Protein AF-0000000078830045 (afdb_homodimer)

Foldseek 3Di:
DCPDDPPPPPPPPPPPPPPPPPPPPPPPPPPPPPDPDPQFDFQVRLLVVLVVVLVVLVVVLVPDDPPPQVSNLVSLLVNQQSLQLSLLLCLQAVLLLVCVQDVPCVVVSVVLNVLSLVLLVLSQVLNPDRSPDPCNSVSVVVSVVSSVVSVCCCVVPVVVVVPVRDPPVLRSLSSVLSVVSSVVGDRHRDSPPPSYPDPVSSCVSSCCSVVVVVVVVVVVVVVVVVVVVVVVPPDPPDPPPDPPPPPDDDD/DPDDDDPPPPPPPPPPPPDPPPPPPPPPPPPPPPPDPPQFDFQVRLLVVLVVVLVVLVVVLVPDDPPPQVSNLVSLLVNQQSLQLSLLLCLQAVLLLVVVQDVPCVVVSVVLNVLSLVLLVLSQVLNPDRSPDPCNSVSVVVSVVSSVVSVCCCVVPVVVVVPVRDPPVLRSLSSVLSVVSSVVGDRHRDSPPPSYPDPVSSCVSSCCSVVVVVVVVVVVVVVVVVVVVVVVPPDPPDPPPPPPPPPPPDD

pLDDT: mean 72.32, std 28.72, range [21.83, 98.94]

Solvent-accessible surface area (backbone atoms only — not comparable to full-atom values): 28850 Å² total; per-residue (Å²): 129,89,71,77,82,84,78,81,78,77,79,78,79,77,76,73,79,78,72,78,77,76,73,72,74,69,73,67,81,70,70,77,78,64,67,83,73,87,70,69,52,30,34,66,59,49,51,49,51,51,51,50,52,51,51,51,48,50,53,51,50,71,68,48,57,99,79,41,40,69,61,46,42,53,47,49,54,49,48,36,27,53,51,26,28,54,50,48,32,36,42,36,42,51,46,54,46,48,42,73,73,29,73,88,49,34,66,59,46,45,31,50,52,41,49,45,47,53,48,27,42,50,38,42,53,55,71,75,48,56,59,79,42,91,55,38,67,25,44,49,52,49,47,50,51,53,49,52,52,51,49,47,47,38,66,74,46,52,51,62,52,43,65,75,73,43,55,72,67,54,35,28,53,44,16,52,51,39,56,57,43,48,77,71,43,56,53,60,53,54,59,77,50,68,67,59,44,62,69,68,63,27,47,47,50,38,40,44,52,48,46,44,48,49,46,48,49,48,50,51,49,47,54,53,52,51,52,53,50,60,61,64,66,62,65,85,71,76,72,68,68,73,71,68,70,82,67,70,80,73,128,132,89,71,82,83,85,81,80,82,78,81,79,80,80,76,74,79,78,74,77,77,76,74,74,74,72,73,68,81,69,70,76,77,64,65,84,72,85,72,69,53,28,35,66,58,48,50,50,51,51,51,50,52,52,51,51,48,51,54,52,52,70,66,47,59,96,79,42,40,70,61,47,43,54,47,49,52,48,48,36,29,53,52,26,28,55,50,49,32,35,42,36,41,50,45,54,45,48,42,73,74,30,72,87,49,33,65,59,45,46,32,50,52,43,48,46,48,52,49,27,42,49,39,42,53,54,73,74,48,56,59,81,43,89,55,38,66,26,44,51,51,48,47,51,52,53,49,51,51,51,50,47,48,39,66,72,47,52,50,61,52,42,65,74,73,44,54,74,69,56,35,27,52,43,16,52,51,41,55,58,43,47,75,71,42,56,54,61,52,55,59,77,52,67,68,60,46,62,68,67,64,28,46,47,51,37,40,46,51,48,46,46,48,48,47,48,49,49,49,52,49,50,55,51,50,51,52,50,52,60,61,62,65,61,67,84,72,74,70,68,70,70,72,71,68,77,71,69,82,72,125

Sequence (502 aa):
MRPGRPCAARASKRRHPHHPRHAALRQGASGQRTLQGGESMDAIALLKADHKTAEQLFRKFEKAGPNAHKLKRRLVDQMVTELAVHAVIEEQVFYPAVRSRSEELGPDVLRSLEEHHVVKWLLAELDGMSPEAERFDAKVQVLMENVRAHVLQEESDLFPALKKVFRPQELRTMGDVLEMSRKAAPTRPHPMAPDTPPGNLVVGAVSAVMDMGRDALRAARRKATTKVRSVASRGPGQVVREMAGAEASGPMRPGRPCAARASKRRHPHHPRHAALRQGASGQRTLQGGESMDAIALLKADHKTAEQLFRKFEKAGPNAHKLKRRLVDQMVTELAVHAVIEEQVFYPAVRSRSEELGPDVLRSLEEHHVVKWLLAELDGMSPEAERFDAKVQVLMENVRAHVLQEESDLFPALKKVFRPQELRTMGDVLEMSRKAAPTRPHPMAPDTPPGNLVVGAVSAVMDMGRDALRAARRKATTKVRSVASRGPGQVVREMAGAEASGP

Nearest PDB structures (foldseek):
  3v5x-assembly1_A  TM=5.635E-01  e=1.721E-01  Homo sapiens
  3v5y-assembly3_C  TM=5.452E-01  e=1.721E-01  Homo sapiens
  1k05-assembly2_B  TM=5.910E-01  e=6.856E+00  Homo sapiens
  2lk4-assembly1_A  TM=4.141E-01  e=4.222E+00  Homo sapiens
  6ixf-assembly1_A  TM=2.591E-01  e=6.856E+00  Homo sapiens

InterPro domains:
  IPR012312 Hemerythrin-like [PF01814] (43-162)

Radius of gyration: 37.65 Å; Cα contacts (8 Å, |Δi|>4): 366; chains: 2; bounding box: 95×140×155 Å

Secondary structure (DSSP, 8-state):
-----------------------------------SSS----HHHHHHHHHHHHHHHHHHHHHS-TT-HHHHHHHHHHHHHHHHHHHHHIIIIIHHHHHHH-GGGHHHHHHHHHHHHHHHHHHHHHHTS-TTSTTHHHHHHHHHHHHHHHHHHIIIIIHHHHHHHS-HHHHHHHHHHHHHHHHH--SS--TTS-SS--HHHHHHHHHHHHHHHHHHHHHHHHHHHHHHHHHHTS-GGGGGSGGGGGSTT--/-----------------------------------SSS----HHHHHHHHHHHHHHHHHHHHHS-TT-HHHHHHHHHHHHHHHHHHHHHIIIIIHHHHHHH-GGGHHHHHHHHHHHHHHHHHHHHHHTS-TTSTTHHHHHHHHHHHHHHHHHHIIIIIHHHHHHHS-HHHHHHHHHHHHHHHHH--SS--TTS-SS--HHHHHHHHHHHHHHHHHHHHHHHHHHHHHHHHHHTS-GGGGSSGGGGGG----

Structure (mmCIF, N/CA/C/O backbone):
data_AF-0000000078830045-model_v1
#
loop_
_entity.id
_entity.type
_entity.pdbx_description
1 polymer 'Hemerythrin-like domain-containing protein'
#
loop_
_atom_site.group_PDB
_atom_site.id
_atom_site.type_symbol
_atom_site.label_atom_id
_atom_site.label_alt_id
_atom_site.label_comp_id
_atom_site.label_asym_id
_atom_site.label_entity_id
_atom_site.label_seq_id
_atom_site.pdbx_PDB_ins_code
_atom_site.Cartn_x
_atom_site.Cartn_y
_atom_site.Cartn_z
_atom_site.occupancy
_atom_site.B_iso_or_equiv
_atom_site.auth_seq_id
_atom_site.auth_comp_id
_atom_site.auth_asym_id
_atom_site.auth_atom_id
_atom_site.pdbx_PDB_model_num
ATOM 1 N N . MET A 1 1 ? -42.25 17.312 -72 1 23.34 1 MET A N 1
ATOM 2 C CA . MET A 1 1 ? -42.438 18.5 -71.188 1 23.34 1 MET A CA 1
ATOM 3 C C . MET A 1 1 ? -42.688 18.094 -69.75 1 23.34 1 MET A C 1
ATOM 5 O O . MET A 1 1 ? -43.125 18.906 -68.938 1 23.34 1 MET A O 1
ATOM 9 N N . ARG A 1 2 ? -42.281 16.875 -69.312 1 24.88 2 ARG A N 1
ATOM 10 C CA . ARG A 1 2 ? -42.844 16.109 -68.188 1 24.88 2 ARG A CA 1
ATOM 11 C C . ARG A 1 2 ? -42.438 16.719 -66.875 1 24.88 2 ARG A C 1
ATOM 13 O O . ARG A 1 2 ? -41.312 16.469 -66.375 1 24.88 2 ARG A O 1
ATOM 20 N N . PRO A 1 3 ? -42.719 18.078 -66.5 1 32 3 PRO A N 1
ATOM 21 C CA . PRO A 1 3 ? -42.062 18.922 -65.5 1 32 3 PRO A CA 1
ATOM 22 C C . PRO A 1 3 ? -42.531 18.625 -64.125 1 32 3 PRO A C 1
ATOM 24 O O . PRO A 1 3 ? -42.156 19.328 -63.156 1 32 3 PRO A O 1
ATOM 27 N N . GLY A 1 4 ? -42.781 17.281 -63.75 1 25.77 4 GLY A N 1
ATOM 28 C CA . GLY A 1 4 ? -43.656 17.156 -62.562 1 25.77 4 GLY A CA 1
ATOM 29 C C . GLY A 1 4 ? -43.094 17.875 -61.344 1 25.77 4 GLY A C 1
ATOM 30 O O . GLY A 1 4 ? -41.938 18.328 -61.375 1 25.77 4 GLY A O 1
ATOM 31 N N . ARG A 1 5 ? -43.688 17.656 -60.062 1 26.97 5 ARG A N 1
ATOM 32 C CA . ARG A 1 5 ? -44.312 18.219 -58.844 1 26.97 5 ARG A CA 1
ATOM 33 C C . ARG A 1 5 ? -43.312 18.25 -57.688 1 26.97 5 ARG A C 1
ATOM 35 O O . ARG A 1 5 ? -42.938 17.203 -57.188 1 26.97 5 ARG A O 1
ATOM 42 N N . PRO A 1 6 ? -42.094 18.969 -57.656 1 30.84 6 PRO A N 1
ATOM 43 C CA . PRO A 1 6 ? -41.156 18.625 -56.562 1 30.84 6 PRO A CA 1
ATOM 44 C C . PRO A 1 6 ? -41.656 19.078 -55.188 1 30.84 6 PRO A C 1
ATOM 46 O O . PRO A 1 6 ? -42 20.25 -55 1 30.84 6 PRO A O 1
ATOM 49 N N . CYS A 1 7 ? -42.562 18.297 -54.469 1 25.39 7 CYS A N 1
ATOM 50 C CA . CYS A 1 7 ? -43.219 18.641 -53.188 1 25.39 7 CYS A CA 1
ATOM 51 C C . CYS A 1 7 ? -42.188 18.859 -52.094 1 25.39 7 CYS A C 1
ATOM 53 O O . CYS A 1 7 ? -41.375 17.984 -51.812 1 25.39 7 CYS A O 1
ATOM 55 N N . ALA A 1 8 ? -41.812 20.125 -51.719 1 26.33 8 ALA A N 1
ATOM 56 C CA . ALA A 1 8 ? -40.844 20.688 -50.781 1 26.33 8 ALA A CA 1
ATOM 57 C C . ALA A 1 8 ? -41.281 20.438 -49.344 1 26.33 8 ALA A C 1
ATOM 59 O O . ALA A 1 8 ? -42.25 21.062 -48.844 1 26.33 8 ALA A O 1
ATOM 60 N N . ALA A 1 9 ? -41.531 19.109 -48.812 1 25.88 9 ALA A N 1
ATOM 61 C CA . ALA A 1 9 ? -42.094 18.891 -47.469 1 25.88 9 ALA A CA 1
ATOM 62 C C . ALA A 1 9 ? -41.188 19.531 -46.406 1 25.88 9 ALA A C 1
ATOM 64 O O . ALA A 1 9 ? -40 19.266 -46.344 1 25.88 9 ALA A O 1
ATOM 65 N N . ARG A 1 10 ? -41.469 20.734 -45.875 1 22.77 10 ARG A N 1
ATOM 66 C CA . ARG A 1 10 ? -40.875 21.578 -44.844 1 22.77 10 ARG A CA 1
ATOM 67 C C . ARG A 1 10 ? -40.906 20.906 -43.5 1 22.77 10 ARG A C 1
ATOM 69 O O . ARG A 1 10 ? -41.969 20.688 -42.938 1 22.77 10 ARG A O 1
ATOM 76 N N . ALA A 1 11 ? -40.188 19.781 -43.188 1 27.17 11 ALA A N 1
ATOM 77 C CA . ALA A 1 11 ? -40.219 19.141 -41.875 1 27.17 11 ALA A CA 1
ATOM 78 C C . ALA A 1 11 ? -39.844 20.125 -40.781 1 27.17 11 ALA A C 1
ATOM 80 O O . ALA A 1 11 ? -38.781 20.766 -40.844 1 27.17 11 ALA A O 1
ATOM 81 N N . SER A 1 12 ? -40.875 20.781 -40.156 1 23.94 12 SER A N 1
ATOM 82 C CA . SER A 1 12 ? -40.812 21.719 -39.031 1 23.94 12 SER A CA 1
ATOM 83 C C . SER A 1 12 ? -40.125 21.094 -37.812 1 23.94 12 SER A C 1
ATOM 85 O O . SER A 1 12 ? -40.438 19.984 -37.406 1 23.94 12 SER A O 1
ATOM 87 N N . LYS A 1 13 ? -38.781 21.391 -37.562 1 26.81 13 LYS A N 1
ATOM 88 C CA . LYS A 1 13 ? -37.875 21.047 -36.469 1 26.81 13 LYS A CA 1
ATOM 89 C C . LYS A 1 13 ? -38.438 21.5 -35.125 1 26.81 13 LYS A C 1
ATOM 91 O O . LYS A 1 13 ? -38.594 22.688 -34.875 1 26.81 13 LYS A O 1
ATOM 96 N N . ARG A 1 14 ? -39.562 20.812 -34.594 1 24.16 14 ARG A N 1
ATOM 97 C CA . ARG A 1 14 ? -40 21.172 -33.25 1 24.16 14 ARG A CA 1
ATOM 98 C C . ARG A 1 14 ? -38.844 21.078 -32.25 1 24.16 14 ARG A C 1
ATOM 100 O O . ARG A 1 14 ? -38.219 20.016 -32.125 1 24.16 14 ARG A O 1
ATOM 107 N N . ARG A 1 15 ? -38.125 22.156 -31.953 1 26.58 15 ARG A N 1
ATOM 108 C CA . ARG A 1 15 ? -37.094 22.359 -30.938 1 26.58 15 ARG A CA 1
ATOM 109 C C . ARG A 1 15 ? -37.656 22.031 -29.547 1 26.58 15 ARG A C 1
ATOM 111 O O . ARG A 1 15 ? -38.594 22.672 -29.078 1 26.58 15 ARG A O 1
ATOM 118 N N . HIS A 1 16 ? -37.844 20.719 -29.156 1 27.16 16 HIS A N 1
ATOM 119 C CA . HIS A 1 16 ? -38.219 20.484 -27.766 1 27.16 16 HIS A CA 1
ATOM 120 C C . HIS A 1 16 ? -37.281 21.156 -26.797 1 27.16 16 HIS A C 1
ATOM 122 O O . HIS A 1 16 ? -36.062 21.156 -27 1 27.16 16 HIS A O 1
ATOM 128 N N . PRO A 1 17 ? -37.719 22.219 -26.062 1 28.67 17 PRO A N 1
ATOM 129 C CA . PRO A 1 17 ? -36.906 22.891 -25.047 1 28.67 17 PRO A CA 1
ATOM 130 C C . PRO A 1 17 ? -36.375 21.922 -23.984 1 28.67 17 PRO A C 1
ATOM 132 O O . PRO A 1 17 ? -37.062 20.984 -23.609 1 28.67 17 PRO A O 1
ATOM 135 N N . HIS A 1 18 ? -35.094 21.469 -24.094 1 27.95 18 HIS A N 1
ATOM 136 C CA . HIS A 1 18 ? -34.375 20.688 -23.109 1 27.95 18 HIS A CA 1
ATOM 137 C C . HIS A 1 18 ? -34.469 21.312 -21.719 1 27.95 18 HIS A C 1
ATOM 139 O O . HIS A 1 18 ? -34.188 22.484 -21.531 1 27.95 18 HIS A O 1
ATOM 145 N N . HIS A 1 19 ? -35.562 20.969 -20.938 1 29.61 19 HIS A N 1
ATOM 146 C CA . HIS A 1 19 ? -35.656 21.406 -19.547 1 29.61 19 HIS A CA 1
ATOM 147 C C . HIS A 1 19 ? -34.375 21.109 -18.797 1 29.61 19 HIS A C 1
ATOM 149 O O . HIS A 1 19 ? -33.75 20.047 -18.984 1 29.61 19 HIS A O 1
ATOM 155 N N . PRO A 1 20 ? -33.625 22.125 -18.438 1 28.39 20 PRO A N 1
ATOM 156 C CA . PRO A 1 20 ? -32.375 21.938 -17.656 1 28.39 20 PRO A CA 1
ATOM 157 C C . PRO A 1 20 ? -32.594 21.031 -16.453 1 28.39 20 PRO A C 1
ATOM 159 O O . PRO A 1 20 ? -33.625 21.094 -15.789 1 28.39 20 PRO A O 1
ATOM 162 N N . ARG A 1 21 ? -32.188 19.734 -16.562 1 32.28 21 ARG A N 1
ATOM 163 C CA . ARG A 1 21 ? -32.125 18.844 -15.414 1 32.28 21 ARG A CA 1
ATOM 164 C C . ARG A 1 21 ? -31.578 19.547 -14.18 1 32.28 21 ARG A C 1
ATOM 166 O O . ARG A 1 21 ? -30.531 20.203 -14.242 1 32.28 21 ARG A O 1
ATOM 173 N N . HIS A 1 22 ? -32.469 20.031 -13.266 1 26.17 22 HIS A N 1
ATOM 174 C CA . HIS A 1 22 ? -32.094 20.531 -11.938 1 26.17 22 HIS A CA 1
ATOM 175 C C . HIS A 1 22 ? -31.094 19.609 -11.258 1 26.17 22 HIS A C 1
ATOM 177 O O . HIS A 1 22 ? -31.344 18.406 -11.094 1 26.17 22 HIS A O 1
ATOM 183 N N . ALA A 1 23 ? -29.844 19.781 -11.539 1 28.92 23 ALA A N 1
ATOM 184 C CA . ALA A 1 23 ? -28.828 19.188 -10.688 1 28.92 23 ALA A CA 1
ATOM 185 C C . ALA A 1 23 ? -29.156 19.391 -9.211 1 28.92 23 ALA A C 1
ATOM 187 O O . ALA A 1 23 ? -29.094 20.5 -8.695 1 28.92 23 ALA A O 1
ATOM 188 N N . ALA A 1 24 ? -30.109 18.594 -8.672 1 29.98 24 ALA A N 1
ATOM 189 C CA . ALA A 1 24 ? -30.188 18.562 -7.215 1 29.98 24 ALA A CA 1
ATOM 190 C C . ALA A 1 24 ? -28.797 18.406 -6.59 1 29.98 24 ALA A C 1
ATOM 192 O O . ALA A 1 24 ? -28.094 17.438 -6.863 1 29.98 24 ALA A O 1
ATOM 193 N N . LEU A 1 25 ? -28.172 19.484 -6.367 1 28.28 25 LEU A N 1
ATOM 194 C CA . LEU A 1 25 ? -27.016 19.5 -5.477 1 28.28 25 LEU A CA 1
ATOM 195 C C . LEU A 1 25 ? -27.25 18.578 -4.273 1 28.28 25 LEU A C 1
ATOM 197 O O . LEU A 1 25 ? -28.109 18.859 -3.43 1 28.28 25 LEU A O 1
ATOM 201 N N . ARG A 1 26 ? -27.266 17.297 -4.535 1 28.86 26 ARG A N 1
ATOM 202 C CA . ARG A 1 26 ? -27.234 16.453 -3.348 1 28.86 26 ARG A CA 1
ATOM 203 C C . ARG A 1 26 ? -26.25 16.984 -2.314 1 28.86 26 ARG A C 1
ATOM 205 O O . ARG A 1 26 ? -25.047 17 -2.557 1 28.86 26 ARG A O 1
ATOM 212 N N . GLN A 1 27 ? -26.656 17.984 -1.549 1 28.88 27 GLN A N 1
ATOM 213 C CA . GLN A 1 27 ? -25.906 18.281 -0.324 1 28.88 27 GLN A CA 1
ATOM 214 C C . GLN A 1 27 ? -25.469 17 0.366 1 28.88 27 GLN A C 1
ATOM 216 O O . GLN A 1 27 ? -26.297 16.172 0.759 1 28.88 27 GLN A O 1
ATOM 221 N N . GLY A 1 28 ? -24.516 16.328 -0.135 1 29.94 28 GLY A N 1
ATOM 222 C CA . GLY A 1 28 ? -23.906 15.234 0.619 1 29.94 28 GLY A CA 1
ATOM 223 C C . GLY A 1 28 ? -23.859 15.5 2.111 1 29.94 28 GLY A C 1
ATOM 224 O O . GLY A 1 28 ? -23.719 16.641 2.541 1 29.94 28 GLY A O 1
ATOM 225 N N . ALA A 1 29 ? -24.578 14.688 2.889 1 31.42 29 ALA A N 1
ATOM 226 C CA . ALA A 1 29 ? -24.672 14.648 4.348 1 31.42 29 ALA A CA 1
ATOM 227 C C . ALA A 1 29 ? -23.297 14.852 4.988 1 31.42 29 ALA A C 1
ATOM 229 O O . ALA A 1 29 ? -22.562 13.883 5.234 1 31.42 29 ALA A O 1
ATOM 230 N N . SER A 1 30 ? -22.453 15.688 4.422 1 33.41 30 SER A N 1
ATOM 231 C CA . SER A 1 30 ? -21.328 15.883 5.34 1 33.41 30 SER A CA 1
ATOM 232 C C . SER A 1 30 ? -21.812 16.281 6.727 1 33.41 30 SER A C 1
ATOM 234 O O . SER A 1 30 ? -22.422 17.344 6.891 1 33.41 30 SER A O 1
ATOM 236 N N . GLY A 1 31 ? -22.5 15.414 7.504 1 32.41 31 GLY A N 1
ATOM 237 C CA . GLY A 1 31 ? -22.859 15.664 8.891 1 32.41 31 GLY A CA 1
ATOM 238 C C . GLY A 1 31 ? -21.906 16.625 9.586 1 32.41 31 GLY A C 1
ATOM 239 O O . GLY A 1 31 ? -20.688 16.422 9.555 1 32.41 31 GLY A O 1
ATOM 240 N N . GLN A 1 32 ? -22.234 17.875 9.609 1 33.66 32 GLN A N 1
ATOM 241 C CA . GLN A 1 32 ? -21.594 18.828 10.5 1 33.66 32 GLN A CA 1
ATOM 242 C C . GLN A 1 32 ? -21.359 18.234 11.883 1 33.66 32 GLN A C 1
ATOM 244 O O . GLN A 1 32 ? -22.328 17.922 12.602 1 33.66 32 GLN A O 1
ATOM 249 N N . ARG A 1 33 ? -20.391 17.344 11.969 1 37.38 33 ARG A N 1
ATOM 250 C CA . ARG A 1 33 ? -19.969 16.828 13.266 1 37.38 33 ARG A CA 1
ATOM 251 C C . ARG A 1 33 ? -19.828 17.969 14.281 1 37.38 33 ARG A C 1
ATOM 253 O O . ARG A 1 33 ? -18.781 18.594 14.359 1 37.38 33 ARG A O 1
ATOM 260 N N . THR A 1 34 ? -20.812 18.844 14.242 1 33.22 34 THR A N 1
ATOM 261 C CA . THR A 1 34 ? -20.719 19.781 15.359 1 33.22 34 THR A CA 1
ATOM 262 C C . THR A 1 34 ? -20.875 19.047 16.688 1 33.22 34 THR A C 1
ATOM 264 O O . THR A 1 34 ? -21.859 18.344 16.906 1 33.22 34 THR A O 1
ATOM 267 N N . LEU A 1 35 ? -19.859 18.5 17.25 1 36.91 35 LEU A N 1
ATOM 268 C CA . LEU A 1 35 ? -20.047 18.094 18.641 1 36.91 35 LEU A CA 1
ATOM 269 C C . LEU A 1 35 ? -20.797 19.156 19.438 1 36.91 35 LEU A C 1
ATOM 271 O O . LEU A 1 35 ? -20.734 20.344 19.094 1 36.91 35 LEU A O 1
ATOM 275 N N . GLN A 1 36 ? -21.719 18.875 20.188 1 36.53 36 GLN A N 1
ATOM 276 C CA . GLN A 1 36 ? -22.5 19.781 21.016 1 36.53 36 GLN A CA 1
ATOM 277 C C . GLN A 1 36 ? -21.656 20.938 21.516 1 36.53 36 GLN A C 1
ATOM 279 O O . GLN A 1 36 ? -22.078 22.094 21.469 1 36.53 36 GLN A O 1
ATOM 284 N N . GLY A 1 37 ? -20.891 20.75 22.859 1 37.94 37 GLY A N 1
ATOM 285 C CA . GLY A 1 37 ? -20.25 21.875 23.516 1 37.94 37 GLY A CA 1
ATOM 286 C C . GLY A 1 37 ? -19.172 22.516 22.672 1 37.94 37 GLY A C 1
ATOM 287 O O . GLY A 1 37 ? -18.594 21.891 21.781 1 37.94 37 GLY A O 1
ATOM 288 N N . GLY A 1 38 ? -19.062 23.891 22.312 1 45.34 38 GLY A N 1
ATOM 289 C CA . GLY A 1 38 ? -18.25 24.875 21.609 1 45.34 38 GLY A CA 1
ATOM 290 C C . GLY A 1 38 ? -16.812 24.438 21.438 1 45.34 38 GLY A C 1
ATOM 291 O O . GLY A 1 38 ? -15.961 25.219 21.016 1 45.34 38 GLY A O 1
ATOM 292 N N . GLU A 1 39 ? -16.359 23.547 22.266 1 56.41 39 GLU A N 1
ATOM 293 C CA . GLU A 1 39 ? -14.914 23.375 22.266 1 56.41 39 GLU A CA 1
ATOM 294 C C . GLU A 1 39 ? -14.445 22.672 21 1 56.41 39 GLU A C 1
ATOM 296 O O . GLU A 1 39 ? -14.969 21.625 20.625 1 56.41 39 GLU A O 1
ATOM 301 N N . SER A 1 40 ? -13.906 23.453 20.062 1 71.5 40 SER A N 1
ATOM 302 C CA . SER A 1 40 ? -13.336 23.031 18.781 1 71.5 40 SER A CA 1
ATOM 303 C C . SER A 1 40 ? -12.438 21.812 18.953 1 71.5 40 SER A C 1
ATOM 305 O O . SER A 1 40 ? -11.805 21.641 20 1 71.5 40 SER A O 1
ATOM 307 N N . MET A 1 41 ? -12.703 20.719 18.141 1 87.25 41 MET A N 1
ATOM 308 C CA . MET A 1 41 ? -11.867 19.531 18.156 1 87.25 41 MET A CA 1
ATOM 309 C C . MET A 1 41 ? -10.422 19.875 17.797 1 87.25 41 MET A C 1
ATOM 311 O O . MET A 1 41 ? -10.18 20.688 16.906 1 87.25 41 MET A O 1
ATOM 315 N N . ASP A 1 42 ? -9.531 19.406 18.656 1 94.25 42 ASP A N 1
ATOM 316 C CA . ASP A 1 42 ? -8.156 19.625 18.219 1 94.25 42 ASP A CA 1
ATOM 317 C C . ASP A 1 42 ? -7.836 18.797 16.969 1 94.25 42 ASP A C 1
ATOM 319 O O . ASP A 1 42 ? -8.648 17.984 16.531 1 94.25 42 ASP A O 1
ATOM 323 N N . ALA A 1 43 ? -6.777 19.016 16.391 1 96.88 43 ALA A N 1
ATOM 324 C CA . ALA A 1 43 ? -6.391 18.453 15.102 1 96.88 43 ALA A CA 1
ATOM 325 C C . ALA A 1 43 ? -6.402 16.922 15.156 1 96.88 43 ALA A C 1
ATOM 327 O O . ALA A 1 43 ? -6.91 16.266 14.234 1 96.88 43 ALA A O 1
ATOM 328 N N . ILE A 1 44 ? -5.863 16.344 16.203 1 97.94 44 ILE A N 1
ATOM 329 C CA . ILE A 1 44 ? -5.738 14.898 16.328 1 97.94 44 ILE A CA 1
ATOM 330 C C . ILE A 1 44 ? -7.125 14.273 16.438 1 97.94 44 ILE A C 1
ATOM 332 O O . ILE A 1 44 ? -7.422 13.289 15.758 1 97.94 44 ILE A O 1
ATOM 336 N N . ALA A 1 45 ? -7.922 14.852 17.25 1 97.75 45 ALA A N 1
ATOM 337 C CA . ALA A 1 45 ? -9.281 14.336 17.406 1 97.75 45 ALA A CA 1
ATOM 338 C C . ALA A 1 45 ? -10.055 14.43 16.094 1 97.75 45 ALA A C 1
ATOM 340 O O . ALA A 1 45 ? -10.805 13.516 15.742 1 97.75 45 ALA A O 1
ATOM 341 N N . LEU A 1 46 ? -9.891 15.5 15.422 1 97.62 46 LEU A N 1
ATOM 342 C CA . LEU A 1 46 ? -10.562 15.703 14.141 1 97.62 46 LEU A CA 1
ATOM 343 C C . LEU A 1 46 ? -10.133 14.641 13.133 1 97.62 46 LEU A C 1
ATOM 345 O O . LEU A 1 46 ? -10.977 14.039 12.461 1 97.62 46 LEU A O 1
ATOM 349 N N . LEU A 1 47 ? -8.883 14.391 13.07 1 98.56 47 LEU A N 1
ATOM 350 C CA . LEU A 1 47 ? -8.359 13.43 12.109 1 98.56 47 LEU A CA 1
ATOM 351 C C . LEU A 1 47 ? -8.742 12.008 12.5 1 98.56 47 LEU A C 1
ATOM 353 O O . LEU A 1 47 ? -9.031 11.18 11.633 1 98.56 47 LEU A O 1
ATOM 357 N N . LYS A 1 48 ? -8.781 11.711 13.758 1 98.62 48 LYS A N 1
ATOM 358 C CA . LYS A 1 48 ? -9.227 10.398 14.211 1 98.62 48 LYS A CA 1
ATOM 359 C C . LYS A 1 48 ? -10.703 10.172 13.875 1 98.62 48 LYS A C 1
ATOM 361 O O . LYS A 1 48 ? -11.117 9.047 13.586 1 98.62 48 LYS A O 1
ATOM 366 N N . ALA A 1 49 ? -11.453 11.227 13.945 1 98.12 49 ALA A N 1
ATOM 367 C CA . ALA A 1 49 ? -12.859 11.117 13.539 1 98.12 49 ALA A CA 1
ATOM 368 C C . ALA A 1 49 ? -12.977 10.758 12.062 1 98.12 49 ALA A C 1
ATOM 370 O O . ALA A 1 49 ? -13.836 9.961 11.68 1 98.12 49 ALA A O 1
ATOM 371 N N . ASP A 1 50 ? -12.109 11.344 11.25 1 98.5 50 ASP A N 1
ATOM 372 C CA . ASP A 1 50 ? -12.062 10.969 9.836 1 98.5 50 ASP A CA 1
ATOM 373 C C . ASP A 1 50 ? -11.742 9.484 9.672 1 98.5 50 ASP A C 1
ATOM 375 O O . ASP A 1 50 ? -12.359 8.789 8.859 1 98.5 50 ASP A O 1
ATOM 379 N N . HIS A 1 51 ? -10.75 9.062 10.422 1 98.88 51 HIS A N 1
ATOM 380 C CA . HIS A 1 51 ? -10.344 7.664 10.359 1 98.88 51 HIS A CA 1
ATOM 381 C C . HIS A 1 51 ? -11.508 6.742 10.719 1 98.88 51 HIS A C 1
ATOM 383 O O . HIS A 1 51 ? -11.703 5.707 10.078 1 98.88 51 HIS A O 1
ATOM 389 N N . LYS A 1 52 ? -12.242 7.105 11.695 1 98.75 52 LYS A N 1
ATOM 390 C CA . LYS A 1 52 ? -13.391 6.312 12.117 1 98.75 52 LYS A CA 1
ATOM 391 C C . LYS A 1 52 ? -14.453 6.266 11.023 1 98.75 52 LYS A C 1
ATOM 393 O O . LYS A 1 52 ? -15.039 5.211 10.766 1 98.75 52 LYS A O 1
ATOM 398 N N . THR A 1 53 ? -14.664 7.375 10.406 1 98.75 53 THR A N 1
ATOM 399 C CA . THR A 1 53 ? -15.617 7.434 9.305 1 98.75 53 THR A CA 1
ATOM 400 C C . THR A 1 53 ? -15.195 6.492 8.172 1 98.75 53 THR A C 1
ATOM 402 O O . THR A 1 53 ? -16.016 5.727 7.664 1 98.75 53 THR A O 1
ATOM 405 N N . ALA A 1 54 ? -13.984 6.551 7.805 1 98.81 54 ALA A N 1
ATOM 406 C CA . ALA A 1 54 ? -13.484 5.676 6.75 1 98.81 54 ALA A CA 1
ATOM 407 C C . ALA A 1 54 ? -13.648 4.207 7.133 1 98.81 54 ALA A C 1
ATOM 409 O O . ALA A 1 54 ? -14.117 3.398 6.328 1 98.81 54 ALA A O 1
ATOM 410 N N . GLU A 1 55 ? -13.289 3.902 8.352 1 98.88 55 GLU A N 1
ATOM 411 C CA . GLU A 1 55 ? -13.383 2.521 8.812 1 98.88 55 GLU A CA 1
ATOM 412 C C . GLU A 1 55 ? -14.828 2.029 8.789 1 98.88 55 GLU A C 1
ATOM 414 O O . GLU A 1 55 ? -15.086 0.861 8.492 1 98.88 55 GLU A O 1
ATOM 419 N N . GLN A 1 56 ? -15.75 2.912 9.062 1 98.88 56 GLN A N 1
ATOM 420 C CA . GLN A 1 56 ? -17.156 2.537 9.008 1 98.88 56 GLN A CA 1
ATOM 421 C C . GLN A 1 56 ? -17.578 2.189 7.582 1 98.88 56 GLN A C 1
ATOM 423 O O . GLN A 1 56 ? -18.312 1.223 7.363 1 98.88 56 GLN A O 1
ATOM 428 N N . LEU A 1 57 ? -17.141 2.926 6.641 1 98.94 57 LEU A N 1
ATOM 429 C CA . LEU A 1 57 ? -17.422 2.635 5.238 1 98.94 57 LEU A CA 1
ATOM 430 C C . LEU A 1 57 ? -16.797 1.308 4.82 1 98.94 57 LEU A C 1
ATOM 432 O O . LEU A 1 57 ? -17.422 0.526 4.094 1 98.94 57 LEU A O 1
ATOM 436 N N . PHE A 1 58 ? -15.602 1.054 5.312 1 98.88 58 PHE A N 1
ATOM 437 C CA . PHE A 1 58 ? -14.914 -0.199 5.012 1 98.88 58 PHE A CA 1
ATOM 438 C C . PHE A 1 58 ? -15.719 -1.389 5.531 1 98.88 58 PHE A C 1
ATOM 440 O O . PHE A 1 58 ? -15.938 -2.361 4.805 1 98.88 58 PHE A O 1
ATOM 447 N N . ARG A 1 59 ? -16.172 -1.256 6.727 1 98.81 59 ARG A N 1
ATOM 448 C CA . ARG A 1 59 ? -16.922 -2.348 7.344 1 98.81 59 ARG A CA 1
ATOM 449 C C . ARG A 1 59 ? -18.219 -2.604 6.605 1 98.81 59 ARG A C 1
ATOM 451 O O . ARG A 1 59 ? -18.625 -3.756 6.43 1 98.81 59 ARG A O 1
ATOM 458 N N . LYS A 1 60 ? -18.891 -1.552 6.172 1 98.88 60 LYS A N 1
ATOM 459 C CA . LYS A 1 60 ? -20.094 -1.711 5.375 1 98.88 60 LYS A CA 1
ATOM 460 C C . LYS A 1 60 ? -19.812 -2.42 4.059 1 98.88 60 LYS A C 1
ATOM 462 O O . LYS A 1 60 ? -20.562 -3.291 3.631 1 98.88 60 LYS A O 1
ATOM 467 N N . PHE A 1 61 ? -18.766 -2.1 3.438 1 98.81 61 PHE A N 1
ATOM 468 C CA . PHE A 1 61 ? -18.375 -2.732 2.184 1 98.81 61 PHE A CA 1
ATOM 469 C C . PHE A 1 61 ? -18.078 -4.215 2.395 1 98.81 61 PHE A C 1
ATOM 471 O O . PHE A 1 61 ? -18.516 -5.055 1.608 1 98.81 61 PHE A O 1
ATOM 478 N N . GLU A 1 62 ? -17.359 -4.492 3.494 1 98.25 62 GLU A N 1
ATOM 479 C CA . GLU A 1 62 ? -16.969 -5.867 3.809 1 98.25 62 GLU A CA 1
ATOM 480 C C . GLU A 1 62 ? -18.203 -6.73 4.094 1 98.25 62 GLU A C 1
ATOM 482 O O . GLU A 1 62 ? -18.188 -7.938 3.852 1 98.25 62 GLU A O 1
ATOM 487 N N . LYS A 1 63 ? -19.234 -6.098 4.527 1 98.06 63 LYS A N 1
ATOM 488 C CA . LYS A 1 63 ? -20.453 -6.824 4.871 1 98.06 63 LYS A CA 1
ATOM 489 C C . LYS A 1 63 ? -21.359 -6.973 3.656 1 98.06 63 LYS A C 1
ATOM 491 O O . LYS A 1 63 ? -22.297 -7.773 3.67 1 98.06 63 LYS A O 1
ATOM 496 N N . ALA A 1 64 ? -21 -6.188 2.68 1 97.19 64 ALA A N 1
ATOM 497 C CA . ALA A 1 64 ? -21.844 -6.234 1.485 1 97.19 64 ALA A CA 1
ATOM 498 C C . ALA A 1 64 ? -21.656 -7.555 0.74 1 97.19 64 ALA A C 1
ATOM 500 O O . ALA A 1 64 ? -20.547 -8.055 0.614 1 97.19 64 ALA A O 1
ATOM 501 N N . GLY A 1 65 ? -22.688 -8.18 0.254 1 91.5 65 GLY A N 1
ATOM 502 C CA . GLY A 1 65 ? -22.641 -9.43 -0.486 1 91.5 65 GLY A CA 1
ATOM 503 C C . GLY A 1 65 ? -21.953 -9.297 -1.83 1 91.5 65 GLY A C 1
ATOM 504 O O . GLY A 1 65 ? -21.75 -8.188 -2.332 1 91.5 65 GLY A O 1
ATOM 505 N N . PRO A 1 66 ? -21.578 -10.414 -2.412 1 91.19 66 PRO A N 1
ATOM 506 C CA . PRO A 1 66 ? -20.781 -10.406 -3.648 1 91.19 66 PRO A CA 1
ATOM 507 C C . PRO A 1 66 ? -21.547 -9.781 -4.82 1 91.19 66 PRO A C 1
ATOM 509 O O . PRO A 1 66 ? -20.922 -9.242 -5.742 1 91.19 66 PRO A O 1
ATOM 512 N N . ASN A 1 67 ? -22.859 -9.727 -4.785 1 94.69 67 ASN A N 1
ATOM 513 C CA . ASN A 1 67 ? -23.625 -9.219 -5.922 1 94.69 67 ASN A CA 1
ATOM 514 C C . ASN A 1 67 ? -24.25 -7.863 -5.617 1 94.69 67 ASN A C 1
ATOM 516 O O . ASN A 1 67 ? -25.062 -7.363 -6.395 1 94.69 67 ASN A O 1
ATOM 520 N N . ALA A 1 68 ? -23.844 -7.207 -4.574 1 97.94 68 ALA A N 1
ATOM 521 C CA . ALA A 1 68 ? -24.406 -5.922 -4.18 1 97.94 68 ALA A CA 1
ATOM 522 C C . ALA A 1 68 ? -23.719 -4.77 -4.902 1 97.94 68 ALA A C 1
ATOM 524 O O . ALA A 1 68 ? -23.266 -3.809 -4.273 1 97.94 68 ALA A O 1
ATOM 525 N N . HIS A 1 69 ? -23.781 -4.773 -6.23 1 98.12 69 HIS A N 1
ATOM 526 C CA . HIS A 1 69 ? -22.984 -3.863 -7.051 1 98.12 69 HIS A CA 1
ATOM 527 C C . HIS A 1 69 ? -23.406 -2.414 -6.824 1 98.12 69 HIS A C 1
ATOM 529 O O . HIS A 1 69 ? -22.562 -1.53 -6.695 1 98.12 69 HIS A O 1
ATOM 535 N N . LYS A 1 70 ? -24.609 -2.141 -6.742 1 98.19 70 LYS A N 1
ATOM 536 C CA . LYS A 1 70 ? -25.094 -0.776 -6.543 1 98.19 70 LYS A CA 1
ATOM 537 C C . LYS A 1 70 ? -24.672 -0.233 -5.184 1 98.19 70 LYS A C 1
ATOM 539 O O . LYS A 1 70 ? -24.203 0.902 -5.082 1 98.19 70 LYS A O 1
ATOM 544 N N . LEU A 1 71 ? -24.859 -1.027 -4.152 1 98.56 71 LEU A N 1
ATOM 545 C CA . LEU A 1 71 ? -24.453 -0.63 -2.809 1 98.56 71 LEU A CA 1
ATOM 546 C C . LEU A 1 71 ? -22.953 -0.408 -2.736 1 98.56 71 LEU A C 1
ATOM 548 O O . LEU A 1 71 ? -22.484 0.596 -2.186 1 98.56 71 LEU A O 1
ATOM 552 N N . LYS A 1 72 ? -22.234 -1.326 -3.305 1 98.69 72 LYS A N 1
ATOM 553 C CA . LYS A 1 72 ? -20.781 -1.229 -3.283 1 98.69 72 LYS A CA 1
ATOM 554 C C . LYS A 1 72 ? -20.297 0.024 -4.012 1 98.69 72 LYS A C 1
ATOM 556 O O . LYS A 1 72 ? -19.375 0.705 -3.547 1 98.69 72 LYS A O 1
ATOM 561 N N . ARG A 1 73 ? -20.906 0.378 -5.113 1 98.56 73 ARG A N 1
ATOM 562 C CA . ARG A 1 73 ? -20.562 1.599 -5.832 1 98.56 73 ARG A CA 1
ATOM 563 C C . ARG A 1 73 ? -20.797 2.832 -4.969 1 98.56 73 ARG A C 1
ATOM 565 O O . ARG A 1 73 ? -19.953 3.725 -4.902 1 98.56 73 ARG A O 1
ATOM 572 N N . ARG A 1 74 ? -21.906 2.826 -4.316 1 98.56 74 ARG A N 1
ATOM 573 C CA . ARG A 1 74 ? -22.234 3.961 -3.461 1 98.56 74 ARG A CA 1
ATOM 574 C C . ARG A 1 74 ? -21.219 4.102 -2.328 1 98.56 74 ARG A C 1
ATOM 576 O O . ARG A 1 74 ? -20.781 5.211 -2.021 1 98.56 74 ARG A O 1
ATOM 583 N N . LEU A 1 75 ? -20.891 2.994 -1.729 1 98.81 75 LEU A N 1
ATOM 584 C CA . LEU A 1 75 ? -19.938 3.01 -0.632 1 98.81 75 LEU A CA 1
ATOM 585 C C . LEU A 1 75 ? -18.562 3.479 -1.116 1 98.81 75 LEU A C 1
ATOM 587 O O . LEU A 1 75 ? -17.906 4.281 -0.449 1 98.81 75 LEU A O 1
ATOM 591 N N . VAL A 1 76 ? -18.172 3.012 -2.301 1 98.69 76 VAL A N 1
ATOM 592 C CA . VAL A 1 76 ? -16.875 3.396 -2.838 1 98.69 76 VAL A CA 1
ATOM 593 C C . VAL A 1 76 ? -16.875 4.879 -3.211 1 98.69 76 VAL A C 1
ATOM 595 O O . VAL A 1 76 ? -15.898 5.586 -2.992 1 98.69 76 VAL A O 1
ATOM 598 N N . ASP A 1 77 ? -17.969 5.371 -3.709 1 98 77 ASP A N 1
ATOM 599 C CA . ASP A 1 77 ? -18.094 6.801 -3.98 1 98 77 ASP A CA 1
ATOM 600 C C . ASP A 1 77 ? -17.906 7.617 -2.703 1 98 77 ASP A C 1
ATOM 602 O O . ASP A 1 77 ? -17.25 8.656 -2.713 1 98 77 ASP A O 1
ATOM 606 N N . GLN A 1 78 ? -18.469 7.156 -1.645 1 98.44 78 GLN A N 1
ATOM 607 C CA . GLN A 1 78 ? -18.312 7.828 -0.359 1 98.44 78 GLN A CA 1
ATOM 608 C C . GLN A 1 78 ? -16.875 7.746 0.134 1 98.44 78 GLN A C 1
ATOM 610 O O . GLN A 1 78 ? -16.344 8.719 0.67 1 98.44 78 GLN A O 1
ATOM 615 N N . MET A 1 79 ? -16.234 6.578 -0.061 1 98.75 79 MET A N 1
ATOM 616 C CA . MET A 1 79 ? -14.828 6.438 0.297 1 98.75 79 MET A CA 1
ATOM 617 C C . MET A 1 79 ? -13.969 7.438 -0.468 1 98.75 79 MET A C 1
ATOM 619 O O . MET A 1 79 ? -13.102 8.086 0.114 1 98.75 79 MET A O 1
ATOM 623 N N . VAL A 1 80 ? -14.234 7.523 -1.754 1 97.81 80 VAL A N 1
ATOM 624 C CA . VAL A 1 80 ? -13.461 8.414 -2.611 1 97.81 80 VAL A CA 1
ATOM 625 C C . VAL A 1 80 ? -13.586 9.852 -2.105 1 97.81 80 VAL A C 1
ATOM 627 O O . VAL A 1 80 ? -12.578 10.539 -1.917 1 97.81 80 VAL A O 1
ATOM 630 N N . THR A 1 81 ? -14.727 10.281 -1.779 1 96.75 81 THR A N 1
ATOM 631 C CA . THR A 1 81 ? -14.969 11.641 -1.317 1 96.75 81 THR A CA 1
ATOM 632 C C . THR A 1 81 ? -14.305 11.875 0.036 1 96.75 81 THR A C 1
ATOM 634 O O . THR A 1 81 ? -13.539 12.828 0.198 1 96.75 81 THR A O 1
ATOM 637 N N . GLU A 1 82 ? -14.539 10.984 0.982 1 97.75 82 GLU A N 1
ATOM 638 C CA . GLU A 1 82 ? -14.047 11.156 2.346 1 97.75 82 GLU A CA 1
ATOM 639 C C . GLU A 1 82 ? -12.523 11.141 2.385 1 97.75 82 GLU A C 1
ATOM 641 O O . GLU A 1 82 ? -11.898 11.977 3.041 1 97.75 82 GLU A O 1
ATOM 646 N N . LEU A 1 83 ? -11.945 10.211 1.671 1 98.38 83 LEU A N 1
ATOM 647 C CA . LEU A 1 83 ? -10.5 10.039 1.739 1 98.38 83 LEU A CA 1
ATOM 648 C C . LEU A 1 83 ? -9.781 11.117 0.928 1 98.38 83 LEU A C 1
ATOM 650 O O . LEU A 1 83 ? -8.68 11.547 1.288 1 98.38 83 LEU A O 1
ATOM 654 N N . ALA A 1 84 ? -10.406 11.594 -0.153 1 93.62 84 ALA A N 1
ATOM 655 C CA . ALA A 1 84 ? -9.836 12.711 -0.9 1 93.62 84 ALA A CA 1
ATOM 656 C C . ALA A 1 84 ? -9.766 13.969 -0.04 1 93.62 84 ALA A C 1
ATOM 658 O O . ALA A 1 84 ? -8.727 14.633 0.014 1 93.62 84 ALA A O 1
ATOM 659 N N . VAL A 1 85 ? -10.828 14.273 0.643 1 94.06 85 VAL A N 1
ATOM 660 C CA . VAL A 1 85 ? -10.875 15.445 1.513 1 94.06 85 VAL A CA 1
ATOM 661 C C . VAL A 1 85 ? -9.867 15.281 2.652 1 94.06 85 VAL A C 1
ATOM 663 O O . VAL A 1 85 ? -9.109 16.203 2.953 1 94.06 85 VAL A O 1
ATOM 666 N N . HIS A 1 86 ? -9.859 14.102 3.289 1 97.56 86 HIS A N 1
ATOM 667 C CA . HIS A 1 86 ? -8.922 13.805 4.363 1 97.56 86 HIS A CA 1
ATOM 668 C C . HIS A 1 86 ? -7.48 14.047 3.916 1 97.56 86 HIS A C 1
ATOM 670 O O . HIS A 1 86 ? -6.707 14.695 4.625 1 97.56 86 HIS A O 1
ATOM 676 N N . ALA A 1 87 ? -7.172 13.555 2.721 1 95.69 87 ALA A N 1
ATOM 677 C CA . ALA A 1 87 ? -5.812 13.68 2.203 1 95.69 87 ALA A CA 1
ATOM 678 C C . ALA A 1 87 ? -5.449 15.141 1.954 1 95.69 87 ALA A C 1
ATOM 680 O O . ALA A 1 87 ? -4.363 15.594 2.324 1 95.69 87 ALA A O 1
ATOM 681 N N . VAL A 1 88 ? -6.32 15.875 1.438 1 90.12 88 VAL A N 1
ATOM 682 C CA . VAL A 1 88 ? -6.043 17.25 1.058 1 90.12 88 VAL A CA 1
ATOM 683 C C . VAL A 1 88 ? -5.793 18.094 2.309 1 90.12 88 VAL A C 1
ATOM 685 O O . VAL A 1 88 ? -4.828 18.859 2.367 1 90.12 88 VAL A O 1
ATOM 688 N N . ILE A 1 89 ? -6.594 17.984 3.316 1 91.62 89 ILE A N 1
ATOM 689 C CA . ILE A 1 89 ? -6.461 18.859 4.477 1 91.62 89 ILE A CA 1
ATOM 690 C C . ILE A 1 89 ? -5.195 18.5 5.254 1 91.62 89 ILE A C 1
ATOM 692 O O . ILE A 1 89 ? -4.535 19.375 5.82 1 91.62 89 ILE A O 1
ATOM 696 N N . GLU A 1 90 ? -4.824 17.25 5.297 1 95.88 90 GLU A N 1
ATOM 697 C CA . GLU A 1 90 ? -3.557 16.875 5.918 1 95.88 90 GLU A CA 1
ATOM 698 C C . GLU A 1 90 ? -2.371 17.406 5.113 1 95.88 90 GLU A C 1
ATOM 700 O O . GLU A 1 90 ? -1.427 17.953 5.68 1 95.88 90 GLU A O 1
ATOM 705 N N . GLU A 1 91 ? -2.453 17.234 3.857 1 92.38 91 GLU A N 1
ATOM 706 C CA . GLU A 1 91 ? -1.344 17.609 2.986 1 92.38 91 GLU A CA 1
ATOM 707 C C . GLU A 1 91 ? -1.16 19.125 2.945 1 92.38 91 GLU A C 1
ATOM 709 O O . GLU A 1 91 ? -0.034 19.609 2.848 1 92.38 91 GLU A O 1
ATOM 714 N N . GLN A 1 92 ? -2.193 19.859 3.117 1 89 92 GLN A N 1
ATOM 715 C CA . GLN A 1 92 ? -2.125 21.297 2.941 1 89 92 GLN A CA 1
ATOM 716 C C . GLN A 1 92 ? -1.958 22.016 4.281 1 89 92 GLN A C 1
ATOM 718 O O . GLN A 1 92 ? -1.448 23.141 4.336 1 89 92 GLN A O 1
ATOM 723 N N . VAL A 1 93 ? -2.346 21.359 5.355 1 89.38 93 VAL A N 1
ATOM 724 C CA . VAL A 1 93 ? -2.336 22.062 6.641 1 89.38 93 VAL A CA 1
ATOM 725 C C . VAL A 1 93 ? -1.513 21.266 7.652 1 89.38 93 VAL A C 1
ATOM 727 O O . VAL A 1 93 ? -0.496 21.75 8.148 1 89.38 93 VAL A O 1
ATOM 730 N N . PHE A 1 94 ? -1.899 20.047 7.848 1 94.5 94 PHE A N 1
ATOM 731 C CA . PHE A 1 94 ? -1.386 19.25 8.953 1 94.5 94 PHE A CA 1
ATOM 732 C C . PHE A 1 94 ? 0.099 18.953 8.773 1 94.5 94 PHE A C 1
ATOM 734 O O . PHE A 1 94 ? 0.912 19.281 9.641 1 94.5 94 PHE A O 1
ATOM 741 N N . TYR A 1 95 ? 0.473 18.438 7.66 1 93.56 95 TYR A N 1
ATOM 742 C CA . TYR A 1 95 ? 1.845 17.984 7.449 1 93.56 95 TYR A CA 1
ATOM 743 C C . TYR A 1 95 ? 2.797 19.172 7.355 1 93.56 95 TYR A C 1
ATOM 745 O O . TYR A 1 95 ? 3.867 19.172 7.969 1 93.56 95 TYR A O 1
ATOM 753 N N . PRO A 1 96 ? 2.428 20.234 6.68 1 92.25 96 PRO A N 1
ATOM 754 C CA . PRO A 1 96 ? 3.316 21.391 6.684 1 92.25 96 PRO A CA 1
ATOM 755 C C . PRO A 1 96 ? 3.52 21.969 8.086 1 92.25 96 PRO A C 1
ATOM 757 O O . PRO A 1 96 ? 4.633 22.375 8.43 1 92.25 96 PRO A O 1
ATOM 760 N N . ALA A 1 97 ? 2.525 22.016 8.867 1 90.06 97 ALA A N 1
ATOM 761 C CA . ALA A 1 97 ? 2.65 22.5 10.234 1 90.06 97 ALA A CA 1
ATOM 762 C C . ALA A 1 97 ? 3.607 21.641 11.047 1 90.06 97 ALA A C 1
ATOM 764 O O . ALA A 1 97 ? 4.449 22.156 11.789 1 90.06 97 ALA A O 1
ATOM 765 N N . VAL A 1 98 ? 3.492 20.344 10.898 1 93.5 98 VAL A N 1
ATOM 766 C CA . VAL A 1 98 ? 4.336 19.406 11.633 1 93.5 98 VAL A CA 1
ATOM 767 C C . VAL A 1 98 ? 5.793 19.578 11.211 1 93.5 98 VAL A C 1
ATOM 769 O O . VAL A 1 98 ? 6.684 19.688 12.062 1 93.5 98 VAL A O 1
ATOM 772 N N . ARG A 1 99 ? 5.988 19.656 9.938 1 91.56 99 ARG A N 1
ATOM 773 C CA . ARG A 1 99 ? 7.348 19.781 9.422 1 91.56 99 ARG A CA 1
ATOM 774 C C . ARG A 1 99 ? 7.984 21.094 9.867 1 91.56 99 ARG A C 1
ATOM 776 O O . ARG A 1 99 ? 9.188 21.156 10.141 1 91.56 99 ARG A O 1
ATOM 783 N N . SER A 1 100 ? 7.191 22.109 9.922 1 89.75 100 SER A N 1
ATOM 784 C CA . SER A 1 100 ? 7.703 23.406 10.336 1 89.75 100 SER A CA 1
ATOM 785 C C . SER A 1 100 ? 8.07 23.422 11.812 1 89.75 100 SER A C 1
ATOM 787 O O . SER A 1 100 ? 9 24.109 12.227 1 89.75 100 SER A O 1
ATOM 789 N N . ARG A 1 101 ? 7.441 22.609 12.555 1 91 101 ARG A N 1
ATOM 790 C CA . ARG A 1 101 ? 7.602 22.641 14.008 1 91 101 ARG A CA 1
ATOM 791 C C . ARG A 1 101 ? 8.727 21.703 14.445 1 91 101 ARG A C 1
ATOM 793 O O . ARG A 1 101 ? 9.398 21.953 15.445 1 91 101 ARG A O 1
ATOM 800 N N . SER A 1 102 ? 8.883 20.656 13.703 1 93.94 102 SER A N 1
ATOM 801 C CA . SER A 1 102 ? 9.844 19.641 14.133 1 93.94 102 SER A CA 1
ATOM 802 C C . SER A 1 102 ? 10.555 19.016 12.938 1 93.94 102 SER A C 1
ATOM 804 O O . SER A 1 102 ? 9.953 18.25 12.188 1 93.94 102 SER A O 1
ATOM 806 N N . GLU A 1 103 ? 11.812 19.25 12.883 1 92.06 103 GLU A N 1
ATOM 807 C CA . GLU A 1 103 ? 12.633 18.609 11.859 1 92.06 103 GLU A CA 1
ATOM 808 C C . GLU A 1 103 ? 12.734 17.109 12.094 1 92.06 103 GLU A C 1
ATOM 810 O O . GLU A 1 103 ? 12.797 16.328 11.148 1 92.06 103 GLU A O 1
ATOM 815 N N . GLU A 1 104 ? 12.648 16.703 13.336 1 95.38 104 GLU A N 1
ATOM 816 C CA . GLU A 1 104 ? 12.773 15.305 13.727 1 95.38 104 GLU A CA 1
ATOM 817 C C . GLU A 1 104 ? 11.617 14.469 13.188 1 95.38 104 GLU A C 1
ATOM 819 O O . GLU A 1 104 ? 11.789 13.281 12.883 1 95.38 104 GLU A O 1
ATOM 824 N N . LEU A 1 105 ? 10.492 15.125 12.922 1 96.69 105 LEU A N 1
ATOM 825 C CA . LEU A 1 105 ? 9.312 14.398 12.461 1 96.69 105 LEU A CA 1
ATOM 826 C C . LEU A 1 105 ? 9.203 14.453 10.938 1 96.69 105 LEU A C 1
ATOM 828 O O . LEU A 1 105 ? 8.266 13.898 10.359 1 96.69 105 LEU A O 1
ATOM 832 N N . GLY A 1 106 ? 10.125 15.078 10.281 1 94.56 106 GLY A N 1
ATOM 833 C CA . GLY A 1 106 ? 10.148 15.234 8.836 1 94.56 106 GLY A CA 1
ATOM 834 C C . GLY A 1 106 ? 10.039 13.914 8.094 1 94.56 106 GLY A C 1
ATOM 835 O O . GLY A 1 106 ? 9.195 13.758 7.215 1 94.56 106 GLY A O 1
ATOM 836 N N . PRO A 1 107 ? 10.852 12.977 8.5 1 95.12 107 PRO A N 1
ATOM 837 C CA . PRO A 1 107 ? 10.789 11.68 7.816 1 95.12 107 PRO A CA 1
ATOM 838 C C . PRO A 1 107 ? 9.43 11.008 7.945 1 95.12 107 PRO A C 1
ATOM 840 O O . PRO A 1 107 ? 8.953 10.375 6.996 1 95.12 107 PRO A O 1
ATOM 843 N N . ASP A 1 108 ? 8.805 11.188 9.07 1 96.75 108 ASP A N 1
ATOM 844 C CA . ASP A 1 108 ? 7.473 10.625 9.258 1 96.75 108 ASP A CA 1
ATOM 845 C C . ASP A 1 108 ? 6.457 11.297 8.336 1 96.75 108 ASP A C 1
ATOM 847 O O . ASP A 1 108 ? 5.574 10.633 7.789 1 96.75 108 ASP A O 1
ATOM 851 N N . VAL A 1 109 ? 6.59 12.531 8.188 1 96.12 109 VAL A N 1
ATOM 852 C CA . VAL A 1 109 ? 5.695 13.289 7.309 1 96.12 109 VAL A CA 1
ATOM 853 C C . VAL A 1 109 ? 5.906 12.859 5.859 1 96.12 109 VAL A C 1
ATOM 855 O O . VAL A 1 109 ? 4.941 12.625 5.129 1 96.12 109 VAL A O 1
ATOM 858 N N . LEU A 1 110 ? 7.133 12.734 5.48 1 96.31 110 LEU A N 1
ATOM 859 C CA . LEU A 1 110 ? 7.414 12.312 4.113 1 96.31 110 LEU A CA 1
ATOM 860 C C . LEU A 1 110 ? 6.871 10.914 3.852 1 96.31 110 LEU A C 1
ATOM 862 O O . LEU A 1 110 ? 6.34 10.641 2.771 1 96.31 110 LEU A O 1
ATOM 866 N N . ARG A 1 111 ? 6.996 10.047 4.793 1 97.56 111 ARG A N 1
ATOM 867 C CA . ARG A 1 111 ? 6.418 8.719 4.672 1 97.56 111 ARG A CA 1
ATOM 868 C C . ARG A 1 111 ? 4.906 8.797 4.484 1 97.56 111 ARG A C 1
ATOM 870 O O . ARG A 1 111 ? 4.348 8.133 3.605 1 97.56 111 ARG A O 1
ATOM 877 N N . SER A 1 112 ? 4.285 9.609 5.262 1 97.62 112 SER A N 1
ATOM 878 C CA . SER A 1 112 ? 2.838 9.773 5.176 1 97.62 112 SER A CA 1
ATOM 879 C C . SER A 1 112 ? 2.422 10.305 3.811 1 97.62 112 SER A C 1
ATOM 881 O O . SER A 1 112 ? 1.409 9.875 3.252 1 97.62 112 SER A O 1
ATOM 883 N N . LEU A 1 113 ? 3.199 11.195 3.309 1 96.69 113 LEU A N 1
ATOM 884 C CA . LEU A 1 113 ? 2.904 11.75 1.992 1 96.69 113 LEU A CA 1
ATOM 885 C C . LEU A 1 113 ? 2.992 10.672 0.915 1 96.69 113 LEU A C 1
ATOM 887 O O . LEU A 1 113 ? 2.184 10.656 -0.016 1 96.69 113 LEU A O 1
ATOM 891 N N . GLU A 1 114 ? 3.9 9.812 1.049 1 96.94 114 GLU A N 1
ATOM 892 C CA . GLU A 1 114 ? 4.012 8.727 0.078 1 96.94 114 GLU A CA 1
ATOM 893 C C . GLU A 1 114 ? 2.887 7.715 0.251 1 96.94 114 GLU A C 1
ATOM 895 O O . GLU A 1 114 ? 2.41 7.133 -0.727 1 96.94 114 GLU A O 1
ATOM 900 N N . GLU A 1 115 ? 2.498 7.484 1.505 1 98.38 115 GLU A N 1
ATOM 901 C CA . GLU A 1 115 ? 1.315 6.66 1.729 1 98.38 115 GLU A CA 1
ATOM 902 C C . GLU A 1 115 ? 0.081 7.273 1.076 1 98.38 115 GLU A C 1
ATOM 904 O O . GLU A 1 115 ? -0.71 6.566 0.446 1 98.38 115 GLU A O 1
ATOM 909 N N . HIS A 1 116 ? -0.064 8.562 1.16 1 97.88 116 HIS A N 1
ATOM 910 C CA . HIS A 1 116 ? -1.152 9.266 0.487 1 97.88 116 HIS A CA 1
ATOM 911 C C . HIS A 1 116 ? -1.073 9.086 -1.025 1 97.88 116 HIS A C 1
ATOM 913 O O . HIS A 1 116 ? -2.1 8.914 -1.689 1 97.88 116 HIS A O 1
ATOM 919 N N . HIS A 1 117 ? 0.081 9.156 -1.487 1 96.19 117 HIS A N 1
ATOM 920 C CA . HIS A 1 117 ? 0.283 9.008 -2.924 1 96.19 117 HIS A CA 1
ATOM 921 C C . HIS A 1 117 ? -0.296 7.691 -3.432 1 96.19 117 HIS A C 1
ATOM 923 O O . HIS A 1 117 ? -0.987 7.664 -4.453 1 96.19 117 HIS A O 1
ATOM 929 N N . VAL A 1 118 ? -0.044 6.641 -2.736 1 97.62 118 VAL A N 1
ATOM 930 C CA . VAL A 1 118 ? -0.579 5.332 -3.1 1 97.62 118 VAL A CA 1
ATOM 931 C C . VAL A 1 118 ? -2.102 5.352 -3.002 1 97.62 118 VAL A C 1
ATOM 933 O O . VAL A 1 118 ? -2.795 4.91 -3.92 1 97.62 118 VAL A O 1
ATOM 936 N N . VAL A 1 119 ? -2.562 5.852 -1.93 1 98.25 119 VAL A N 1
ATOM 937 C CA . VAL A 1 119 ? -3.998 5.848 -1.675 1 98.25 119 VAL A CA 1
ATOM 938 C C . VAL A 1 119 ? -4.715 6.672 -2.74 1 98.25 119 VAL A C 1
ATOM 940 O O . VAL A 1 119 ? -5.738 6.246 -3.283 1 98.25 119 VAL A O 1
ATOM 943 N N . LYS A 1 120 ? -4.184 7.824 -3.037 1 96.62 120 LYS A N 1
ATOM 944 C CA . LYS A 1 120 ? -4.809 8.68 -4.035 1 96.62 120 LYS A CA 1
ATOM 945 C C . LYS A 1 120 ? -4.812 8.016 -5.41 1 96.62 120 LYS A C 1
ATOM 947 O O . LYS A 1 120 ? -5.766 8.164 -6.176 1 96.62 120 LYS A O 1
ATOM 952 N N . TRP A 1 121 ? -3.82 7.332 -5.676 1 95.69 121 TRP A N 1
AT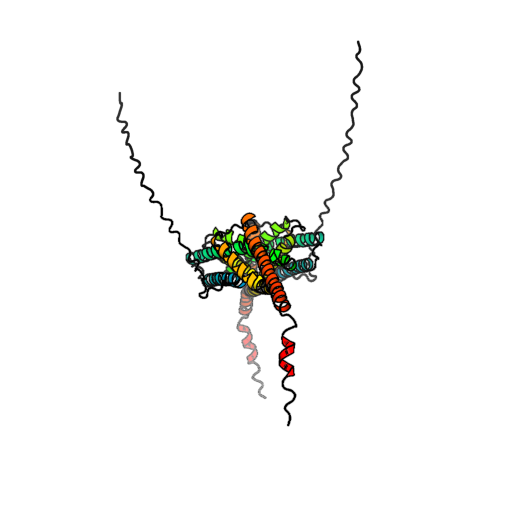OM 953 C CA . TRP A 1 121 ? -3.771 6.59 -6.93 1 95.69 121 TRP A CA 1
ATOM 954 C C . TRP A 1 121 ? -4.859 5.52 -6.973 1 95.69 121 TRP A C 1
ATOM 956 O O . TRP A 1 121 ? -5.586 5.402 -7.961 1 95.69 121 TRP A O 1
ATOM 966 N N . LEU A 1 122 ? -4.988 4.762 -5.93 1 97.81 122 LEU A N 1
ATOM 967 C CA . LEU A 1 122 ? -6.016 3.729 -5.848 1 97.81 122 LEU A CA 1
ATOM 968 C C . LEU A 1 122 ? -7.41 4.34 -5.945 1 97.81 122 LEU A C 1
ATOM 970 O O . LEU A 1 122 ? -8.289 3.793 -6.621 1 97.81 122 LEU A O 1
ATOM 974 N N . LEU A 1 123 ? -7.594 5.449 -5.305 1 97.81 123 LEU A N 1
ATOM 975 C CA . LEU A 1 123 ? -8.883 6.129 -5.352 1 97.81 123 LEU A CA 1
ATOM 976 C C . LEU A 1 123 ? -9.219 6.559 -6.777 1 97.81 123 LEU A C 1
ATOM 978 O O . LEU A 1 123 ? -10.367 6.43 -7.215 1 97.81 123 LEU A O 1
ATOM 982 N N . ALA A 1 124 ? -8.266 7.07 -7.461 1 95.62 124 ALA A N 1
ATOM 983 C CA . ALA A 1 124 ? -8.484 7.492 -8.844 1 95.62 124 ALA A CA 1
ATOM 984 C C . ALA A 1 124 ? -8.883 6.309 -9.727 1 95.62 124 ALA A C 1
ATOM 986 O O . ALA A 1 124 ? -9.773 6.426 -10.562 1 95.62 124 ALA A O 1
ATOM 987 N N . GLU A 1 125 ? -8.258 5.207 -9.547 1 96.06 125 GLU A N 1
ATOM 988 C CA . GLU A 1 125 ? -8.602 4.012 -10.305 1 96.06 125 GLU A CA 1
ATOM 989 C C . GLU A 1 125 ? -10.023 3.541 -9.992 1 96.06 125 GLU A C 1
ATOM 991 O O . GLU A 1 125 ? -10.781 3.209 -10.898 1 96.06 125 GLU A O 1
ATOM 996 N N . LEU A 1 126 ? -10.32 3.549 -8.766 1 97.94 126 LEU A N 1
ATOM 997 C CA . LEU A 1 126 ? -11.625 3.066 -8.336 1 97.94 126 LEU A CA 1
ATOM 998 C C . LEU A 1 126 ? -12.734 4.016 -8.781 1 97.94 126 LEU A C 1
ATOM 1000 O O . LEU A 1 126 ? -13.852 3.582 -9.055 1 97.94 126 LEU A O 1
ATOM 1004 N N . ASP A 1 127 ? -12.406 5.285 -8.828 1 96 127 ASP A N 1
ATOM 1005 C CA . ASP A 1 127 ? -13.375 6.289 -9.258 1 96 127 ASP A CA 1
ATOM 1006 C C . ASP A 1 127 ? -13.875 6 -10.68 1 96 127 ASP A C 1
ATOM 1008 O O . ASP A 1 127 ? -15.039 6.238 -10.992 1 96 127 ASP A O 1
ATOM 1012 N N . GLY A 1 128 ? -13.055 5.426 -11.484 1 94.88 128 GLY A N 1
ATOM 1013 C CA . GLY A 1 128 ? -13.422 5.188 -12.875 1 94.88 128 GLY A CA 1
ATOM 1014 C C . GLY A 1 128 ? -13.742 3.734 -13.164 1 94.88 128 GLY A C 1
ATOM 1015 O O . GLY A 1 128 ? -14.008 3.367 -14.312 1 94.88 128 GLY A O 1
ATOM 1016 N N . MET A 1 129 ? -13.836 2.9 -12.172 1 96.88 129 MET A N 1
ATOM 1017 C CA . MET A 1 129 ? -13.984 1.462 -12.375 1 96.88 129 MET A CA 1
ATOM 1018 C C . MET A 1 129 ? -15.43 1.026 -12.141 1 96.88 129 MET A C 1
ATOM 1020 O O . MET A 1 129 ? -16.078 1.476 -11.188 1 96.88 129 MET A O 1
ATOM 1024 N N . SER A 1 130 ? -15.938 0.184 -13.031 1 98 130 SER A N 1
ATOM 1025 C CA . SER A 1 130 ? -17.266 -0.383 -12.836 1 98 130 SER A CA 1
ATOM 1026 C C . SER A 1 130 ? -17.297 -1.324 -11.633 1 98 130 SER A C 1
ATOM 1028 O O . SER A 1 130 ? -16.391 -2.146 -11.461 1 98 130 SER A O 1
ATOM 1030 N N . PRO A 1 131 ? -18.344 -1.241 -10.828 1 98.06 131 PRO A N 1
ATOM 1031 C CA . PRO A 1 131 ? -18.453 -2.17 -9.695 1 98.06 131 PRO A CA 1
ATOM 1032 C C . PRO A 1 131 ? -18.641 -3.617 -10.141 1 98.06 131 PRO A C 1
ATOM 1034 O O . PRO A 1 131 ? -18.562 -4.535 -9.328 1 98.06 131 PRO A O 1
ATOM 1037 N N . GLU A 1 132 ? -18.859 -3.869 -11.391 1 97.81 132 GLU A N 1
ATOM 1038 C CA . GLU A 1 132 ? -19.031 -5.215 -11.93 1 97.81 132 GLU A CA 1
ATOM 1039 C C . GLU A 1 132 ? -17.703 -5.789 -12.414 1 97.81 132 GLU A C 1
ATOM 1041 O O . GLU A 1 132 ? -17.625 -6.977 -12.734 1 97.81 132 GLU A O 1
ATOM 1046 N N . ALA A 1 133 ? -16.75 -4.953 -12.43 1 97.31 133 ALA A N 1
ATOM 1047 C CA . ALA A 1 133 ? -15.438 -5.43 -12.875 1 97.31 133 ALA A CA 1
ATOM 1048 C C . ALA A 1 133 ? -14.914 -6.531 -11.961 1 97.31 133 ALA A C 1
ATOM 1050 O O . ALA A 1 133 ? -15.078 -6.461 -10.734 1 97.31 133 ALA A O 1
ATOM 1051 N N . GLU A 1 134 ? -14.203 -7.465 -12.508 1 95.62 134 GLU A N 1
ATOM 1052 C CA . GLU A 1 134 ? -13.711 -8.633 -11.781 1 95.62 134 GLU A CA 1
ATOM 1053 C C . GLU A 1 134 ? -12.82 -8.219 -10.617 1 95.62 134 GLU A C 1
ATOM 1055 O O . GLU A 1 134 ? -12.836 -8.859 -9.562 1 95.62 134 GLU A O 1
ATOM 1060 N N . ARG A 1 135 ? -12.156 -7.109 -10.852 1 96.56 135 ARG A N 1
ATOM 1061 C CA . ARG A 1 135 ? -11.125 -6.746 -9.883 1 96.56 135 ARG A CA 1
ATOM 1062 C C . ARG A 1 135 ? -11.617 -5.648 -8.953 1 96.56 135 ARG A C 1
ATOM 1064 O O . ARG A 1 135 ? -10.867 -5.156 -8.109 1 96.56 135 ARG A O 1
ATOM 1071 N N . PHE A 1 136 ? -12.875 -5.262 -9.023 1 98.38 136 PHE A N 1
ATOM 1072 C CA . PHE A 1 136 ? -13.398 -4.141 -8.258 1 98.38 136 PHE A CA 1
ATOM 1073 C C . PHE A 1 136 ? -13.25 -4.39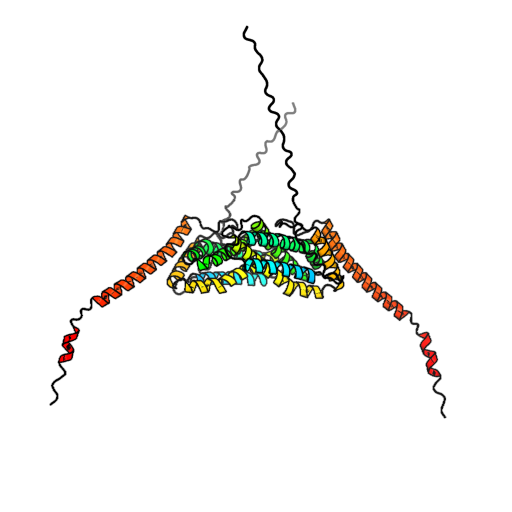5 -6.762 1 98.38 136 PHE A C 1
ATOM 1075 O O . PHE A 1 136 ? -12.617 -3.611 -6.051 1 98.38 136 PHE A O 1
ATOM 1082 N N . ASP A 1 137 ? -13.727 -5.512 -6.289 1 98.31 137 ASP A N 1
ATOM 1083 C CA . ASP A 1 137 ? -13.695 -5.824 -4.863 1 98.31 137 ASP A CA 1
ATOM 1084 C C . ASP A 1 137 ? -12.258 -5.938 -4.359 1 98.31 137 ASP A C 1
ATOM 1086 O O . ASP A 1 137 ? -11.938 -5.457 -3.27 1 98.31 137 ASP A O 1
ATOM 1090 N N . ALA A 1 138 ? -11.43 -6.555 -5.121 1 97.94 138 ALA A N 1
ATOM 1091 C CA . ALA A 1 138 ? -10.031 -6.738 -4.738 1 97.94 138 ALA A CA 1
ATOM 1092 C C . ALA A 1 138 ? -9.32 -5.395 -4.605 1 97.94 138 ALA A C 1
ATOM 1094 O O . ALA A 1 138 ? -8.523 -5.191 -3.684 1 97.94 138 ALA A O 1
ATOM 1095 N N . LYS A 1 139 ? -9.602 -4.539 -5.539 1 98.56 139 LYS A N 1
ATOM 1096 C CA . LYS A 1 139 ? -8.961 -3.229 -5.48 1 98.56 139 LYS A CA 1
ATOM 1097 C C . LYS A 1 139 ? -9.422 -2.445 -4.254 1 98.56 139 LYS A C 1
ATOM 1099 O O . LYS A 1 139 ? -8.625 -1.751 -3.619 1 98.56 139 LYS A O 1
ATOM 1104 N N . VAL A 1 140 ? -10.672 -2.559 -3.936 1 98.88 140 VAL A N 1
ATOM 1105 C CA . VAL A 1 140 ? -11.18 -1.897 -2.736 1 98.88 140 VAL A CA 1
ATOM 1106 C C . VAL A 1 140 ? -10.5 -2.484 -1.5 1 98.88 140 VAL A C 1
ATOM 1108 O O . VAL A 1 140 ? -10.133 -1.751 -0.579 1 98.88 140 VAL A O 1
ATOM 1111 N N . GLN A 1 141 ? -10.305 -3.754 -1.463 1 98.5 141 GLN A N 1
ATOM 1112 C CA . GLN A 1 141 ? -9.633 -4.391 -0.336 1 98.5 141 GLN A CA 1
ATOM 1113 C C . GLN A 1 141 ? -8.203 -3.869 -0.179 1 98.5 141 GLN A C 1
ATOM 1115 O O . GLN A 1 141 ? -7.758 -3.6 0.937 1 98.5 141 GLN A O 1
ATOM 1120 N N . VAL A 1 142 ? -7.543 -3.715 -1.274 1 98.75 142 VAL A N 1
ATOM 1121 C CA . VAL A 1 142 ? -6.172 -3.213 -1.229 1 98.75 142 VAL A CA 1
ATOM 1122 C C . VAL A 1 142 ? -6.172 -1.751 -0.79 1 98.75 142 VAL A C 1
ATOM 1124 O O . VAL A 1 142 ? -5.289 -1.32 -0.047 1 98.75 142 VAL A O 1
ATOM 1127 N N . LEU A 1 143 ? -7.156 -0.984 -1.248 1 98.88 143 LEU A N 1
ATOM 1128 C CA . LEU A 1 143 ? -7.324 0.368 -0.725 1 98.88 143 LEU A CA 1
ATOM 1129 C C . LEU A 1 143 ? -7.449 0.351 0.795 1 98.88 143 LEU A C 1
ATOM 1131 O O . LEU A 1 143 ? -6.746 1.09 1.487 1 98.88 143 LEU A O 1
ATOM 1135 N N . MET A 1 144 ? -8.32 -0.492 1.274 1 98.88 144 MET A N 1
ATOM 1136 C CA . MET A 1 144 ? -8.586 -0.576 2.709 1 98.88 144 MET A CA 1
ATOM 1137 C C . MET A 1 144 ? -7.312 -0.935 3.471 1 98.88 144 MET A C 1
ATOM 1139 O O . MET A 1 144 ? -7.035 -0.366 4.527 1 98.88 144 MET A O 1
ATOM 1143 N N . GLU A 1 145 ? -6.523 -1.808 2.967 1 98.62 145 GLU A N 1
ATOM 1144 C CA . GLU A 1 145 ? -5.262 -2.213 3.584 1 98.62 145 GLU A CA 1
ATOM 1145 C C . GLU A 1 145 ? -4.293 -1.037 3.682 1 98.62 145 GLU A C 1
ATOM 1147 O O . GLU A 1 145 ? -3.674 -0.823 4.727 1 98.62 145 GLU A O 1
ATOM 1152 N N . ASN A 1 146 ? -4.188 -0.332 2.633 1 98.81 146 ASN A N 1
ATOM 1153 C CA . ASN A 1 146 ? -3.277 0.809 2.617 1 98.81 146 ASN A CA 1
ATOM 1154 C C . ASN A 1 146 ? -3.736 1.905 3.574 1 98.81 146 ASN A C 1
ATOM 1156 O O . ASN A 1 146 ? -2.922 2.5 4.281 1 98.81 146 ASN A O 1
ATOM 1160 N N . VAL A 1 147 ? -4.984 2.141 3.621 1 98.94 147 VAL A N 1
ATOM 1161 C CA . VAL A 1 147 ? -5.512 3.178 4.5 1 98.94 147 VAL A CA 1
ATOM 1162 C C . VAL A 1 147 ? -5.359 2.748 5.957 1 98.94 147 VAL A C 1
ATOM 1164 O O . VAL A 1 147 ? -4.957 3.547 6.809 1 98.94 147 VAL A O 1
ATOM 1167 N N . ARG A 1 148 ? -5.664 1.548 6.219 1 98.69 148 ARG A N 1
ATOM 1168 C CA . ARG A 1 148 ? -5.539 1.059 7.586 1 98.69 148 ARG A CA 1
ATOM 1169 C C . ARG A 1 148 ? -4.09 1.129 8.062 1 98.69 148 ARG A C 1
ATOM 1171 O O . ARG A 1 148 ? -3.826 1.472 9.219 1 98.69 148 ARG A O 1
ATOM 1178 N N . ALA A 1 149 ? -3.191 0.799 7.211 1 98.06 149 ALA A N 1
ATOM 1179 C CA . ALA A 1 149 ? -1.776 0.916 7.555 1 98.06 149 ALA A CA 1
ATOM 1180 C C . ALA A 1 149 ? -1.395 2.369 7.82 1 98.06 149 ALA A C 1
ATOM 1182 O O . ALA A 1 149 ? -0.687 2.666 8.789 1 98.06 149 ALA A O 1
ATOM 1183 N N . HIS A 1 150 ? -1.82 3.268 6.973 1 98.62 150 HIS A N 1
ATOM 1184 C CA . HIS A 1 150 ? -1.588 4.699 7.129 1 98.62 150 HIS A CA 1
ATOM 1185 C C . HIS A 1 150 ? -2.139 5.207 8.453 1 98.62 150 HIS A C 1
ATOM 1187 O O . HIS A 1 150 ? -1.453 5.926 9.188 1 98.62 150 HIS A O 1
ATOM 1193 N N . VAL A 1 151 ? -3.336 4.797 8.789 1 98.81 151 VAL A N 1
ATOM 1194 C CA . VAL A 1 151 ? -4.004 5.215 10.023 1 98.81 151 VAL A CA 1
ATOM 1195 C C . VAL A 1 151 ? -3.238 4.684 11.234 1 98.81 151 VAL A C 1
ATOM 1197 O O . VAL A 1 151 ? -3.027 5.41 12.203 1 98.81 151 VAL A O 1
ATOM 1200 N N . LEU A 1 152 ? -2.867 3.449 11.117 1 97.94 152 LEU A N 1
ATOM 1201 C CA . LEU A 1 152 ? -2.115 2.846 12.211 1 97.94 152 LEU A CA 1
ATOM 1202 C C . LEU A 1 152 ? -0.823 3.611 12.469 1 97.94 152 LEU A C 1
ATOM 1204 O O . LEU A 1 152 ? -0.482 3.887 13.625 1 97.94 152 LEU A O 1
ATOM 1208 N N . GLN A 1 153 ? -0.145 3.943 11.477 1 97.56 153 GLN A N 1
ATOM 1209 C CA . GLN A 1 153 ? 1.099 4.695 11.617 1 97.56 153 GLN A CA 1
ATOM 1210 C C . GLN A 1 153 ? 0.852 6.055 12.258 1 97.56 153 GLN A C 1
ATOM 1212 O O . GLN A 1 153 ? 1.57 6.453 13.18 1 97.56 153 GLN A O 1
ATOM 1217 N N . GLU A 1 154 ? -0.109 6.758 11.836 1 98.5 154 GLU A N 1
ATOM 1218 C CA . GLU A 1 154 ? -0.396 8.078 12.391 1 98.5 154 GLU A CA 1
ATOM 1219 C C . GLU A 1 154 ? -0.82 7.984 13.852 1 98.5 154 GLU A C 1
ATOM 1221 O O . GLU A 1 154 ? -0.291 8.695 14.703 1 98.5 154 GLU A O 1
ATOM 1226 N N . GLU A 1 155 ? -1.674 7.09 14.141 1 98.38 155 GLU A N 1
ATOM 1227 C CA . GLU A 1 155 ? -2.277 7.051 15.469 1 98.38 155 GLU A CA 1
ATOM 1228 C C . GLU A 1 155 ? -1.33 6.418 16.484 1 98.38 155 GLU A C 1
ATOM 1230 O O . GLU A 1 155 ? -1.361 6.762 17.672 1 98.38 155 GLU A O 1
ATOM 1235 N N . SER A 1 156 ? -0.403 5.527 16.047 1 97.69 156 SER A N 1
ATOM 1236 C CA . SER A 1 156 ? 0.488 4.848 16.984 1 97.69 156 SER A CA 1
ATOM 1237 C C . SER A 1 156 ? 1.821 5.574 17.109 1 97.69 156 SER A C 1
ATOM 1239 O O . SER A 1 156 ? 2.51 5.457 18.125 1 97.69 156 SER A O 1
ATOM 1241 N N . ASP A 1 157 ? 2.123 6.41 16.094 1 96.62 157 ASP A N 1
ATOM 1242 C CA . ASP A 1 157 ? 3.463 6.984 16.094 1 96.62 157 ASP A CA 1
ATOM 1243 C C . ASP A 1 157 ? 3.406 8.508 15.977 1 96.62 157 ASP A C 1
ATOM 1245 O O . ASP A 1 157 ? 3.801 9.219 16.906 1 96.62 157 ASP A O 1
ATOM 1249 N N . LEU A 1 158 ? 2.832 9.008 14.953 1 97.81 158 LEU A N 1
ATOM 1250 C CA . LEU A 1 158 ? 2.91 10.438 14.648 1 97.81 158 LEU A CA 1
ATOM 1251 C C . LEU A 1 158 ? 2.105 11.25 15.664 1 97.81 158 LEU A C 1
ATOM 1253 O O . LEU A 1 158 ? 2.604 12.234 16.203 1 97.81 158 LEU A O 1
ATOM 1257 N N . PHE A 1 159 ? 0.906 10.844 15.969 1 98.06 159 PHE A N 1
ATOM 1258 C CA . PHE A 1 159 ? 0.027 11.633 16.812 1 98.06 159 PHE A CA 1
ATOM 1259 C C . PHE A 1 159 ? 0.579 11.711 18.234 1 98.06 159 PHE A C 1
ATOM 1261 O O . PHE A 1 159 ? 0.619 12.789 18.828 1 98.06 159 PHE A O 1
ATOM 1268 N N . PRO A 1 160 ? 1.008 10.609 18.828 1 97.81 160 PRO A N 1
ATOM 1269 C CA . PRO A 1 160 ? 1.623 10.719 20.156 1 97.81 160 PRO A CA 1
ATOM 1270 C C . PRO A 1 160 ? 2.834 11.648 20.156 1 97.81 160 PRO A C 1
ATOM 1272 O O . PRO A 1 160 ? 3.047 12.375 21.141 1 97.81 160 PRO A O 1
ATOM 1275 N N . ALA A 1 161 ? 3.625 11.664 19.141 1 97 161 ALA A N 1
ATOM 1276 C CA . ALA A 1 161 ? 4.785 12.555 19.047 1 97 161 ALA A CA 1
ATOM 1277 C C . ALA A 1 161 ? 4.352 14.016 18.984 1 97 161 ALA A C 1
ATOM 1279 O O . ALA A 1 161 ? 5.043 14.898 19.5 1 97 161 ALA A O 1
ATOM 1280 N N . LEU A 1 162 ? 3.256 14.266 18.422 1 96.12 162 LEU A N 1
ATOM 1281 C CA . LEU A 1 162 ? 2.75 15.625 18.266 1 96.12 162 LEU A CA 1
ATOM 1282 C C . LEU A 1 162 ? 2.4 16.234 19.625 1 96.12 162 LEU A C 1
ATOM 1284 O O . LEU A 1 162 ? 2.559 17.438 19.828 1 96.12 162 LEU A O 1
ATOM 1288 N N . LYS A 1 163 ? 1.929 15.383 20.469 1 94.94 163 LYS A N 1
ATOM 1289 C CA . LYS A 1 163 ? 1.536 15.852 21.797 1 94.94 163 LYS A CA 1
ATOM 1290 C C . LYS A 1 163 ? 2.75 16.312 22.594 1 94.94 163 LYS A C 1
ATOM 1292 O O . LYS A 1 163 ? 2.609 17.031 23.578 1 94.94 163 LYS A O 1
ATOM 1297 N N . LYS A 1 164 ? 3.883 15.914 22.109 1 94.75 164 LYS A N 1
ATOM 1298 C CA . LYS A 1 164 ? 5.117 16.328 22.766 1 94.75 164 LYS A CA 1
ATOM 1299 C C . LYS A 1 164 ? 5.676 17.609 22.141 1 94.75 164 LYS A C 1
ATOM 1301 O O . LYS A 1 164 ? 6.516 18.281 22.734 1 94.75 164 LYS A O 1
ATOM 1306 N N . VAL A 1 165 ? 5.211 17.922 21.016 1 93.81 165 VAL A N 1
ATOM 1307 C CA . VAL A 1 165 ? 5.832 19 20.25 1 93.81 165 VAL A CA 1
ATOM 1308 C C . VAL A 1 165 ? 4.898 20.203 20.219 1 93.81 165 VAL A C 1
ATOM 1310 O O . VAL A 1 165 ? 5.352 21.344 20.109 1 93.81 165 VAL A O 1
ATOM 1313 N N . PHE A 1 166 ? 3.699 19.984 20.297 1 93.56 166 PHE A N 1
ATOM 1314 C CA . PHE A 1 166 ? 2.701 21.047 20.25 1 93.56 166 PHE A CA 1
ATOM 1315 C C . PHE A 1 166 ? 2.002 21.188 21.594 1 93.56 166 PHE A C 1
ATOM 1317 O O . PHE A 1 166 ? 1.723 20.203 22.266 1 93.56 166 PHE A O 1
ATOM 1324 N N . ARG A 1 167 ? 1.667 22.422 21.953 1 92.12 167 ARG A N 1
ATOM 1325 C CA . ARG A 1 167 ? 0.794 22.672 23.109 1 92.12 167 ARG A CA 1
ATOM 1326 C C . ARG A 1 167 ? -0.659 22.359 22.766 1 92.12 167 ARG A C 1
ATOM 1328 O O . ARG A 1 167 ? -1.064 22.469 21.594 1 92.12 167 ARG A O 1
ATOM 1335 N N . PRO A 1 168 ? -1.421 21.969 23.703 1 93.38 168 PRO A N 1
ATOM 1336 C CA . PRO A 1 168 ? -2.83 21.641 23.469 1 93.38 168 PRO A CA 1
ATOM 1337 C C . PRO A 1 168 ? -3.568 22.75 22.703 1 93.38 168 PRO A C 1
ATOM 1339 O O . PRO A 1 168 ? -4.359 22.469 21.812 1 93.38 168 PRO A O 1
ATOM 1342 N N . GLN A 1 169 ? -3.287 23.984 23.031 1 91.62 169 GLN A N 1
ATOM 1343 C CA . GLN A 1 169 ? -3.967 25.094 22.375 1 91.62 169 GLN A CA 1
ATOM 1344 C C . GLN A 1 169 ? -3.572 25.188 20.906 1 91.62 169 GLN A C 1
ATOM 1346 O O . GLN A 1 169 ? -4.395 25.547 20.062 1 91.62 169 GLN A O 1
ATOM 1351 N N . GLU A 1 170 ? -2.359 24.906 20.562 1 91.38 170 GLU A N 1
ATOM 1352 C CA . GLU A 1 170 ? -1.896 24.891 19.188 1 91.38 170 GLU A CA 1
ATOM 1353 C C . GLU A 1 170 ? -2.6 23.812 18.375 1 91.38 170 GLU A C 1
ATOM 1355 O O . GLU A 1 170 ? -2.951 24.031 17.203 1 91.38 170 GLU A O 1
ATOM 1360 N N . LEU A 1 171 ? -2.762 22.719 19.016 1 95.25 171 LEU A N 1
ATOM 1361 C CA . LEU A 1 171 ? -3.477 21.641 18.344 1 95.25 171 LEU A CA 1
ATOM 1362 C C . LEU A 1 171 ? -4.938 22.016 18.109 1 95.25 171 LEU A C 1
ATOM 1364 O O . LEU A 1 171 ? -5.523 21.625 17.109 1 95.25 171 LEU A O 1
ATOM 1368 N N . ARG A 1 172 ? -5.527 22.703 19.016 1 93.88 172 ARG A N 1
ATOM 1369 C CA . ARG A 1 172 ? -6.898 23.172 18.844 1 93.88 172 ARG A CA 1
ATOM 1370 C C . ARG A 1 172 ? -6.992 24.156 17.688 1 93.88 172 ARG A C 1
ATOM 1372 O O . ARG A 1 172 ? -7.914 24.078 16.859 1 93.88 172 ARG A O 1
ATOM 1379 N N . THR A 1 173 ? -6.039 25.047 17.625 1 91.44 173 THR A N 1
ATOM 1380 C CA . THR A 1 173 ? -6.004 26 16.531 1 91.44 173 THR A CA 1
ATOM 1381 C C . THR A 1 173 ? -5.836 25.297 15.188 1 91.44 173 THR A C 1
ATOM 1383 O O . THR A 1 173 ? -6.504 25.625 14.203 1 91.44 173 THR A O 1
ATOM 1386 N N . MET A 1 174 ? -5.004 24.328 15.18 1 91.88 174 MET A N 1
ATOM 1387 C CA . MET A 1 174 ? -4.816 23.547 13.961 1 91.88 174 MET A CA 1
ATOM 1388 C C . MET A 1 174 ? -6.109 22.828 13.57 1 91.88 174 MET A C 1
ATOM 1390 O O . MET A 1 174 ? -6.449 22.75 12.391 1 91.88 174 MET A O 1
ATOM 1394 N N . GLY A 1 17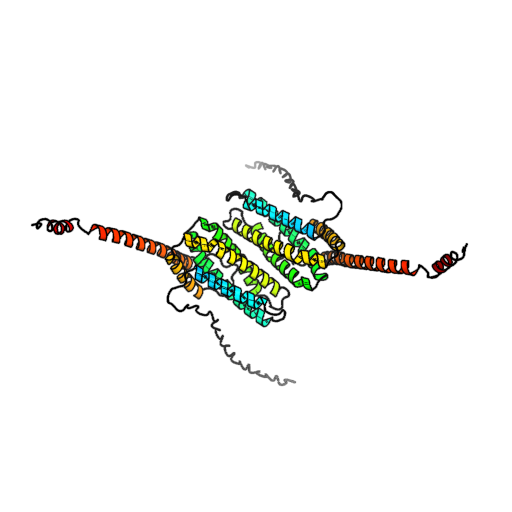5 ? -6.77 22.297 14.539 1 94.56 175 GLY A N 1
ATOM 1395 C CA . GLY A 1 175 ? -8.07 21.703 14.281 1 94.56 175 GLY A CA 1
ATOM 1396 C C . GLY A 1 175 ? -9.039 22.641 13.609 1 94.56 175 GLY A C 1
ATOM 1397 O O . GLY A 1 175 ? -9.75 22.266 12.672 1 94.56 175 GLY A O 1
ATOM 1398 N N . ASP A 1 176 ? -9.047 23.859 14.047 1 90.75 176 ASP A N 1
ATOM 1399 C CA . ASP A 1 176 ? -9.914 24.875 13.445 1 90.75 176 ASP A CA 1
ATOM 1400 C C . ASP A 1 176 ? -9.539 25.109 11.984 1 90.75 176 ASP A C 1
ATOM 1402 O O . ASP A 1 176 ? -10.414 25.219 11.125 1 90.75 176 ASP A O 1
ATOM 1406 N N . VAL A 1 177 ? -8.305 25.188 11.695 1 88.12 177 VAL A N 1
ATOM 1407 C CA . VAL A 1 177 ? -7.832 25.438 10.344 1 88.12 177 VAL A CA 1
ATOM 1408 C C . VAL A 1 177 ? -8.18 24.234 9.445 1 88.12 177 VAL A C 1
ATOM 1410 O O . VAL A 1 177 ? -8.602 24.422 8.305 1 88.12 177 VAL A O 1
ATOM 1413 N N . LEU A 1 178 ? -7.977 23.078 9.984 1 92.75 178 LEU A N 1
ATOM 1414 C CA . LEU A 1 178 ? -8.328 21.875 9.242 1 92.75 178 LEU A CA 1
ATOM 1415 C C . LEU A 1 178 ? -9.805 21.875 8.875 1 92.75 178 LEU A C 1
ATOM 1417 O O . LEU A 1 178 ? -10.164 21.562 7.734 1 92.75 178 LEU A O 1
ATOM 1421 N N . GLU A 1 179 ? -10.57 22.203 9.805 1 91.81 179 GLU A N 1
ATOM 1422 C CA . GLU A 1 179 ? -12.008 22.219 9.562 1 91.81 179 GLU A CA 1
ATOM 1423 C C . GLU A 1 179 ? -12.375 23.234 8.5 1 91.81 179 GLU A C 1
ATOM 1425 O O . GLU A 1 179 ? -13.227 22.984 7.648 1 91.81 179 GLU A O 1
ATOM 1430 N N . MET A 1 180 ? -11.797 24.344 8.539 1 88.44 180 MET A N 1
ATOM 1431 C CA . MET A 1 180 ? -12.039 25.359 7.523 1 88.44 180 MET A CA 1
ATOM 1432 C C . MET A 1 180 ? -11.586 24.891 6.148 1 88.44 180 MET A C 1
ATOM 1434 O O . MET A 1 180 ? -12.258 25.141 5.148 1 88.44 180 MET A O 1
ATOM 1438 N N . SER A 1 181 ? -10.477 24.25 6.125 1 86.5 181 SER A N 1
ATOM 1439 C CA . SER A 1 181 ? -9.922 23.75 4.871 1 86.5 181 SER A CA 1
ATOM 1440 C C . SER A 1 181 ? -10.789 22.656 4.273 1 86.5 181 SER A C 1
ATOM 1442 O O . SER A 1 181 ? -10.867 22.516 3.051 1 86.5 181 SER A O 1
ATOM 1444 N N . ARG A 1 182 ? -11.359 21.953 5.129 1 90.44 182 ARG A N 1
ATOM 1445 C CA . ARG A 1 182 ? -12.219 20.859 4.699 1 90.44 182 ARG A CA 1
ATOM 1446 C C . ARG A 1 182 ? -13.352 21.359 3.816 1 90.44 182 ARG A C 1
ATOM 1448 O O . ARG A 1 182 ? -13.734 20.719 2.84 1 90.44 182 ARG A O 1
ATOM 1455 N N . LYS A 1 183 ? -13.867 22.453 4.082 1 85 183 LYS A N 1
ATOM 1456 C CA . LYS A 1 183 ? -15 23.031 3.361 1 85 183 LYS A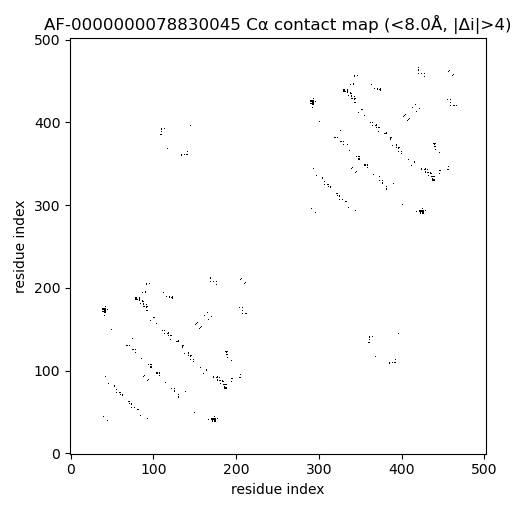 CA 1
ATOM 1457 C C . LYS A 1 183 ? -14.609 23.391 1.929 1 85 183 LYS A C 1
ATOM 1459 O O . LYS A 1 183 ? -15.461 23.391 1.032 1 85 183 LYS A O 1
ATOM 1464 N N . ALA A 1 184 ? -13.414 23.562 1.691 1 81.12 184 ALA A N 1
ATOM 1465 C CA . ALA A 1 184 ? -12.93 24 0.383 1 81.12 184 ALA A CA 1
ATOM 1466 C C . ALA A 1 184 ? -12.289 22.844 -0.372 1 81.12 184 ALA A C 1
ATOM 1468 O O . ALA A 1 184 ? -11.875 22.984 -1.523 1 81.12 184 ALA A O 1
ATOM 1469 N N . ALA A 1 185 ? -12.234 21.703 0.228 1 80.81 185 ALA A N 1
ATOM 1470 C CA . ALA A 1 185 ? -11.453 20.609 -0.319 1 80.81 185 ALA A CA 1
ATOM 1471 C C . ALA A 1 185 ? -12.18 19.938 -1.477 1 80.81 185 ALA A C 1
ATOM 1473 O O . ALA A 1 185 ? -13.398 19.734 -1.418 1 80.81 185 ALA A O 1
ATOM 1474 N N . PRO A 1 186 ? -11.359 19.641 -2.523 1 76.56 186 PRO A N 1
ATOM 1475 C CA . PRO A 1 186 ? -11.969 18.844 -3.59 1 76.56 186 PRO A CA 1
ATOM 1476 C C . PRO A 1 186 ? -12.414 17.469 -3.111 1 76.56 186 PRO A C 1
ATOM 1478 O O . PRO A 1 186 ? -11.781 16.891 -2.223 1 76.56 186 PRO A O 1
ATOM 1481 N N . THR A 1 187 ? -13.492 17.062 -3.744 1 76.94 187 THR A N 1
ATOM 1482 C CA . THR A 1 187 ? -14.078 15.797 -3.297 1 76.94 187 THR A CA 1
ATOM 1483 C C . THR A 1 187 ? -13.664 14.656 -4.215 1 76.94 187 THR A C 1
ATOM 1485 O O . THR A 1 187 ? -14.094 13.516 -4.023 1 76.94 187 THR A O 1
ATOM 1488 N N . ARG A 1 188 ? -12.812 14.938 -5.238 1 76.5 188 ARG A N 1
ATOM 1489 C CA . ARG A 1 188 ? -12.32 13.883 -6.117 1 76.5 188 ARG A CA 1
ATOM 1490 C C . ARG A 1 188 ? -10.797 13.82 -6.094 1 76.5 188 ARG A C 1
ATOM 1492 O O . ARG A 1 188 ? -10.125 14.852 -5.973 1 76.5 188 ARG A O 1
ATOM 1499 N N . PRO A 1 189 ? -10.375 12.5 -6.156 1 73.62 189 PRO A N 1
ATOM 1500 C CA . PRO A 1 189 ? -8.922 12.352 -6.047 1 73.62 189 PRO A CA 1
ATOM 1501 C C . PRO A 1 189 ? -8.18 12.906 -7.258 1 73.62 189 PRO A C 1
ATOM 1503 O O . PRO A 1 189 ? -8.68 12.828 -8.383 1 73.62 189 PRO A O 1
ATOM 1506 N N . HIS A 1 190 ? -7.176 13.68 -6.988 1 67.5 190 HIS A N 1
ATOM 1507 C CA . HIS A 1 190 ? -6.234 14.094 -8.023 1 67.5 190 HIS A CA 1
ATOM 1508 C C . HIS A 1 190 ? -4.828 13.586 -7.723 1 67.5 190 HIS A C 1
ATOM 1510 O O . HIS A 1 190 ? -4.055 14.25 -7.031 1 67.5 190 HIS A O 1
ATOM 1516 N N . PRO A 1 191 ? -4.59 12.281 -8.18 1 55 191 PRO A N 1
ATOM 1517 C CA . PRO A 1 191 ? -3.316 11.688 -7.773 1 55 191 PRO A CA 1
ATOM 1518 C C . PRO A 1 191 ? -2.117 12.57 -8.109 1 55 191 PRO A C 1
ATOM 1520 O O . PRO A 1 191 ? -1.077 12.484 -7.445 1 55 191 PRO A O 1
ATOM 1523 N N . MET A 1 192 ? -2.299 13.281 -9.164 1 47.91 192 MET A N 1
ATOM 1524 C CA . MET A 1 192 ? -1.167 14.109 -9.562 1 47.91 192 MET A CA 1
ATOM 1525 C C . MET A 1 192 ? -1.237 15.484 -8.906 1 47.91 192 MET A C 1
ATOM 1527 O O . MET A 1 192 ? -0.396 16.344 -9.164 1 47.91 192 MET A O 1
ATOM 1531 N N . ALA A 1 193 ? -2.219 15.734 -8.211 1 46.53 193 ALA A N 1
ATOM 1532 C CA . ALA A 1 193 ? -2.238 17.047 -7.562 1 46.53 193 ALA A CA 1
ATOM 1533 C C . ALA A 1 193 ? -1.071 17.188 -6.59 1 46.53 193 ALA A C 1
ATOM 1535 O O . ALA A 1 193 ? -0.771 16.281 -5.824 1 46.53 193 ALA A O 1
ATOM 1536 N N . PRO A 1 194 ? -0.222 18.219 -6.93 1 44.59 194 PRO A N 1
ATOM 1537 C CA . PRO A 1 194 ? 0.917 18.422 -6.031 1 44.59 194 PRO A CA 1
ATOM 1538 C C . PRO A 1 194 ? 0.512 18.422 -4.559 1 44.59 194 PRO A C 1
ATOM 1540 O O . PRO A 1 194 ? -0.603 18.828 -4.223 1 44.59 194 PRO A O 1
ATOM 1543 N N . ASP A 1 195 ? 1.143 17.469 -3.812 1 43.88 195 ASP A N 1
ATOM 1544 C CA . ASP A 1 195 ? 0.945 17.406 -2.369 1 43.88 195 ASP A CA 1
ATOM 1545 C C . ASP A 1 195 ? 1.159 18.766 -1.717 1 43.88 195 ASP A C 1
ATOM 1547 O O . ASP A 1 195 ? 1.043 18.906 -0.497 1 43.88 195 ASP A O 1
ATOM 1551 N N . THR A 1 196 ? 1.729 19.641 -2.527 1 41.56 196 THR A N 1
ATOM 1552 C CA . THR A 1 196 ? 1.99 20.938 -1.908 1 41.56 196 THR A CA 1
ATOM 1553 C C . THR A 1 196 ? 0.86 21.922 -2.205 1 41.56 196 THR A C 1
ATOM 1555 O O . THR A 1 196 ? 0.443 22.062 -3.355 1 41.56 196 THR A O 1
ATOM 1558 N N . PRO A 1 197 ? 0.095 22.312 -1.295 1 42.25 197 PRO A N 1
ATOM 1559 C CA . PRO A 1 197 ? -0.998 23.281 -1.474 1 42.25 197 PRO A CA 1
ATOM 1560 C C . PRO A 1 197 ? -0.613 24.453 -2.373 1 42.25 197 PRO A C 1
ATOM 1562 O O . PRO A 1 197 ? 0.572 24.766 -2.514 1 42.25 197 PRO A O 1
ATOM 1565 N N . PRO A 1 198 ? -1.515 24.953 -3.057 1 43.03 198 PRO A N 1
ATOM 1566 C CA . PRO A 1 198 ? -1.17 26.234 -3.682 1 43.03 198 PRO A CA 1
ATOM 1567 C C . PRO A 1 198 ? -0.525 27.219 -2.703 1 43.03 198 PRO A C 1
ATOM 1569 O O . PRO A 1 198 ? -0.809 27.172 -1.503 1 43.03 198 PRO A O 1
ATOM 1572 N N . GLY A 1 199 ? 0.575 27.859 -3.113 1 39.72 199 GLY A N 1
ATOM 1573 C CA . GLY A 1 199 ? 1.442 28.734 -2.336 1 39.72 199 GLY A CA 1
ATOM 1574 C C . GLY A 1 199 ? 0.681 29.656 -1.407 1 39.72 199 GLY A C 1
ATOM 1575 O O . GLY A 1 199 ? 1.132 29.938 -0.295 1 39.72 199 GLY A O 1
ATOM 1576 N N . ASN A 1 200 ? -0.349 30.219 -1.893 1 43.16 200 ASN A N 1
ATOM 1577 C CA . ASN A 1 200 ? -1.065 31.219 -1.127 1 43.16 200 ASN A CA 1
ATOM 1578 C C . ASN A 1 200 ? -1.849 30.609 0.028 1 43.16 200 ASN A C 1
ATOM 1580 O O . ASN A 1 200 ? -1.896 31.172 1.123 1 43.16 200 ASN A O 1
ATOM 1584 N N . LEU A 1 201 ? -2.543 29.641 -0.115 1 42.56 201 LEU A N 1
ATOM 1585 C CA . LEU A 1 201 ? -3.35 29.062 0.955 1 42.56 201 LEU A CA 1
ATOM 1586 C C . LEU A 1 201 ? -2.467 28.359 1.98 1 42.56 201 LEU A C 1
ATOM 1588 O O . LEU A 1 201 ? -2.738 28.422 3.182 1 42.56 201 LEU A O 1
ATOM 1592 N N . VAL A 1 202 ? -1.374 27.781 1.584 1 43 202 VAL A N 1
ATOM 1593 C CA . VAL A 1 202 ? -0.416 27.078 2.441 1 43 202 VAL A CA 1
ATOM 1594 C C . VAL A 1 202 ? 0.319 28.094 3.314 1 43 202 VAL A C 1
ATOM 1596 O O . VAL A 1 202 ? 0.471 27.891 4.52 1 43 202 VAL A O 1
ATOM 1599 N N . VAL A 1 203 ? 0.674 29.156 2.66 1 47.16 203 VAL A N 1
ATOM 1600 C CA . VAL A 1 203 ? 1.398 30.188 3.406 1 47.16 203 VAL A CA 1
ATOM 1601 C C . VAL A 1 203 ? 0.502 30.75 4.504 1 47.16 203 VAL A C 1
ATOM 1603 O O . VAL A 1 203 ? 0.953 30.969 5.633 1 47.16 203 VAL A O 1
ATOM 1606 N N . GLY A 1 204 ? -0.688 30.953 4.16 1 45.34 204 GLY A N 1
ATOM 1607 C CA . GLY A 1 204 ? -1.586 31.562 5.129 1 45.34 204 GLY A CA 1
ATOM 1608 C C . GLY A 1 204 ? -1.938 30.641 6.277 1 45.34 204 GLY A C 1
ATOM 1609 O O . GLY A 1 204 ? -1.915 31.047 7.441 1 45.34 204 GLY A O 1
ATOM 1610 N N . ALA A 1 205 ? -2.289 29.438 5.875 1 48.62 205 ALA A N 1
ATOM 1611 C CA . ALA A 1 205 ? -2.672 28.531 6.957 1 48.62 205 ALA A CA 1
ATOM 1612 C C . ALA A 1 205 ? -1.462 28.141 7.797 1 48.62 205 ALA A C 1
ATOM 1614 O O . ALA A 1 205 ? -1.538 28.109 9.031 1 48.62 205 ALA A O 1
ATOM 1615 N N . VAL A 1 206 ? -0.37 27.891 7.102 1 51.56 206 VAL A N 1
ATOM 1616 C CA . VAL A 1 206 ? 0.863 27.625 7.836 1 51.56 206 VAL A CA 1
ATOM 1617 C C . VAL A 1 206 ? 1.26 28.859 8.633 1 51.56 206 VAL A C 1
ATOM 1619 O O . VAL A 1 206 ? 1.651 28.766 9.805 1 51.56 206 VAL A O 1
ATOM 1622 N N . SER A 1 207 ? 1.164 29.984 7.887 1 53.81 207 SER A N 1
ATOM 1623 C CA . SER A 1 207 ? 1.444 31.234 8.594 1 53.81 207 SER A CA 1
ATOM 1624 C C . SER A 1 207 ? 0.49 31.438 9.766 1 53.81 207 SER A C 1
ATOM 1626 O O . SER A 1 207 ? 0.896 31.906 10.828 1 53.81 207 SER A O 1
ATOM 1628 N N . ALA A 1 208 ? -0.691 31.094 9.523 1 48.94 208 ALA A N 1
ATOM 1629 C CA . ALA A 1 208 ? -1.666 31.266 10.602 1 48.94 208 ALA A CA 1
ATOM 1630 C C . ALA A 1 208 ? -1.376 30.328 11.758 1 48.94 208 ALA A C 1
ATOM 1632 O O . ALA A 1 208 ? -1.463 30.719 12.93 1 48.94 208 ALA A O 1
ATOM 1633 N N . VAL A 1 209 ? -1.079 29.078 11.414 1 51.59 209 VAL A N 1
ATOM 1634 C CA . VAL A 1 209 ? -0.711 28.156 12.477 1 51.59 209 VAL A CA 1
ATOM 1635 C C . VAL A 1 209 ? 0.587 28.609 13.141 1 51.59 209 VAL A C 1
ATOM 1637 O O . VAL A 1 209 ? 0.694 28.625 14.367 1 51.59 209 VAL A O 1
ATOM 1640 N N . MET A 1 210 ? 1.527 29 12.297 1 54.28 210 MET A N 1
ATOM 1641 C CA . MET A 1 210 ? 2.791 29.484 12.852 1 54.28 210 MET A CA 1
ATOM 1642 C C . MET A 1 210 ? 2.598 30.812 13.57 1 54.28 210 MET A C 1
ATOM 1644 O O . MET A 1 210 ? 3.191 31.047 14.625 1 54.28 210 MET A O 1
ATOM 1648 N N . ASP A 1 211 ? 1.914 31.688 12.859 1 52.69 211 ASP A N 1
ATOM 1649 C CA . ASP A 1 211 ? 1.642 32.969 13.492 1 52.69 211 ASP A CA 1
ATOM 1650 C C . ASP A 1 211 ? 0.838 32.812 14.781 1 52.69 211 ASP A C 1
ATOM 1652 O O . ASP A 1 211 ? 1.075 33.5 15.766 1 52.69 211 ASP A O 1
ATOM 1656 N N . MET A 1 212 ? 0.05 31.891 14.75 1 46.94 212 MET A N 1
ATOM 1657 C CA . MET A 1 212 ? -0.718 31.625 15.961 1 46.94 212 MET A CA 1
ATOM 1658 C C . MET A 1 212 ? 0.164 31 17.047 1 46.94 212 MET A C 1
ATOM 1660 O O . MET A 1 212 ? -0.04 31.25 18.234 1 46.94 212 MET A O 1
ATOM 1664 N N . GLY A 1 213 ? 1.067 30.141 16.672 1 48.66 213 GLY A N 1
ATOM 1665 C CA . GLY A 1 213 ? 2.109 29.734 17.594 1 48.66 213 GLY A CA 1
ATOM 1666 C C . GLY A 1 213 ? 2.926 30.891 18.125 1 48.66 213 GLY A C 1
ATOM 1667 O O . GLY A 1 213 ? 3.195 30.984 19.328 1 48.66 213 GLY A O 1
ATOM 1668 N N . ARG A 1 214 ? 3.344 31.781 17.219 1 50.59 214 ARG A N 1
ATOM 1669 C CA . ARG A 1 214 ? 4.066 32.969 17.656 1 50.59 214 ARG A CA 1
ATOM 1670 C C . ARG A 1 214 ? 3.195 33.844 18.547 1 50.59 214 ARG A C 1
ATOM 1672 O O . ARG A 1 214 ? 3.666 34.375 19.547 1 50.59 214 ARG A O 1
ATOM 1679 N N . ASP A 1 215 ? 2.02 33.969 18.094 1 47.22 215 ASP A N 1
ATOM 1680 C CA . ASP A 1 215 ? 1.137 34.781 18.922 1 47.22 215 ASP A CA 1
ATOM 1681 C C . ASP A 1 215 ? 0.871 34.125 20.266 1 47.22 215 ASP A C 1
ATOM 1683 O O . ASP A 1 215 ? 0.818 34.812 21.297 1 47.22 215 ASP A O 1
ATOM 1687 N N . ALA A 1 216 ? 0.729 32.875 20.281 1 43.41 216 ALA A N 1
ATOM 1688 C CA . ALA A 1 216 ? 0.572 32.188 21.547 1 43.41 216 ALA A CA 1
ATOM 1689 C C . ALA A 1 216 ? 1.837 32.281 22.391 1 43.41 216 ALA A C 1
ATOM 1691 O O . ALA A 1 216 ? 1.764 32.5 23.609 1 43.41 216 ALA A O 1
ATOM 1692 N N . LEU A 1 217 ? 2.965 32.156 21.781 1 47.19 217 LEU A N 1
ATOM 1693 C CA . LEU A 1 217 ? 4.219 32.375 22.5 1 47.19 217 LEU A CA 1
ATOM 1694 C C . LEU A 1 217 ? 4.332 33.844 22.953 1 47.19 217 LEU A C 1
ATOM 1696 O O . LEU A 1 217 ? 4.766 34.094 24.078 1 47.19 217 LEU A O 1
ATOM 1700 N N . ARG A 1 218 ? 3.934 34.75 22.109 1 48.78 218 ARG A N 1
ATOM 1701 C CA . ARG A 1 218 ? 3.932 36.156 22.469 1 48.78 218 ARG A CA 1
ATOM 1702 C C . ARG A 1 218 ? 2.939 36.406 23.594 1 48.78 218 ARG A C 1
ATOM 1704 O O . ARG A 1 218 ? 3.242 37.156 24.547 1 48.78 218 ARG A O 1
ATOM 1711 N N . ALA A 1 219 ? 1.866 35.75 23.484 1 45.19 219 ALA A N 1
ATOM 1712 C CA . ALA A 1 219 ? 0.881 35.906 24.562 1 45.19 219 ALA A CA 1
ATOM 1713 C C . ALA A 1 219 ? 1.358 35.25 25.844 1 45.19 219 ALA A C 1
ATOM 1715 O O . ALA A 1 219 ? 1.191 35.812 26.938 1 45.19 219 ALA A O 1
ATOM 1716 N N . ALA A 1 220 ? 2.047 34.156 25.781 1 47.53 220 ALA A N 1
ATOM 1717 C CA . ALA A 1 220 ? 2.619 33.5 26.953 1 47.53 220 ALA A CA 1
ATOM 1718 C C . ALA A 1 220 ? 3.77 34.312 27.531 1 47.53 220 ALA A C 1
ATOM 1720 O O . ALA A 1 220 ? 3.883 34.438 28.75 1 47.53 220 ALA A O 1
ATOM 1721 N N . ARG A 1 221 ? 4.582 34.875 26.719 1 48.81 221 ARG A N 1
ATOM 1722 C CA . ARG A 1 221 ? 5.672 35.75 27.172 1 48.81 221 ARG A CA 1
ATOM 1723 C C . ARG A 1 221 ? 5.137 37 27.812 1 48.81 221 ARG A C 1
ATOM 1725 O O . ARG A 1 221 ? 5.668 37.469 28.828 1 48.81 221 ARG A O 1
ATOM 1732 N N . ARG A 1 222 ? 4.109 37.562 27.219 1 50.31 222 ARG A N 1
ATOM 1733 C CA . ARG A 1 222 ? 3.494 38.781 27.766 1 50.31 222 ARG A CA 1
ATOM 1734 C C . ARG A 1 222 ? 2.881 38.5 29.141 1 50.31 222 ARG A C 1
ATOM 1736 O O . ARG A 1 222 ? 2.998 39.312 30.047 1 50.31 222 ARG A O 1
ATOM 1743 N N . LYS A 1 223 ? 2.248 37.375 29.25 1 51.59 223 LYS A N 1
ATOM 1744 C CA . LYS A 1 223 ? 1.686 36.969 30.531 1 51.59 223 LYS A CA 1
ATOM 1745 C C . LYS A 1 223 ? 2.785 36.75 31.578 1 51.59 223 LYS A C 1
ATOM 1747 O O . LYS A 1 223 ? 2.627 37.125 32.75 1 51.59 223 LYS A O 1
ATOM 1752 N N . ALA A 1 224 ? 3.896 36.281 31.203 1 52.31 224 ALA A N 1
ATOM 1753 C CA . ALA A 1 224 ? 5.039 36.062 32.094 1 52.31 224 ALA A CA 1
ATOM 1754 C C . ALA A 1 224 ? 5.668 37.406 32.469 1 52.31 224 ALA A C 1
ATOM 1756 O O . ALA A 1 224 ? 6.055 37.594 33.625 1 52.31 224 ALA A O 1
ATOM 1757 N N . THR A 1 225 ? 5.77 38.219 31.578 1 51.31 225 THR A N 1
ATOM 1758 C CA . THR A 1 225 ? 6.359 39.531 31.828 1 51.31 225 THR A CA 1
ATOM 1759 C C . THR A 1 225 ? 5.434 40.406 32.688 1 51.31 225 THR A C 1
ATOM 1761 O O . THR A 1 225 ? 5.895 41.156 33.531 1 51.31 225 THR A O 1
ATOM 1764 N N . THR A 1 226 ? 4.156 40.281 32.406 1 50.91 226 THR A N 1
ATOM 1765 C CA . THR A 1 226 ? 3.186 41.031 33.219 1 50.91 226 THR A CA 1
ATOM 1766 C C . THR A 1 226 ? 3.129 40.531 34.625 1 50.91 226 THR A C 1
ATOM 1768 O O . THR A 1 226 ? 3.002 41.281 35.594 1 50.91 226 THR A O 1
ATOM 1771 N N . LYS A 1 227 ? 3.275 39.25 34.844 1 53.81 227 LYS A N 1
ATOM 1772 C CA . LYS A 1 227 ? 3.328 38.688 36.188 1 53.81 227 LYS A CA 1
ATOM 1773 C C . LYS A 1 227 ? 4.574 39.156 36.938 1 53.81 227 LYS A C 1
ATOM 1775 O O . LYS A 1 227 ? 4.523 39.406 38.156 1 53.81 227 LYS A O 1
ATOM 1780 N N . VAL A 1 228 ? 5.621 39.281 36.281 1 50.12 228 VAL A N 1
ATOM 1781 C CA . VAL A 1 228 ? 6.859 39.781 36.875 1 50.12 228 VAL A CA 1
ATOM 1782 C C . VAL A 1 228 ? 6.707 41.25 37.281 1 50.12 228 VAL A C 1
ATOM 1784 O O . VAL A 1 228 ? 7.172 41.656 38.344 1 50.12 228 VAL A O 1
ATOM 1787 N N . ARG A 1 229 ? 5.973 41.938 36.531 1 49.34 229 ARG A N 1
ATOM 1788 C CA . ARG A 1 229 ? 5.805 43.375 36.781 1 49.34 229 ARG A CA 1
ATOM 1789 C C . ARG A 1 229 ? 4.836 43.594 37.938 1 49.34 229 ARG A C 1
ATOM 1791 O O . ARG A 1 229 ? 5 44.531 38.719 1 49.34 229 ARG A O 1
ATOM 1798 N N . SER A 1 230 ? 3.879 42.75 38.062 1 48.88 230 SER A N 1
ATOM 1799 C CA . SER A 1 230 ? 2.928 42.875 39.156 1 48.88 230 SER A CA 1
ATOM 1800 C C . SER A 1 230 ? 3.559 42.5 40.5 1 48.88 230 SER A C 1
ATOM 1802 O O . SER A 1 230 ? 3.221 43.094 41.531 1 48.88 230 SER A O 1
ATOM 1804 N N . VAL A 1 231 ? 4.484 41.531 40.5 1 50.03 231 VAL A N 1
ATOM 1805 C CA . VAL A 1 231 ? 5.156 41.156 41.75 1 50.03 231 VAL A CA 1
ATOM 1806 C C . VAL A 1 231 ? 6.191 42.219 42.125 1 50.03 231 VAL A C 1
ATOM 1808 O O . VAL A 1 231 ? 6.434 42.438 43.312 1 50.03 231 VAL A O 1
ATOM 1811 N N . ALA A 1 232 ? 6.727 42.906 41.219 1 47.62 232 ALA A N 1
ATOM 1812 C CA . ALA A 1 232 ? 7.777 43.875 41.5 1 47.62 232 ALA A CA 1
ATOM 1813 C C . ALA A 1 232 ? 7.188 45.188 42 1 47.62 232 ALA A C 1
ATOM 1815 O O . ALA A 1 232 ? 7.887 45.969 42.625 1 47.62 232 ALA A O 1
ATOM 1816 N N . SER A 1 233 ? 5.961 45.438 41.656 1 43.38 233 SER A N 1
ATOM 1817 C CA . SER A 1 233 ? 5.414 46.719 42.125 1 43.38 233 SER A CA 1
ATOM 1818 C C . SER A 1 233 ? 5 46.656 43.594 1 43.38 233 SER A C 1
ATOM 1820 O O . SER A 1 233 ? 4.492 47.625 44.156 1 43.38 233 SER A O 1
ATOM 1822 N N . ARG A 1 234 ? 4.961 45.438 44.219 1 46.03 234 ARG A N 1
ATOM 1823 C CA . ARG A 1 234 ? 4.629 45.438 45.625 1 46.03 234 ARG A CA 1
ATOM 1824 C C . ARG A 1 234 ? 5.82 45.875 46.469 1 46.03 234 ARG A C 1
ATOM 1826 O O . ARG A 1 234 ? 6.883 45.25 46.438 1 46.03 234 ARG A O 1
ATOM 1833 N N . GLY A 1 235 ? 5.98 47.156 46.656 1 35.38 235 GLY A N 1
ATOM 1834 C CA . GLY A 1 235 ? 6.98 47.875 47.438 1 35.38 235 GLY A CA 1
ATOM 1835 C C . GLY A 1 235 ? 7.172 47.312 48.844 1 35.38 235 GLY A C 1
ATOM 1836 O O . GLY A 1 235 ? 6.258 46.688 49.406 1 35.38 235 GLY A O 1
ATOM 1837 N N . PRO A 1 236 ? 8.422 47.031 49.375 1 39.19 236 PRO A N 1
ATOM 1838 C CA . PRO A 1 236 ? 8.82 46.5 50.688 1 39.19 236 PRO A CA 1
ATOM 1839 C C . PRO A 1 236 ? 8.148 47.219 51.844 1 39.19 236 PRO A C 1
ATOM 1841 O O . PRO A 1 236 ? 8.289 46.812 53 1 39.19 236 PRO A O 1
ATOM 1844 N N . GLY A 1 237 ? 7.578 48.438 51.656 1 35.31 237 GLY A N 1
ATOM 1845 C CA . GLY A 1 237 ? 7.391 49.344 52.75 1 35.31 237 GLY A CA 1
ATOM 1846 C C . GLY A 1 237 ? 6.344 48.875 53.75 1 35.31 237 GLY A C 1
ATOM 1847 O O . GLY A 1 237 ? 6.336 49.312 54.906 1 35.31 237 GLY A O 1
ATOM 1848 N N . GLN A 1 238 ? 5.227 48.281 53.219 1 34.72 238 GLN A N 1
ATOM 1849 C CA . GLN A 1 238 ? 4.086 48.469 54.125 1 34.72 238 GLN A CA 1
ATOM 1850 C C . GLN A 1 238 ? 4.086 47.406 55.25 1 34.72 238 GLN A C 1
ATOM 1852 O O . GLN A 1 238 ? 3.221 47.438 56.125 1 34.72 238 GLN A O 1
ATOM 1857 N N . VAL A 1 239 ? 4.918 46.375 55.094 1 36 239 VAL A N 1
ATOM 1858 C CA . VAL A 1 239 ? 4.625 45.312 56.062 1 36 239 VAL A CA 1
ATOM 1859 C C . VAL A 1 239 ? 5.266 45.625 57.406 1 36 239 VAL A C 1
ATOM 1861 O O . VAL A 1 239 ? 5.16 44.844 58.344 1 36 239 VAL A O 1
ATOM 1864 N N . VAL A 1 240 ? 6.027 46.688 57.594 1 34.72 240 VAL A N 1
ATOM 1865 C CA . VAL A 1 240 ? 6.797 46.75 58.812 1 34.72 240 VAL A CA 1
ATOM 1866 C C . VAL A 1 240 ? 5.867 47.094 60 1 34.72 240 VAL A C 1
ATOM 1868 O O . VAL A 1 240 ? 6.207 46.875 61.156 1 34.72 240 VAL A O 1
ATOM 1871 N N . ARG A 1 241 ? 4.73 47.75 59.688 1 33.69 241 ARG A N 1
ATOM 1872 C CA . ARG A 1 241 ? 4.199 48.469 60.844 1 33.69 241 ARG A CA 1
ATOM 1873 C C . ARG A 1 241 ? 3.482 47.531 61.812 1 33.69 241 ARG A C 1
ATOM 1875 O O . ARG A 1 241 ? 3.293 47.875 62.969 1 33.69 241 ARG A O 1
ATOM 1882 N N . GLU A 1 242 ? 2.854 46.5 61.25 1 31.03 242 GLU A N 1
ATOM 1883 C CA . GLU A 1 242 ? 1.757 46.062 62.094 1 31.03 242 GLU A CA 1
ATOM 1884 C C . GLU A 1 242 ? 2.266 45.188 63.25 1 31.03 242 GLU A C 1
ATOM 1886 O O . GLU A 1 242 ? 1.558 44.938 64.25 1 31.03 242 GLU A O 1
ATOM 1891 N N . MET A 1 243 ? 3.471 44.562 63.094 1 27.86 243 MET A N 1
ATOM 1892 C CA . MET A 1 243 ? 3.703 43.5 64.062 1 27.86 243 MET A CA 1
ATOM 1893 C C . MET A 1 243 ? 4.195 44.031 65.375 1 27.86 243 MET A C 1
ATOM 1895 O O . MET A 1 243 ? 4.531 43.25 66.25 1 27.86 243 MET A O 1
ATOM 1899 N N . ALA A 1 244 ? 4.625 45.344 65.5 1 32.25 244 ALA A N 1
ATOM 1900 C CA . ALA A 1 244 ? 5.363 45.625 66.688 1 32.25 244 ALA A CA 1
ATOM 1901 C C . ALA A 1 244 ? 4.445 45.594 67.938 1 32.25 244 ALA A C 1
ATOM 1903 O O . ALA A 1 244 ? 4.91 45.656 69.062 1 32.25 244 ALA A O 1
ATOM 1904 N N . GLY A 1 245 ? 3.135 45.812 67.75 1 26.98 245 GLY A N 1
ATOM 1905 C CA . GLY A 1 245 ? 2.449 46.312 68.875 1 26.98 245 GLY A CA 1
ATOM 1906 C C . GLY A 1 245 ? 2.256 45.25 69.938 1 26.98 245 GLY A C 1
ATOM 1907 O O . GLY A 1 245 ? 1.716 45.531 71.062 1 26.98 245 GLY A O 1
ATOM 1908 N N . ALA A 1 246 ? 2.143 43.906 69.562 1 31.81 246 ALA A N 1
ATOM 1909 C CA . ALA A 1 246 ? 1.409 43.156 70.562 1 31.81 246 ALA A CA 1
ATOM 1910 C C . ALA A 1 246 ? 2.314 42.781 71.75 1 31.81 246 ALA A C 1
ATOM 1912 O O . ALA A 1 246 ? 2.08 41.75 72.438 1 31.81 246 ALA A O 1
ATOM 1913 N N . GLU A 1 247 ? 3.484 43.469 71.938 1 27.72 247 GLU A N 1
ATOM 1914 C CA . GLU A 1 247 ? 4.375 42.938 72.938 1 27.72 247 GLU A CA 1
ATOM 1915 C C . GLU A 1 247 ? 3.721 43 74.312 1 27.72 247 GLU A C 1
ATOM 1917 O O . GLU A 1 247 ? 3.93 42.125 75.188 1 27.72 247 GLU A O 1
ATOM 1922 N N . ALA A 1 248 ? 3.568 44.219 74.875 1 28.06 248 ALA A N 1
ATOM 1923 C CA . ALA A 1 248 ? 4.02 44.562 76.188 1 28.06 248 ALA A CA 1
ATOM 1924 C C . ALA A 1 248 ? 3.039 44.062 77.25 1 28.06 248 ALA A C 1
ATOM 1926 O O . ALA A 1 248 ? 3.275 44.219 78.438 1 28.06 248 ALA A O 1
ATOM 1927 N N . SER A 1 249 ? 1.783 43.781 76.875 1 24.36 249 SER A N 1
ATOM 1928 C CA . SER A 1 249 ? 0.957 44.062 78.062 1 24.36 249 SER A CA 1
ATOM 1929 C C . SER A 1 249 ? 1.044 42.938 79.062 1 24.36 249 SER A C 1
ATOM 1931 O O . SER A 1 249 ? 0.061 42.625 79.75 1 24.36 249 SER A O 1
ATOM 1933 N N . GLY A 1 250 ? 2.162 42.062 79.062 1 23.5 250 GLY A N 1
ATOM 1934 C CA . GLY A 1 250 ? 2.039 41.125 80.125 1 23.5 250 GLY A CA 1
ATOM 1935 C C . GLY A 1 250 ? 2.104 41.781 81.5 1 23.5 250 GLY A C 1
ATOM 1936 O O . GLY A 1 250 ? 2.912 42.688 81.75 1 23.5 250 GLY A O 1
ATOM 1937 N N . PRO A 1 251 ? 0.879 41.938 82.312 1 27.33 251 PRO A N 1
ATOM 1938 C CA . PRO A 1 251 ? 0.981 42.156 83.812 1 27.33 251 PRO A CA 1
ATOM 1939 C C . PRO A 1 251 ? 1.984 41.219 84.438 1 27.33 251 PRO A C 1
ATOM 1941 O O . PRO A 1 251 ? 2.307 40.156 83.875 1 27.33 251 PRO A O 1
ATOM 1944 N N . MET B 1 1 ? 50.188 38.781 -64.5 1 23.22 1 MET B N 1
ATOM 1945 C CA . MET B 1 1 ? 50.156 37.406 -64.938 1 23.22 1 MET B CA 1
ATOM 1946 C C . MET B 1 1 ? 50.219 36.469 -63.719 1 23.22 1 MET B C 1
ATOM 1948 O O . MET B 1 1 ? 50.531 35.281 -63.844 1 23.22 1 MET B O 1
ATOM 1952 N N . ARG B 1 2 ? 49.875 37.031 -62.562 1 26.61 2 ARG B N 1
ATOM 1953 C CA . ARG B 1 2 ? 50.25 36.688 -61.188 1 26.61 2 ARG B CA 1
ATOM 1954 C C . ARG B 1 2 ? 49.562 35.375 -60.75 1 26.61 2 ARG B C 1
ATOM 1956 O O . ARG B 1 2 ? 48.406 35.406 -60.344 1 26.61 2 ARG B O 1
ATOM 1963 N N . PRO B 1 3 ? 49.812 34.156 -61.375 1 27.12 3 PRO B N 1
ATOM 1964 C CA . PRO B 1 3 ? 48.969 32.969 -61.469 1 27.12 3 PRO B CA 1
ATOM 1965 C C . PRO B 1 3 ? 48.969 32.156 -60.156 1 27.12 3 PRO B C 1
ATOM 1967 O O . PRO B 1 3 ? 48.031 31.375 -59.906 1 27.12 3 PRO B O 1
ATOM 1970 N N . GLY B 1 4 ? 50.031 32.312 -59.219 1 27.14 4 GLY B N 1
ATOM 1971 C CA . GLY B 1 4 ? 50.5 31 -58.781 1 27.14 4 GLY B CA 1
ATOM 1972 C C . GLY B 1 4 ? 49.469 30.234 -57.969 1 27.14 4 GLY B C 1
ATOM 1973 O O . GLY B 1 4 ? 48.469 30.812 -57.531 1 27.14 4 GLY B O 1
ATOM 1974 N N . ARG B 1 5 ? 49.875 28.922 -57.438 1 27.75 5 ARG B N 1
ATOM 1975 C CA . ARG B 1 5 ? 49.469 27.531 -57.25 1 27.75 5 ARG B CA 1
ATOM 1976 C C . ARG B 1 5 ? 48.875 27.312 -55.875 1 27.75 5 ARG B C 1
ATOM 1978 O O . ARG B 1 5 ? 49.5 27.656 -54.875 1 27.75 5 ARG B O 1
ATOM 1985 N N . PRO B 1 6 ? 47.5 27.281 -55.656 1 31.44 6 PRO B N 1
ATOM 1986 C CA . PRO B 1 6 ? 46.719 27.203 -54.406 1 31.44 6 PRO B CA 1
ATOM 1987 C C . PRO B 1 6 ? 46.938 25.891 -53.656 1 31.44 6 PRO B C 1
ATOM 1989 O O . PRO B 1 6 ? 46.812 24.812 -54.25 1 31.44 6 PRO B O 1
ATOM 1992 N N . CYS B 1 7 ? 48.031 25.688 -52.812 1 26.12 7 CYS B N 1
ATOM 1993 C CA . CYS B 1 7 ? 48.5 24.469 -52.156 1 26.12 7 CYS B CA 1
ATOM 1994 C C . CYS B 1 7 ? 47.406 23.922 -51.219 1 26.12 7 CYS B C 1
ATOM 1996 O O . CYS B 1 7 ? 47 24.609 -50.312 1 26.12 7 CYS B O 1
ATOM 1998 N N . ALA B 1 8 ? 46.531 22.938 -51.656 1 26.3 8 ALA B N 1
ATOM 1999 C CA . ALA B 1 8 ? 45.375 22.281 -51.062 1 26.3 8 ALA B CA 1
ATOM 2000 C C . ALA B 1 8 ? 45.781 21.375 -49.906 1 26.3 8 ALA B C 1
ATOM 2002 O O . ALA B 1 8 ? 46.469 20.391 -50.094 1 26.3 8 ALA B O 1
ATOM 2003 N N . ALA B 1 9 ? 46.281 21.891 -48.688 1 25.69 9 ALA B N 1
ATOM 2004 C CA . ALA B 1 9 ? 46.781 21.109 -47.531 1 25.69 9 ALA B CA 1
ATOM 2005 C C . ALA B 1 9 ? 45.719 20.109 -47.062 1 25.69 9 ALA B C 1
ATOM 2007 O O . ALA B 1 9 ? 44.594 20.5 -46.75 1 25.69 9 ALA B O 1
ATOM 2008 N N . ARG B 1 10 ? 45.688 18.781 -47.438 1 21.83 10 ARG B N 1
ATOM 2009 C CA . ARG B 1 10 ? 44.875 17.609 -47.188 1 21.83 10 ARG B CA 1
ATOM 2010 C C . ARG B 1 10 ? 44.938 17.203 -45.719 1 21.83 10 ARG B C 1
ATOM 2012 O O . ARG B 1 10 ? 45.969 16.766 -45.25 1 21.83 10 ARG B O 1
ATOM 2019 N N . ALA B 1 11 ? 44.469 17.938 -44.719 1 27.52 11 ALA B N 1
ATOM 2020 C CA . ALA B 1 11 ? 44.5 17.516 -43.312 1 27.52 11 ALA B CA 1
ATOM 2021 C C . ALA B 1 11 ? 43.875 16.156 -43.125 1 27.52 11 ALA B C 1
ATOM 2023 O O . ALA B 1 11 ? 42.719 15.93 -43.5 1 27.52 11 ALA B O 1
ATOM 2024 N N . SER B 1 12 ? 44.656 15.016 -43.188 1 22.8 12 SER B N 1
ATOM 2025 C CA . SER B 1 12 ? 44.312 13.602 -43.031 1 22.8 12 SER B CA 1
ATOM 2026 C C . SER B 1 12 ? 43.688 13.328 -41.656 1 22.8 12 SER B C 1
ATOM 2028 O O . SER B 1 12 ? 44.312 13.664 -40.625 1 22.8 12 SER B O 1
ATOM 2030 N N . LYS B 1 13 ? 42.344 13.367 -41.469 1 26.56 13 LYS B N 1
ATOM 2031 C CA . LYS B 1 13 ? 41.5 13.055 -40.312 1 26.56 13 LYS B CA 1
ATOM 2032 C C . LYS B 1 13 ? 41.781 11.648 -39.812 1 26.56 13 LYS B C 1
ATOM 2034 O O . LYS B 1 13 ? 41.531 10.664 -40.5 1 26.56 13 LYS B O 1
ATOM 2039 N N . ARG B 1 14 ? 42.906 11.375 -39.062 1 24.22 14 ARG B N 1
ATOM 2040 C CA . ARG B 1 14 ? 43.156 10.07 -38.438 1 24.22 14 ARG B CA 1
ATOM 2041 C C . ARG B 1 14 ? 41.969 9.672 -37.562 1 24.22 14 ARG B C 1
ATOM 2043 O O . ARG B 1 14 ? 41.594 10.398 -36.625 1 24.22 14 ARG B O 1
ATOM 2050 N N . ARG B 1 15 ? 40.969 8.93 -38.062 1 26.23 15 ARG B N 1
ATOM 2051 C CA . ARG B 1 15 ? 39.812 8.297 -37.406 1 26.23 15 ARG B CA 1
ATOM 2052 C C . ARG B 1 15 ? 40.25 7.367 -36.281 1 26.23 15 ARG B C 1
ATOM 2054 O O . ARG B 1 15 ? 41 6.41 -36.531 1 26.23 15 ARG B O 1
ATOM 2061 N N . HIS B 1 16 ? 40.656 7.852 -35.062 1 27.62 16 HIS B N 1
ATOM 2062 C CA . HIS B 1 16 ? 40.938 6.906 -33.969 1 27.62 16 HIS B CA 1
ATOM 2063 C C . HIS B 1 16 ? 39.781 5.934 -33.781 1 27.62 16 HIS B C 1
ATOM 2065 O O . HIS B 1 16 ? 38.594 6.336 -33.812 1 27.62 16 HIS B O 1
ATOM 2071 N N . PRO B 1 17 ? 39.906 4.625 -34.125 1 28.31 17 PRO B N 1
ATOM 2072 C CA . PRO B 1 17 ? 38.906 3.594 -33.938 1 28.31 17 PRO B CA 1
ATOM 2073 C C . PRO B 1 17 ? 38.438 3.508 -32.469 1 28.31 17 PRO B C 1
ATOM 2075 O O . PRO B 1 17 ? 39.219 3.693 -31.547 1 28.31 17 PRO B O 1
ATOM 2078 N N . HIS B 1 18 ? 37.281 4.121 -32.125 1 28.05 18 HIS B N 1
ATOM 2079 C CA . HIS B 1 18 ? 36.594 4.012 -30.828 1 28.05 18 HIS B CA 1
ATOM 2080 C C . HIS B 1 18 ? 36.438 2.555 -30.406 1 28.05 18 HIS B C 1
ATOM 2082 O O . HIS B 1 18 ? 36 1.715 -31.188 1 28.05 18 HIS B O 1
ATOM 2088 N N . HIS B 1 19 ? 37.438 1.992 -29.625 1 29.62 19 HIS B N 1
ATOM 2089 C CA . HIS B 1 19 ? 37.312 0.655 -29.047 1 29.62 19 HIS B CA 1
ATOM 2090 C C . HIS B 1 19 ? 35.969 0.47 -28.344 1 29.62 19 HIS B C 1
ATOM 2092 O O . HIS B 1 19 ? 35.5 1.372 -27.656 1 29.62 19 HIS B O 1
ATOM 2098 N N . PRO B 1 20 ? 35.094 -0.342 -28.891 1 28.5 20 PRO B N 1
ATOM 2099 C CA . PRO B 1 20 ? 33.812 -0.642 -28.25 1 28.5 20 PRO B CA 1
ATOM 2100 C C . PRO B 1 20 ? 33.969 -1.015 -26.781 1 28.5 20 PRO B C 1
ATOM 2102 O O . PRO B 1 20 ? 34.938 -1.669 -26.391 1 28.5 20 PRO B O 1
ATOM 2105 N N . ARG B 1 21 ? 33.625 -0.079 -25.844 1 32.34 21 ARG B N 1
ATOM 2106 C CA . ARG B 1 21 ? 33.5 -0.371 -24.422 1 32.34 21 ARG B CA 1
ATOM 2107 C C . ARG B 1 21 ? 32.781 -1.699 -24.188 1 32.34 21 ARG B C 1
ATOM 2109 O O . ARG B 1 21 ? 31.703 -1.927 -24.734 1 32.34 21 ARG B O 1
ATOM 2116 N N . HIS B 1 22 ? 33.531 -2.834 -24.016 1 26.47 22 HIS B N 1
ATOM 2117 C CA . HIS B 1 22 ? 33 -4.117 -23.562 1 26.47 22 HIS B CA 1
ATOM 2118 C C . HIS B 1 22 ? 32.031 -3.936 -22.391 1 26.47 22 HIS B C 1
ATOM 2120 O O . HIS B 1 22 ? 32.406 -3.383 -21.359 1 26.47 22 HIS B O 1
ATOM 2126 N N . ALA B 1 23 ? 30.812 -3.594 -22.688 1 28.83 23 ALA B N 1
ATOM 2127 C CA . ALA B 1 23 ? 29.797 -3.732 -21.656 1 28.83 23 ALA B CA 1
ATOM 2128 C C . ALA B 1 23 ? 29.922 -5.062 -20.922 1 28.83 23 ALA B C 1
ATOM 2130 O O . ALA B 1 23 ? 29.719 -6.129 -21.5 1 28.83 23 ALA B O 1
ATOM 2131 N N . ALA B 1 24 ? 30.859 -5.141 -19.938 1 29.81 24 ALA B N 1
ATOM 2132 C CA . ALA B 1 24 ? 30.828 -6.277 -19.016 1 29.81 24 ALA B CA 1
ATOM 2133 C C . ALA B 1 24 ? 29.391 -6.566 -18.547 1 29.81 24 ALA B C 1
ATOM 2135 O O . ALA B 1 24 ? 28.734 -5.699 -17.969 1 29.81 24 ALA B O 1
ATOM 2136 N N . LEU B 1 25 ? 28.703 -7.32 -19.297 1 28.42 25 LEU B N 1
ATOM 2137 C CA . LEU B 1 25 ? 27.484 -7.941 -18.781 1 28.42 25 LEU B CA 1
ATOM 2138 C C . LEU B 1 25 ? 27.688 -8.375 -17.328 1 28.42 25 LEU B C 1
ATOM 2140 O O . LEU B 1 25 ? 28.453 -9.289 -17.047 1 28.42 25 LEU B O 1
ATOM 2144 N N . ARG B 1 26 ? 27.766 -7.391 -16.438 1 29.02 26 ARG B N 1
ATOM 2145 C CA . ARG B 1 26 ? 27.688 -7.836 -15.055 1 29.02 26 ARG B CA 1
ATOM 2146 C C . ARG B 1 26 ? 26.625 -8.906 -14.883 1 29.02 26 ARG B C 1
ATOM 2148 O O . ARG B 1 26 ? 25.438 -8.641 -15.055 1 29.02 26 ARG B O 1
ATOM 2155 N N . GLN B 1 27 ? 26.922 -10.141 -15.234 1 29.2 27 GLN B N 1
ATOM 2156 C CA . GLN B 1 27 ? 26.109 -11.242 -14.758 1 29.2 27 GLN B CA 1
ATOM 2157 C C . GLN B 1 27 ? 25.656 -11.008 -13.312 1 29.2 27 GLN B C 1
ATOM 2159 O O . GLN B 1 27 ? 26.484 -10.836 -12.422 1 29.2 27 GLN B O 1
ATOM 2164 N N . GLY B 1 28 ? 24.719 -10.18 -13.086 1 30.5 28 GLY B N 1
ATOM 2165 C CA . GLY B 1 28 ? 24.109 -10.117 -11.766 1 30.5 28 GLY B CA 1
ATOM 2166 C C . GLY B 1 28 ? 24.047 -11.461 -11.07 1 30.5 28 GLY B C 1
ATOM 2167 O O . GLY B 1 28 ? 23.891 -12.5 -11.719 1 30.5 28 GLY B O 1
ATOM 2168 N N . ALA B 1 29 ? 24.781 -11.602 -9.961 1 31.78 29 ALA B N 1
ATOM 2169 C CA . ALA B 1 29 ? 24.859 -12.742 -9.055 1 31.78 29 ALA B CA 1
ATOM 2170 C C . ALA B 1 29 ? 23.484 -13.352 -8.812 1 31.78 29 ALA B C 1
ATOM 2172 O O . ALA B 1 29 ? 22.766 -12.945 -7.895 1 31.78 29 ALA B O 1
ATOM 2173 N N . SER B 1 30 ? 22.625 -13.438 -9.82 1 33.47 30 SER B N 1
ATOM 2174 C CA . SER B 1 30 ? 21.516 -14.281 -9.414 1 33.47 30 SER B CA 1
ATOM 2175 C C . SER B 1 30 ? 22 -15.625 -8.875 1 33.47 30 SER B C 1
ATOM 2177 O O . SER B 1 30 ? 22.625 -16.406 -9.609 1 33.47 30 SER B O 1
ATOM 2179 N N . GLY B 1 31 ? 22.672 -15.68 -7.719 1 32.81 31 GLY B N 1
ATOM 2180 C CA . GLY B 1 31 ? 23.031 -16.938 -7.074 1 32.81 31 GLY B CA 1
ATOM 2181 C C . GLY B 1 31 ? 22.078 -18.062 -7.395 1 32.81 31 GLY B C 1
ATOM 2182 O O . GLY B 1 31 ? 20.859 -17.922 -7.199 1 32.81 31 GLY B O 1
ATOM 2183 N N . GLN B 1 32 ? 22.375 -18.828 -8.383 1 34.28 32 GLN B N 1
ATOM 2184 C CA . GLN B 1 32 ? 21.719 -20.125 -8.594 1 34.28 32 GLN B CA 1
ATOM 2185 C C . GLN B 1 32 ? 21.562 -20.875 -7.277 1 34.28 32 GLN B C 1
ATOM 2187 O O . GLN B 1 32 ? 22.547 -21.25 -6.641 1 34.28 32 GLN B O 1
ATOM 2192 N N . ARG B 1 33 ? 20.609 -20.422 -6.484 1 37.62 33 ARG B N 1
ATOM 2193 C CA . ARG B 1 33 ? 20.25 -21.172 -5.289 1 37.62 33 ARG B CA 1
ATOM 2194 C C . ARG B 1 33 ? 20.109 -22.656 -5.598 1 37.62 33 ARG B C 1
ATOM 2196 O O . ARG B 1 33 ? 19.062 -23.109 -6.047 1 37.62 33 ARG B O 1
ATOM 2203 N N . THR B 1 34 ? 21.094 -23.125 -6.348 1 33.53 34 THR B N 1
ATOM 2204 C CA . THR B 1 34 ? 21.016 -24.578 -6.426 1 33.53 34 THR B CA 1
ATOM 2205 C C . THR B 1 34 ? 21.172 -25.203 -5.043 1 33.53 34 THR B C 1
ATOM 2207 O O . THR B 1 34 ? 22.172 -24.984 -4.367 1 33.53 34 THR B O 1
ATOM 2210 N N . LEU B 1 35 ? 20.172 -25.297 -4.238 1 37.44 35 LEU B N 1
ATOM 2211 C CA . LEU B 1 35 ? 20.359 -26.156 -3.066 1 37.44 35 LEU B CA 1
ATOM 2212 C C . LEU B 1 35 ? 21.062 -27.453 -3.441 1 37.44 35 LEU B C 1
ATOM 2214 O O . LEU B 1 35 ? 20.953 -27.906 -4.582 1 37.44 35 LEU B O 1
ATOM 2218 N N . GLN B 1 36 ? 21.938 -27.938 -2.756 1 36.66 36 GLN B N 1
ATOM 2219 C CA . GLN B 1 36 ? 22.703 -29.172 -2.963 1 36.66 36 GLN B CA 1
ATOM 2220 C C . GLN B 1 36 ? 21.828 -30.25 -3.57 1 36.66 36 GLN B C 1
ATOM 2222 O O . GLN B 1 36 ? 22.219 -30.922 -4.523 1 36.66 36 GLN B O 1
ATOM 2227 N N . GLY B 1 37 ? 21.047 -31.156 -2.596 1 38.75 37 GLY B N 1
ATOM 2228 C CA . GLY B 1 37 ? 20.359 -32.344 -3.072 1 38.75 37 GLY B CA 1
ATOM 2229 C C . GLY B 1 37 ? 19.281 -32.031 -4.094 1 38.75 37 GLY B C 1
ATOM 2230 O O . GLY B 1 37 ? 18.797 -30.891 -4.172 1 38.75 37 GLY B O 1
ATOM 2231 N N . GLY B 1 38 ? 19.141 -32.594 -5.352 1 45.16 38 GLY B N 1
ATOM 2232 C CA . GLY B 1 38 ? 18.297 -32.594 -6.539 1 45.16 38 GLY B CA 1
ATOM 2233 C C . GLY B 1 38 ? 16.859 -32.188 -6.25 1 45.16 38 GLY B C 1
ATOM 2234 O O . GLY B 1 38 ? 15.984 -32.344 -7.102 1 45.16 38 GLY B O 1
ATOM 2235 N N . GLU B 1 39 ? 16.469 -32.312 -5.035 1 56.72 39 GLU B N 1
ATOM 2236 C CA . GLU B 1 39 ? 15.016 -32.219 -4.863 1 56.72 39 GLU B CA 1
ATOM 2237 C C . GLU B 1 39 ? 14.547 -30.781 -5.09 1 56.72 39 GLU B C 1
ATOM 2239 O O . GLU B 1 39 ? 15.07 -29.844 -4.492 1 56.72 39 GLU B O 1
ATOM 2244 N N . SER B 1 40 ? 14 -30.531 -6.277 1 71.5 40 SER B N 1
ATOM 2245 C CA . SER B 1 40 ? 13.43 -29.281 -6.738 1 71.5 40 SER B CA 1
ATOM 2246 C C . SER B 1 40 ? 12.539 -28.656 -5.668 1 71.5 40 SER B C 1
ATOM 2248 O O . SER B 1 40 ? 11.898 -29.375 -4.895 1 71.5 40 SER B O 1
ATOM 2250 N N . MET B 1 41 ? 12.797 -27.359 -5.309 1 87.12 41 MET B N 1
ATOM 2251 C CA . MET B 1 41 ? 11.969 -26.625 -4.355 1 87.12 41 MET B CA 1
ATOM 2252 C C . MET B 1 41 ? 10.523 -26.547 -4.84 1 87.12 41 MET B C 1
ATOM 2254 O O . MET B 1 41 ? 10.273 -26.359 -6.031 1 87.12 41 MET B O 1
ATOM 2258 N N . ASP B 1 42 ? 9.648 -26.953 -3.939 1 94.19 42 ASP B N 1
ATOM 2259 C CA . ASP B 1 42 ? 8.266 -26.75 -4.367 1 94.19 42 ASP B CA 1
ATOM 2260 C C . ASP B 1 42 ? 7.941 -25.266 -4.488 1 94.19 42 ASP B C 1
ATOM 2262 O O . ASP B 1 42 ? 8.75 -24.422 -4.113 1 94.19 42 ASP B O 1
ATOM 2266 N N . ALA B 1 43 ? 6.879 -24.938 -5.027 1 96.88 43 ALA B N 1
ATOM 2267 C CA . ALA B 1 43 ? 6.488 -23.578 -5.375 1 96.88 43 ALA B CA 1
ATOM 2268 C C . ALA B 1 43 ? 6.504 -22.672 -4.148 1 96.88 43 ALA B C 1
ATOM 2270 O O . ALA B 1 43 ? 7.004 -21.547 -4.203 1 96.88 43 ALA B O 1
ATOM 2271 N N . ILE B 1 44 ? 5.969 -23.156 -3.037 1 97.94 44 ILE B N 1
ATOM 2272 C CA . ILE B 1 44 ? 5.844 -22.359 -1.821 1 97.94 44 ILE B CA 1
ATOM 2273 C C . ILE B 1 44 ? 7.227 -22.062 -1.262 1 97.94 44 ILE B C 1
ATOM 2275 O O . ILE B 1 44 ? 7.523 -20.906 -0.914 1 97.94 44 ILE B O 1
ATOM 2279 N N . ALA B 1 45 ? 8.031 -23.047 -1.218 1 97.75 45 ALA B N 1
ATOM 2280 C CA . ALA B 1 45 ? 9.391 -22.844 -0.725 1 97.75 45 ALA B CA 1
ATOM 2281 C C . ALA B 1 45 ? 10.164 -21.875 -1.61 1 97.75 45 ALA B C 1
ATOM 2283 O O . ALA B 1 45 ? 10.914 -21.031 -1.111 1 97.75 45 ALA B O 1
ATOM 2284 N N . LEU B 1 46 ? 9.984 -22 -2.865 1 97.69 46 LEU B N 1
ATOM 2285 C CA . LEU B 1 46 ? 10.648 -21.109 -3.816 1 97.69 46 LEU B CA 1
ATOM 2286 C C . LEU B 1 46 ? 10.219 -19.672 -3.604 1 97.69 46 LEU B C 1
ATOM 2288 O O . LEU B 1 46 ? 11.062 -18.766 -3.551 1 97.69 46 LEU B O 1
ATOM 2292 N N . LEU B 1 47 ? 8.977 -19.469 -3.443 1 98.56 47 LEU B N 1
ATOM 2293 C CA . LEU B 1 47 ? 8.453 -18.109 -3.281 1 98.56 47 LEU B CA 1
ATOM 2294 C C . LEU B 1 47 ? 8.836 -17.547 -1.923 1 98.56 47 LEU B C 1
ATOM 2296 O O . LEU B 1 47 ? 9.125 -16.344 -1.807 1 98.56 47 LEU B O 1
ATOM 2300 N N . LYS B 1 48 ? 8.891 -18.359 -0.912 1 98.62 48 LYS B N 1
ATOM 2301 C CA . LYS B 1 48 ? 9.336 -17.891 0.399 1 98.62 48 LYS B CA 1
ATOM 2302 C C . LYS B 1 48 ? 10.812 -17.5 0.366 1 98.62 48 LYS B C 1
ATOM 2304 O O . LYS B 1 48 ? 11.227 -16.562 1.07 1 98.62 48 LYS B O 1
ATOM 2309 N N . ALA B 1 49 ? 11.562 -18.188 -0.429 1 98.12 49 ALA B N 1
ATOM 2310 C CA . ALA B 1 49 ? 12.961 -17.812 -0.595 1 98.12 49 ALA B CA 1
ATOM 2311 C C . ALA B 1 49 ? 13.078 -16.422 -1.229 1 98.12 49 ALA B C 1
ATOM 2313 O O . ALA B 1 49 ? 13.938 -15.625 -0.839 1 98.12 49 ALA B O 1
ATOM 2314 N N . ASP B 1 50 ? 12.203 -16.141 -2.184 1 98.5 50 ASP B N 1
ATOM 2315 C CA . ASP B 1 50 ? 12.148 -14.797 -2.758 1 98.5 50 ASP B CA 1
ATOM 2316 C C . ASP B 1 50 ? 11.828 -13.758 -1.69 1 98.5 50 ASP B C 1
ATOM 2318 O O . ASP B 1 50 ? 12.445 -12.688 -1.651 1 98.5 50 ASP B O 1
ATOM 2322 N N . HIS B 1 51 ? 10.844 -14.094 -0.891 1 98.88 51 HIS B N 1
ATOM 2323 C CA . HIS B 1 51 ? 10.445 -13.188 0.176 1 98.88 51 HIS B CA 1
ATOM 2324 C C . HIS B 1 51 ? 11.609 -12.891 1.116 1 98.88 51 HIS B C 1
ATOM 2326 O O . HIS B 1 51 ? 11.805 -11.75 1.53 1 98.88 51 HIS B O 1
ATOM 2332 N N . LYS B 1 52 ? 12.352 -13.883 1.421 1 98.75 52 LYS B N 1
ATOM 2333 C CA . LYS B 1 52 ? 13.508 -13.727 2.297 1 98.75 52 LYS B CA 1
ATOM 2334 C C . LYS B 1 52 ? 14.562 -12.828 1.654 1 98.75 52 LYS B C 1
ATOM 2336 O O . LYS B 1 52 ? 15.148 -11.977 2.322 1 98.75 52 LYS B O 1
ATOM 2341 N N . THR B 1 53 ? 14.766 -13.023 0.395 1 98.75 53 THR B N 1
ATOM 2342 C CA . THR B 1 53 ? 15.711 -12.195 -0.335 1 98.75 53 THR B CA 1
ATOM 2343 C C . THR B 1 53 ? 15.289 -10.727 -0.292 1 98.75 53 THR B C 1
ATOM 2345 O O . THR B 1 53 ? 16.109 -9.844 -0.006 1 98.75 53 THR B O 1
ATOM 2348 N N . ALA B 1 54 ? 14.078 -10.477 -0.558 1 98.81 54 ALA B N 1
ATOM 2349 C CA . ALA B 1 54 ? 13.57 -9.109 -0.518 1 98.81 54 ALA B CA 1
ATOM 2350 C C . ALA B 1 54 ? 13.742 -8.508 0.872 1 98.81 54 ALA B C 1
ATOM 2352 O O . ALA B 1 54 ? 14.203 -7.371 1.007 1 98.81 54 ALA B O 1
ATOM 2353 N N . GLU B 1 55 ? 13.391 -9.273 1.87 1 98.88 55 GLU B N 1
ATOM 2354 C CA . GLU B 1 55 ? 13.492 -8.781 3.24 1 98.88 55 GLU B CA 1
ATOM 2355 C C . GLU B 1 55 ? 14.938 -8.461 3.607 1 98.88 55 GLU B C 1
ATOM 2357 O O . GLU B 1 55 ? 15.195 -7.504 4.344 1 98.88 55 GLU B O 1
ATOM 2362 N N . GLN B 1 56 ? 15.859 -9.211 3.086 1 98.88 56 GLN B N 1
ATOM 2363 C CA . GLN B 1 56 ? 17.266 -8.938 3.342 1 98.88 56 GLN B CA 1
ATOM 2364 C C . GLN B 1 56 ? 17.688 -7.602 2.73 1 98.88 56 GLN B C 1
ATOM 2366 O O . GLN B 1 56 ? 18.422 -6.828 3.35 1 98.88 56 GLN B O 1
ATOM 2371 N N . LEU B 1 57 ? 17.234 -7.324 1.566 1 98.94 57 LEU B N 1
ATOM 2372 C CA . LEU B 1 57 ? 17.516 -6.047 0.926 1 98.94 57 LEU B CA 1
ATOM 2373 C C . LEU B 1 57 ? 16.891 -4.895 1.712 1 98.94 57 LEU B C 1
ATOM 2375 O O . LEU B 1 57 ? 17.516 -3.842 1.875 1 98.94 57 LEU B O 1
ATOM 2379 N N . PHE B 1 58 ? 15.711 -5.121 2.225 1 98.94 58 PHE B N 1
ATOM 2380 C CA . PHE B 1 58 ? 15.031 -4.113 3.027 1 98.94 58 PHE B CA 1
ATOM 2381 C C . PHE B 1 58 ? 15.828 -3.783 4.281 1 98.94 58 PHE B C 1
ATOM 2383 O O . PHE B 1 58 ? 16.047 -2.611 4.598 1 98.94 58 PHE B O 1
ATOM 2390 N N . ARG B 1 59 ? 16.281 -4.801 4.914 1 98.81 59 ARG B N 1
ATOM 2391 C CA . ARG B 1 59 ? 17.047 -4.613 6.152 1 98.81 59 ARG B CA 1
ATOM 2392 C C . ARG B 1 59 ? 18.344 -3.867 5.891 1 98.81 59 ARG B C 1
ATOM 2394 O O . ARG B 1 59 ? 18.75 -3.018 6.684 1 98.81 59 ARG B O 1
ATOM 2401 N N . LYS B 1 60 ? 19 -4.176 4.789 1 98.81 60 LYS B N 1
ATOM 2402 C CA . LYS B 1 60 ? 20.203 -3.453 4.418 1 98.81 60 LYS B CA 1
ATOM 2403 C C . LYS B 1 60 ? 19.906 -1.979 4.16 1 98.81 60 LYS B C 1
ATOM 2405 O O . LYS B 1 60 ? 20.672 -1.104 4.578 1 98.81 60 LYS B O 1
ATOM 2410 N N . PHE B 1 61 ? 18.859 -1.694 3.525 1 98.81 61 PHE B N 1
ATOM 2411 C CA . PHE B 1 61 ? 18.469 -0.319 3.248 1 98.81 61 PHE B CA 1
ATOM 2412 C C . PHE B 1 61 ? 18.188 0.432 4.543 1 98.81 61 PHE B C 1
ATOM 2414 O O . PHE B 1 61 ? 18.609 1.572 4.719 1 98.81 61 PHE B O 1
ATOM 2421 N N . GLU B 1 62 ? 17.469 -0.259 5.453 1 98.25 62 GLU B N 1
ATOM 2422 C CA . GLU B 1 62 ? 17.078 0.343 6.73 1 98.25 62 GLU B CA 1
ATOM 2423 C C . GLU B 1 62 ? 18.312 0.654 7.578 1 98.25 62 GLU B C 1
ATOM 2425 O O . GLU B 1 62 ? 18.297 1.594 8.375 1 98.25 62 GLU B O 1
ATOM 2430 N N . LYS B 1 63 ? 19.359 -0.07 7.348 1 98.12 63 LYS B N 1
ATOM 2431 C CA . LYS B 1 63 ? 20.578 0.111 8.125 1 98.12 63 LYS B CA 1
ATOM 2432 C C . LYS B 1 63 ? 21.484 1.161 7.484 1 98.12 63 LYS B C 1
ATOM 2434 O O . LYS B 1 63 ? 22.422 1.649 8.117 1 98.12 63 LYS B O 1
ATOM 2439 N N . ALA B 1 64 ? 21.125 1.434 6.273 1 97.25 64 ALA B N 1
ATOM 2440 C CA . ALA B 1 64 ? 21.953 2.404 5.566 1 97.25 64 ALA B CA 1
ATOM 2441 C C . ALA B 1 64 ? 21.766 3.807 6.145 1 97.25 64 ALA B C 1
ATOM 2443 O O . ALA B 1 64 ? 20.641 4.211 6.461 1 97.25 64 ALA B O 1
ATOM 2444 N N . GLY B 1 65 ? 22.781 4.578 6.32 1 91.56 65 GLY B N 1
ATOM 2445 C CA . GLY B 1 65 ? 22.734 5.934 6.844 1 91.56 65 GLY B CA 1
ATOM 2446 C C . GLY B 1 65 ? 22.031 6.906 5.914 1 91.56 65 GLY B C 1
ATOM 2447 O O . GLY B 1 65 ? 21.844 6.613 4.734 1 91.56 65 GLY B O 1
ATOM 2448 N N . PRO B 1 66 ? 21.656 8.039 6.43 1 91.12 66 PRO B N 1
ATOM 2449 C CA . PRO B 1 66 ? 20.859 9.008 5.664 1 91.12 66 PRO B CA 1
ATOM 2450 C C . PRO B 1 66 ? 21.609 9.547 4.445 1 91.12 66 PRO B C 1
ATOM 2452 O O . PRO B 1 66 ? 20.984 9.938 3.455 1 91.12 66 PRO B O 1
ATOM 2455 N N . ASN B 1 67 ? 22.938 9.484 4.418 1 94.69 67 ASN B N 1
ATOM 2456 C CA . ASN B 1 67 ? 23.688 10.07 3.316 1 94.69 67 ASN B CA 1
ATOM 2457 C C . ASN B 1 67 ? 24.312 8.992 2.436 1 94.69 67 ASN B C 1
ATOM 2459 O O . ASN B 1 67 ? 25.125 9.297 1.56 1 94.69 67 ASN B O 1
ATOM 2463 N N . ALA B 1 68 ? 23.922 7.766 2.564 1 97.94 68 ALA B N 1
ATOM 2464 C CA . ALA B 1 68 ? 24.484 6.66 1.796 1 97.94 68 ALA B CA 1
ATOM 2465 C C . ALA B 1 68 ? 23.781 6.516 0.447 1 97.94 68 ALA B C 1
ATOM 2467 O O . ALA B 1 68 ? 23.344 5.426 0.084 1 97.94 68 ALA B O 1
ATOM 2468 N N . HIS B 1 69 ? 23.844 7.559 -0.367 1 98.12 69 HIS B N 1
ATOM 2469 C CA . HIS B 1 69 ? 23.047 7.637 -1.588 1 98.12 69 HIS B CA 1
ATOM 2470 C C . HIS B 1 69 ? 23.469 6.566 -2.588 1 98.12 69 HIS B C 1
ATOM 2472 O O . HIS B 1 69 ? 22.609 5.914 -3.197 1 98.12 69 HIS B O 1
ATOM 2478 N N . LYS B 1 70 ? 24.672 6.328 -2.754 1 98.19 70 LYS B N 1
ATOM 2479 C CA . LYS B 1 70 ? 25.141 5.332 -3.707 1 98.19 70 LYS B CA 1
ATOM 2480 C C . LYS B 1 70 ? 24.719 3.926 -3.291 1 98.19 70 LYS B C 1
ATOM 2482 O O . LYS B 1 70 ? 24.25 3.143 -4.117 1 98.19 70 LYS B O 1
ATOM 2487 N N . LEU B 1 71 ? 24.922 3.619 -2.035 1 98.62 71 LEU B N 1
ATOM 2488 C CA . LEU B 1 71 ? 24.531 2.316 -1.516 1 98.62 71 LEU B CA 1
ATOM 2489 C C . LEU B 1 71 ? 23.016 2.121 -1.64 1 98.62 71 LEU B C 1
ATOM 2491 O O . LEU B 1 71 ? 22.562 1.067 -2.088 1 98.62 71 LEU B O 1
ATOM 2495 N N . LYS B 1 72 ? 22.312 3.129 -1.257 1 98.69 72 LYS B N 1
ATOM 2496 C CA . LYS B 1 72 ? 20.844 3.051 -1.314 1 98.69 72 LYS B CA 1
ATOM 2497 C C . LYS B 1 72 ? 20.359 2.846 -2.746 1 98.69 72 LYS B C 1
ATOM 2499 O O . LYS B 1 72 ? 19.453 2.062 -2.992 1 98.69 72 LYS B O 1
ATOM 2504 N N . ARG B 1 73 ? 20.969 3.486 -3.715 1 98.56 73 ARG B N 1
ATOM 2505 C CA . ARG B 1 73 ? 20.609 3.299 -5.117 1 98.56 73 ARG B CA 1
ATOM 2506 C C . ARG B 1 73 ? 20.859 1.859 -5.555 1 98.56 73 ARG B C 1
ATOM 2508 O O . ARG B 1 73 ? 20 1.253 -6.211 1 98.56 73 ARG B O 1
ATOM 2515 N N . ARG B 1 74 ? 21.969 1.358 -5.16 1 98.56 74 ARG B N 1
ATOM 2516 C CA . ARG B 1 74 ? 22.297 -0.016 -5.523 1 98.56 74 ARG B CA 1
ATOM 2517 C C . ARG B 1 74 ? 21.297 -0.997 -4.93 1 98.56 74 ARG B C 1
ATOM 2519 O O . ARG B 1 74 ? 20.844 -1.922 -5.609 1 98.56 74 ARG B O 1
ATOM 2526 N N . LEU B 1 75 ? 20.969 -0.783 -3.68 1 98.81 75 LEU B N 1
ATOM 2527 C CA . LEU B 1 75 ? 20.016 -1.655 -3.008 1 98.81 75 LEU B CA 1
ATOM 2528 C C . LEU B 1 75 ? 18.641 -1.567 -3.672 1 98.81 75 LEU B C 1
ATOM 2530 O O . LEU B 1 75 ? 17.984 -2.59 -3.887 1 98.81 75 LEU B O 1
ATOM 2534 N N . VAL B 1 76 ? 18.234 -0.351 -4.031 1 98.69 76 VAL B N 1
ATOM 2535 C CA . VAL B 1 76 ? 16.938 -0.172 -4.66 1 98.69 76 VAL B CA 1
ATOM 2536 C C . VAL B 1 76 ? 16.938 -0.795 -6.055 1 98.69 76 VAL B C 1
ATOM 2538 O O . VAL B 1 76 ? 15.961 -1.405 -6.477 1 98.69 76 VAL B O 1
ATOM 2541 N N . ASP B 1 77 ? 18.031 -0.701 -6.754 1 98 77 ASP B N 1
ATOM 2542 C CA . ASP B 1 77 ? 18.141 -1.371 -8.047 1 98 77 ASP B CA 1
ATOM 2543 C C . ASP B 1 77 ? 17.969 -2.881 -7.898 1 98 77 ASP B C 1
ATOM 2545 O O . ASP B 1 77 ? 17.297 -3.516 -8.719 1 98 77 ASP B O 1
ATOM 2549 N N . GLN B 1 78 ? 18.531 -3.422 -6.887 1 98.44 78 GLN B N 1
ATOM 2550 C CA . GLN B 1 78 ? 18.375 -4.848 -6.621 1 98.44 78 GLN B CA 1
ATOM 2551 C C . GLN B 1 78 ? 16.938 -5.188 -6.246 1 98.44 78 GLN B C 1
ATOM 2553 O O . GLN B 1 78 ? 16.391 -6.207 -6.68 1 98.44 78 GLN B O 1
ATOM 2558 N N . MET B 1 79 ? 16.297 -4.32 -5.449 1 98.75 79 MET B N 1
ATOM 2559 C CA . MET B 1 79 ? 14.891 -4.516 -5.109 1 98.75 79 MET B CA 1
ATOM 2560 C C . MET B 1 79 ? 14.023 -4.531 -6.363 1 98.75 79 MET B C 1
ATOM 2562 O O . MET B 1 79 ? 13.156 -5.391 -6.512 1 98.75 79 MET B O 1
ATOM 2566 N N . VAL B 1 80 ? 14.289 -3.572 -7.234 1 97.75 80 VAL B N 1
ATOM 2567 C CA . VAL B 1 80 ? 13.516 -3.451 -8.461 1 97.75 80 VAL B CA 1
ATOM 2568 C C . VAL B 1 80 ? 13.633 -4.734 -9.281 1 97.75 80 VAL B C 1
ATOM 2570 O O . VAL B 1 80 ? 12.625 -5.309 -9.695 1 97.75 80 VAL B O 1
ATOM 2573 N N . THR B 1 81 ? 14.781 -5.25 -9.414 1 96.75 81 THR B N 1
ATOM 2574 C CA . THR B 1 81 ? 15.016 -6.453 -10.195 1 96.75 81 THR B CA 1
ATOM 2575 C C . THR B 1 81 ? 14.359 -7.664 -9.547 1 96.75 81 THR B C 1
ATOM 2577 O O . THR B 1 81 ? 13.586 -8.375 -10.188 1 96.75 81 THR B O 1
ATOM 2580 N N . GLU B 1 82 ? 14.602 -7.859 -8.266 1 97.75 82 GLU B N 1
ATOM 2581 C CA . GLU B 1 82 ? 14.109 -9.039 -7.555 1 97.75 82 GLU B CA 1
ATOM 2582 C C . GLU B 1 82 ? 12.586 -9.055 -7.508 1 97.75 82 GLU B C 1
ATOM 2584 O O . GLU B 1 82 ? 11.961 -10.094 -7.754 1 97.75 82 GLU B O 1
ATOM 2589 N N . LEU B 1 83 ? 12.008 -7.926 -7.219 1 98.38 83 LEU B N 1
ATOM 2590 C CA . LEU B 1 83 ? 10.562 -7.875 -7.035 1 98.38 83 LEU B CA 1
ATOM 2591 C C . LEU B 1 83 ? 9.844 -7.902 -8.383 1 98.38 83 LEU B C 1
ATOM 2593 O O . LEU B 1 83 ? 8.742 -8.453 -8.492 1 98.38 83 LEU B O 1
ATOM 2597 N N . ALA B 1 84 ? 10.461 -7.352 -9.422 1 93.56 84 ALA B N 1
ATOM 2598 C CA . ALA B 1 84 ? 9.875 -7.453 -10.758 1 93.56 84 ALA B CA 1
ATOM 2599 C C . ALA B 1 84 ? 9.805 -8.906 -11.211 1 93.56 84 ALA B C 1
ATOM 2601 O O . ALA B 1 84 ? 8.773 -9.367 -11.703 1 93.56 84 ALA B O 1
ATOM 2602 N N . VAL B 1 85 ? 10.875 -9.633 -11.047 1 94 85 VAL B N 1
ATOM 2603 C CA . VAL B 1 85 ? 10.922 -11.039 -11.43 1 94 85 VAL B CA 1
ATOM 2604 C C . VAL B 1 85 ? 9.922 -11.836 -10.586 1 94 85 VAL B C 1
ATOM 2606 O O . VAL B 1 85 ? 9.156 -12.641 -11.125 1 94 85 VAL B O 1
ATOM 2609 N N . HIS B 1 86 ? 9.922 -11.602 -9.258 1 97.5 86 HIS B N 1
ATOM 2610 C CA . HIS B 1 86 ? 8.984 -12.266 -8.359 1 97.5 86 HIS B CA 1
ATOM 2611 C C . HIS B 1 86 ? 7.543 -12.062 -8.82 1 97.5 86 HIS B C 1
ATOM 2613 O O . HIS B 1 86 ? 6.77 -13.023 -8.891 1 97.5 86 HIS B O 1
ATOM 2619 N N . ALA B 1 87 ? 7.223 -10.828 -9.172 1 95.69 87 ALA B N 1
ATOM 2620 C CA . ALA B 1 87 ? 5.859 -10.5 -9.586 1 95.69 87 ALA B CA 1
ATOM 2621 C C . ALA B 1 87 ? 5.5 -11.211 -10.891 1 95.69 87 ALA B C 1
ATOM 2623 O O . ALA B 1 87 ? 4.414 -11.789 -11.008 1 95.69 87 ALA B O 1
ATOM 2624 N N . VAL B 1 88 ? 6.371 -11.25 -11.789 1 90.06 88 VAL B N 1
ATOM 2625 C CA . VAL B 1 88 ? 6.094 -11.805 -13.109 1 90.06 88 VAL B CA 1
ATOM 2626 C C . VAL B 1 88 ? 5.848 -13.312 -12.992 1 90.06 88 VAL B C 1
ATOM 2628 O O . VAL B 1 88 ? 4.883 -13.828 -13.555 1 90.06 88 VAL B O 1
ATOM 2631 N N . ILE B 1 89 ? 6.656 -14.031 -12.297 1 91.38 89 ILE B N 1
ATOM 2632 C CA . ILE B 1 89 ? 6.527 -15.484 -12.266 1 91.38 89 ILE B CA 1
ATOM 2633 C C . ILE B 1 89 ? 5.266 -15.875 -11.5 1 91.38 89 ILE B C 1
ATOM 2635 O O . ILE B 1 89 ? 4.605 -16.859 -11.836 1 91.38 89 ILE B O 1
ATOM 2639 N N . GLU B 1 90 ? 4.891 -15.141 -10.492 1 95.75 90 GLU B N 1
ATOM 2640 C CA . GLU B 1 90 ? 3.627 -15.406 -9.812 1 95.75 90 GLU B CA 1
ATOM 2641 C C . GLU B 1 90 ? 2.439 -15.102 -10.719 1 95.75 90 GLU B C 1
ATOM 2643 O O . GLU B 1 90 ? 1.497 -15.891 -10.797 1 95.75 90 GLU B O 1
ATOM 2648 N N . GLU B 1 91 ? 2.512 -14 -11.359 1 92.19 91 GLU B N 1
ATOM 2649 C CA . GLU B 1 91 ? 1.396 -13.555 -12.188 1 92.19 91 GLU B CA 1
ATOM 2650 C C . GLU B 1 91 ? 1.21 -14.453 -13.398 1 92.19 91 GLU B C 1
ATOM 2652 O O . GLU B 1 91 ? 0.083 -14.688 -13.844 1 92.19 91 GLU B O 1
ATOM 2657 N N . GLN B 1 92 ? 2.248 -15.047 -13.875 1 88.56 92 GLN B N 1
ATOM 2658 C CA . GLN B 1 92 ? 2.176 -15.797 -15.117 1 88.56 92 GLN B CA 1
ATOM 2659 C C . GLN B 1 92 ? 2.012 -17.297 -14.852 1 88.56 92 GLN B C 1
ATOM 2661 O O . GLN B 1 92 ? 1.499 -18.031 -15.695 1 88.56 92 GLN B O 1
ATOM 2666 N N . VAL B 1 93 ? 2.402 -17.734 -13.68 1 89.12 93 VAL B N 1
ATOM 2667 C CA . VAL B 1 93 ? 2.396 -19.172 -13.438 1 89.12 93 VAL B CA 1
ATOM 2668 C C . VAL B 1 93 ? 1.578 -19.484 -12.18 1 89.12 93 VAL B C 1
ATOM 2670 O O . VAL B 1 93 ? 0.563 -20.172 -12.25 1 89.12 93 VAL B O 1
ATOM 2673 N N . PHE B 1 94 ? 1.965 -18.875 -11.102 1 94.31 94 PHE B N 1
ATOM 2674 C CA . PHE B 1 94 ? 1.456 -19.25 -9.789 1 94.31 94 PHE B CA 1
ATOM 2675 C C . PHE B 1 94 ? -0.029 -18.938 -9.664 1 94.31 94 PHE B C 1
ATOM 2677 O O . PHE B 1 94 ? -0.84 -19.828 -9.391 1 94.31 94 PHE B O 1
ATOM 2684 N N . TYR B 1 95 ? -0.407 -17.734 -9.945 1 93.31 95 TYR B N 1
ATOM 2685 C CA . TYR B 1 95 ? -1.78 -17.297 -9.719 1 93.31 95 TYR B CA 1
ATOM 2686 C C . TYR B 1 95 ? -2.734 -17.969 -10.703 1 93.31 95 TYR B C 1
ATOM 2688 O O . TYR B 1 95 ? -3.803 -18.438 -10.312 1 93.31 95 TYR B O 1
ATOM 2696 N N . PRO B 1 96 ? -2.361 -18.078 -11.953 1 91.81 96 PRO B N 1
ATOM 2697 C CA . PRO B 1 96 ? -3.25 -18.812 -12.859 1 91.81 96 PRO B CA 1
ATOM 2698 C C . PRO B 1 96 ? -3.451 -20.266 -12.453 1 91.81 96 PRO B C 1
ATOM 2700 O O . PRO B 1 96 ? -4.562 -20.781 -12.547 1 91.81 96 PRO B O 1
ATOM 2703 N N . ALA B 1 97 ? -2.457 -20.906 -12 1 89.88 97 ALA B N 1
ATOM 2704 C CA . ALA B 1 97 ? -2.578 -22.281 -11.547 1 89.88 97 ALA B CA 1
ATOM 2705 C C . ALA B 1 97 ? -3.531 -22.375 -10.359 1 89.88 97 ALA B C 1
ATOM 2707 O O . ALA B 1 97 ? -4.371 -23.281 -10.305 1 89.88 97 ALA B O 1
ATOM 2708 N N . VAL B 1 98 ? -3.422 -21.469 -9.43 1 93.44 98 VAL B N 1
ATOM 2709 C CA . VAL B 1 98 ? -4.262 -21.469 -8.242 1 93.44 98 VAL B CA 1
ATOM 2710 C C . VAL B 1 98 ? -5.719 -21.25 -8.633 1 93.44 98 VAL B C 1
ATOM 2712 O O . VAL B 1 98 ? -6.609 -21.969 -8.18 1 93.44 98 VAL B O 1
ATOM 2715 N N . ARG B 1 99 ? -5.918 -20.281 -9.477 1 91.38 99 ARG B N 1
ATOM 2716 C CA . ARG B 1 99 ? -7.281 -19.953 -9.891 1 91.38 99 ARG B CA 1
ATOM 2717 C C . ARG B 1 99 ? -7.918 -21.125 -10.641 1 91.38 99 ARG B C 1
ATOM 2719 O O . ARG B 1 99 ? -9.117 -21.375 -10.508 1 91.38 99 ARG B O 1
ATOM 2726 N N . SER B 1 100 ? -7.121 -21.797 -11.414 1 89.56 100 SER B N 1
ATOM 2727 C CA . SER B 1 100 ? -7.637 -22.922 -12.18 1 89.56 100 SER B CA 1
ATOM 2728 C C . SER B 1 100 ? -7.996 -24.094 -11.273 1 89.56 100 SER B C 1
ATOM 2730 O O . SER B 1 100 ? -8.93 -24.844 -11.555 1 89.56 100 SER B O 1
ATOM 2732 N N . ARG B 1 101 ? -7.359 -24.188 -10.18 1 90.94 101 ARG B N 1
ATOM 2733 C CA . ARG B 1 101 ? -7.52 -25.328 -9.297 1 90.94 101 ARG B CA 1
ATOM 2734 C C . ARG B 1 101 ? -8.641 -25.109 -8.297 1 90.94 101 ARG B C 1
ATOM 2736 O O . ARG B 1 101 ? -9.312 -26.047 -7.875 1 90.94 101 ARG B O 1
ATOM 2743 N N . SER B 1 102 ? -8.797 -23.875 -7.922 1 93.81 102 SER B N 1
ATOM 2744 C CA . SER B 1 102 ? -9.75 -23.594 -6.855 1 93.81 102 SER B CA 1
ATOM 2745 C C . SER B 1 102 ? -10.469 -22.266 -7.09 1 93.81 102 SER B C 1
ATOM 2747 O O . SER B 1 102 ? -9.867 -21.203 -6.965 1 93.81 102 SER B O 1
ATOM 2749 N N . GLU B 1 103 ? -11.727 -22.359 -7.316 1 91.88 103 GLU B N 1
ATOM 2750 C CA . GLU B 1 103 ? -12.555 -21.172 -7.434 1 91.88 103 GLU B CA 1
ATOM 2751 C C . GLU B 1 103 ? -12.641 -20.422 -6.105 1 91.88 103 GLU B C 1
ATOM 2753 O O . GLU B 1 103 ? -12.719 -19.188 -6.078 1 91.88 103 GLU B O 1
ATOM 2758 N N . GLU B 1 104 ? -12.547 -21.156 -5.012 1 95.31 104 GLU B N 1
ATOM 2759 C CA . GLU B 1 104 ? -12.672 -20.594 -3.668 1 95.31 104 GLU B CA 1
ATOM 2760 C C . GLU B 1 104 ? -11.516 -19.656 -3.352 1 95.31 104 GLU B C 1
ATOM 2762 O O . GLU B 1 104 ? -11.68 -18.672 -2.611 1 95.31 104 GLU B O 1
ATOM 2767 N N . LEU B 1 105 ? -10.398 -19.844 -4.039 1 96.62 105 LEU B N 1
ATOM 2768 C CA . LEU B 1 105 ? -9.219 -19.031 -3.76 1 96.62 105 LEU B CA 1
ATOM 2769 C C . LEU B 1 105 ? -9.117 -17.875 -4.742 1 96.62 105 LEU B C 1
ATOM 2771 O O . LEU B 1 105 ? -8.188 -17.078 -4.664 1 96.62 105 LEU B O 1
ATOM 2775 N N . GLY B 1 106 ? -10.047 -17.75 -5.637 1 94.5 106 GLY B N 1
ATOM 2776 C CA . GLY B 1 106 ? -10.078 -16.703 -6.652 1 94.5 106 GLY B CA 1
ATOM 2777 C C . GLY B 1 106 ? -9.969 -15.305 -6.07 1 94.5 106 GLY B C 1
ATOM 2778 O O . GLY B 1 106 ? -9.125 -14.516 -6.504 1 94.5 106 GLY B O 1
ATOM 2779 N N . PRO B 1 107 ? -10.773 -15.047 -5.078 1 95.12 107 PRO B N 1
ATOM 2780 C CA . PRO B 1 107 ? -10.711 -13.711 -4.48 1 95.12 107 PRO B CA 1
ATOM 2781 C C . PRO B 1 107 ? -9.344 -13.391 -3.879 1 95.12 107 PRO B C 1
ATOM 2783 O O . PRO B 1 107 ? -8.875 -12.258 -3.969 1 95.12 107 PRO B O 1
ATOM 2786 N N . ASP B 1 108 ? -8.727 -14.383 -3.328 1 96.75 108 ASP B N 1
ATOM 2787 C CA . ASP B 1 108 ? -7.391 -14.18 -2.773 1 96.75 108 ASP B CA 1
ATOM 2788 C C . ASP B 1 108 ? -6.379 -13.867 -3.875 1 96.75 108 ASP B C 1
ATOM 2790 O O . ASP B 1 108 ? -5.496 -13.023 -3.697 1 96.75 108 ASP B O 1
ATOM 2794 N N . VAL B 1 109 ? -6.512 -14.516 -4.953 1 96.06 109 VAL B N 1
ATOM 2795 C CA . VAL B 1 109 ? -5.625 -14.297 -6.09 1 96.06 109 VAL B CA 1
ATOM 2796 C C . VAL B 1 109 ? -5.84 -12.891 -6.645 1 96.06 109 VAL B C 1
ATOM 2798 O O . VAL B 1 109 ? -4.875 -12.172 -6.922 1 96.06 109 VAL B O 1
ATOM 2801 N N . LEU B 1 110 ? -7.066 -12.523 -6.773 1 96.31 110 LEU B N 1
ATOM 2802 C CA . LEU B 1 110 ? -7.352 -11.188 -7.285 1 96.31 110 LEU B CA 1
ATOM 2803 C C . LEU B 1 110 ? -6.809 -10.117 -6.352 1 96.31 110 LEU B C 1
ATOM 2805 O O . LEU B 1 110 ? -6.281 -9.094 -6.805 1 96.31 110 LEU B O 1
ATOM 2809 N N . ARG B 1 111 ? -6.926 -10.32 -5.082 1 97.56 111 ARG B N 1
ATOM 2810 C CA . ARG B 1 111 ? -6.34 -9.398 -4.113 1 97.56 111 ARG B CA 1
ATOM 2811 C C . ARG B 1 111 ? -4.828 -9.297 -4.293 1 97.56 111 ARG B C 1
ATOM 2813 O O . ARG B 1 111 ? -4.273 -8.203 -4.324 1 97.56 111 ARG B O 1
ATOM 2820 N N . SER B 1 112 ? -4.207 -10.414 -4.465 1 97.56 112 SER B N 1
ATOM 2821 C CA . SER B 1 112 ? -2.762 -10.445 -4.652 1 97.56 112 SER B CA 1
ATOM 2822 C C . SER B 1 112 ? -2.35 -9.703 -5.918 1 97.56 112 SER B C 1
ATOM 2824 O O . SER B 1 112 ? -1.339 -8.992 -5.93 1 97.56 112 SER B O 1
ATOM 2826 N N . LEU B 1 113 ? -3.137 -9.852 -6.918 1 96.56 113 LEU B N 1
ATOM 2827 C CA . LEU B 1 113 ? -2.848 -9.164 -8.172 1 96.56 113 LEU B CA 1
ATOM 2828 C C . LEU B 1 113 ? -2.938 -7.648 -7.988 1 96.56 113 LEU B C 1
ATOM 2830 O O . LEU B 1 113 ? -2.133 -6.902 -8.547 1 96.56 113 LEU B O 1
ATOM 2834 N N . GLU B 1 114 ? -3.85 -7.23 -7.219 1 96.88 114 GLU B N 1
ATOM 2835 C CA . GLU B 1 114 ? -3.965 -5.797 -6.965 1 96.88 114 GLU B CA 1
ATOM 2836 C C . GLU B 1 114 ? -2.836 -5.305 -6.062 1 96.88 114 GLU B C 1
ATOM 2838 O O . GLU B 1 114 ? -2.361 -4.176 -6.215 1 96.88 114 GLU B O 1
ATOM 2843 N N . GLU B 1 115 ? -2.432 -6.145 -5.121 1 98.38 115 GLU B N 1
ATOM 2844 C CA . GLU B 1 115 ? -1.246 -5.809 -4.336 1 98.38 115 GLU B CA 1
ATOM 2845 C C . GLU B 1 115 ? -0.015 -5.672 -5.227 1 98.38 115 GLU B C 1
ATOM 2847 O O . GLU B 1 115 ? 0.773 -4.738 -5.066 1 98.38 115 GLU B O 1
ATOM 2852 N N . HIS B 1 116 ? 0.122 -6.531 -6.188 1 97.81 116 HIS B N 1
ATOM 2853 C CA . HIS B 1 116 ? 1.205 -6.434 -7.16 1 97.81 116 HIS B CA 1
ATOM 2854 C C . HIS B 1 116 ? 1.122 -5.133 -7.949 1 97.81 116 HIS B C 1
ATOM 2856 O O . HIS B 1 116 ? 2.146 -4.508 -8.234 1 97.81 116 HIS B O 1
ATOM 2862 N N . HIS B 1 117 ? -0.037 -4.816 -8.281 1 96.12 117 HIS B N 1
ATOM 2863 C CA . HIS B 1 117 ? -0.242 -3.6 -9.055 1 96.12 117 HIS B CA 1
ATOM 2864 C C . HIS B 1 117 ? 0.337 -2.385 -8.336 1 96.12 117 HIS B C 1
ATOM 2866 O O . HIS B 1 117 ? 1.024 -1.565 -8.945 1 96.12 117 HIS B O 1
ATOM 2872 N N . VAL B 1 118 ? 0.093 -2.289 -7.086 1 97.56 118 VAL B N 1
ATOM 2873 C CA . VAL B 1 118 ? 0.627 -1.194 -6.281 1 97.56 118 VAL B CA 1
ATOM 2874 C C . VAL B 1 118 ? 2.15 -1.279 -6.242 1 97.56 118 VAL B C 1
ATOM 2876 O O . VAL B 1 118 ? 2.84 -0.281 -6.465 1 97.56 118 VAL B O 1
ATOM 2879 N N . VAL B 1 119 ? 2.621 -2.43 -5.98 1 98.25 119 VAL B N 1
ATOM 2880 C CA . VAL B 1 119 ? 4.059 -2.625 -5.824 1 98.25 119 VAL B CA 1
ATOM 2881 C C . VAL B 1 119 ? 4.77 -2.299 -7.137 1 98.25 119 VAL B C 1
ATOM 2883 O O . VAL B 1 119 ? 5.793 -1.608 -7.141 1 98.25 119 VAL B O 1
ATOM 2886 N N . LYS B 1 120 ? 4.23 -2.768 -8.219 1 96.62 120 LYS B N 1
ATOM 2887 C CA . LYS B 1 120 ? 4.852 -2.516 -9.516 1 96.62 120 LYS B CA 1
ATOM 2888 C C . LYS B 1 120 ? 4.852 -1.024 -9.844 1 96.62 120 LYS B C 1
ATOM 2890 O O . LYS B 1 120 ? 5.805 -0.516 -10.438 1 96.62 120 LYS B O 1
ATOM 2895 N N . TRP B 1 121 ? 3.857 -0.396 -9.469 1 95.69 121 TRP B N 1
ATOM 2896 C CA . TRP B 1 121 ? 3.805 1.05 -9.656 1 95.69 121 TRP B CA 1
ATOM 2897 C C . TRP B 1 121 ? 4.891 1.748 -8.852 1 95.69 121 TRP B C 1
ATOM 2899 O O . TRP B 1 121 ? 5.617 2.598 -9.375 1 95.69 121 TRP B O 1
ATOM 2909 N N . LEU B 1 122 ? 5.035 1.394 -7.605 1 97.81 122 LEU B N 1
ATOM 2910 C CA . LEU B 1 122 ? 6.066 1.971 -6.75 1 97.81 122 LEU B CA 1
ATOM 2911 C C . LEU B 1 122 ? 7.457 1.67 -7.293 1 97.81 122 LEU B C 1
ATOM 2913 O O . LEU B 1 122 ? 8.336 2.539 -7.285 1 97.81 122 LEU B O 1
ATOM 2917 N N . LEU B 1 123 ? 7.648 0.485 -7.773 1 97.81 123 LEU B N 1
ATOM 2918 C CA . LEU B 1 123 ? 8.938 0.102 -8.344 1 97.81 123 LEU B CA 1
ATOM 2919 C C . LEU B 1 123 ? 9.266 0.953 -9.562 1 97.81 123 LEU B C 1
ATOM 2921 O O . LEU B 1 123 ? 10.406 1.374 -9.742 1 97.81 123 LEU B O 1
ATOM 2925 N N . ALA B 1 124 ? 8.305 1.172 -10.383 1 95.62 124 ALA B N 1
ATOM 2926 C CA . ALA B 1 124 ? 8.516 1.996 -11.57 1 95.62 124 ALA B CA 1
ATOM 2927 C C . ALA B 1 124 ? 8.914 3.42 -11.188 1 95.62 124 ALA B C 1
ATOM 2929 O O . ALA B 1 124 ? 9.805 4.008 -11.805 1 95.62 124 ALA B O 1
ATOM 2930 N N . GLU B 1 125 ? 8.297 3.961 -10.211 1 96.06 125 GLU B N 1
ATOM 2931 C CA . GLU B 1 125 ? 8.641 5.301 -9.75 1 96.06 125 GLU B CA 1
ATOM 2932 C C . GLU B 1 125 ? 10.055 5.348 -9.188 1 96.06 125 GLU B C 1
ATOM 2934 O O . GLU B 1 125 ? 10.82 6.266 -9.492 1 96.06 125 GLU B O 1
ATOM 2939 N N . LEU B 1 126 ? 10.359 4.379 -8.438 1 97.88 126 LEU B N 1
ATOM 2940 C CA . LEU B 1 126 ? 11.664 4.344 -7.793 1 97.88 126 LEU B CA 1
ATOM 2941 C C . LEU B 1 126 ? 12.766 4.105 -8.82 1 97.88 126 LEU B C 1
ATOM 2943 O O . LEU B 1 126 ? 13.891 4.59 -8.656 1 97.88 126 LEU B O 1
ATOM 2947 N N . ASP B 1 127 ? 12.445 3.363 -9.844 1 96 127 ASP B N 1
ATOM 2948 C CA . ASP B 1 127 ? 13.414 3.086 -10.906 1 96 127 ASP B CA 1
ATOM 2949 C C . ASP B 1 127 ? 13.898 4.375 -11.555 1 96 127 ASP B C 1
ATOM 2951 O O . ASP B 1 127 ? 15.062 4.48 -11.953 1 96 127 ASP B O 1
ATOM 2955 N N . GLY B 1 128 ? 13.078 5.355 -11.594 1 94.94 128 GLY B N 1
ATOM 2956 C CA . GLY B 1 128 ? 13.43 6.598 -12.266 1 94.94 128 GLY B CA 1
ATOM 2957 C C . GLY B 1 128 ? 13.758 7.723 -11.297 1 94.94 128 GLY B C 1
ATOM 2958 O O . GLY B 1 128 ? 14.016 8.852 -11.719 1 94.94 128 GLY B O 1
ATOM 2959 N N . MET B 1 129 ? 13.852 7.465 -10.031 1 96.88 129 MET B N 1
ATOM 2960 C CA . MET B 1 129 ? 14 8.516 -9.023 1 96.88 129 MET B CA 1
ATOM 2961 C C . MET B 1 129 ? 15.445 8.602 -8.547 1 96.88 129 MET B C 1
ATOM 2963 O O . MET B 1 129 ? 16.094 7.582 -8.32 1 96.88 129 MET B O 1
ATOM 2967 N N . SER B 1 130 ? 15.953 9.836 -8.438 1 98 130 SER B N 1
ATOM 2968 C CA . SER B 1 130 ? 17.281 10.031 -7.879 1 98 130 SER B CA 1
ATOM 2969 C C . SER B 1 130 ? 17.328 9.672 -6.398 1 98 130 SER B C 1
ATOM 2971 O O . SER B 1 130 ? 16.438 10.047 -5.637 1 98 130 SER B O 1
ATOM 2973 N N . PRO B 1 131 ? 18.375 8.984 -5.973 1 98.06 131 PRO B N 1
ATOM 2974 C CA . PRO B 1 131 ? 18.5 8.672 -4.547 1 98.06 131 PRO B CA 1
ATOM 2975 C C . PRO B 1 131 ? 18.703 9.914 -3.686 1 98.06 131 PRO B C 1
ATOM 2977 O O . PRO B 1 131 ? 18.625 9.836 -2.457 1 98.06 131 PRO B O 1
ATOM 2980 N N . GLU B 1 132 ? 18.922 11.047 -4.246 1 97.81 132 GLU B N 1
ATOM 2981 C CA . GLU B 1 132 ? 19.094 12.305 -3.521 1 97.81 132 GLU B CA 1
ATOM 2982 C C . GLU B 1 132 ? 17.766 13.039 -3.367 1 97.81 132 GLU B C 1
ATOM 2984 O O . GLU B 1 132 ? 17.672 14.023 -2.633 1 97.81 132 GLU B O 1
ATOM 2989 N N . ALA B 1 133 ? 16.781 12.531 -4.02 1 97.31 133 ALA B N 1
ATOM 2990 C CA . ALA B 1 133 ? 15.477 13.172 -3.918 1 97.31 133 ALA B CA 1
ATOM 2991 C C . ALA B 1 133 ? 14.953 13.133 -2.484 1 97.31 133 ALA B C 1
ATOM 2993 O O . ALA B 1 133 ? 15.125 12.133 -1.785 1 97.31 133 ALA B O 1
ATOM 2994 N N . GLU B 1 134 ? 14.242 14.141 -2.09 1 95.62 134 GLU B N 1
ATOM 2995 C CA . GLU B 1 134 ? 13.766 14.289 -0.72 1 95.62 134 GLU B CA 1
ATOM 2996 C C . GLU B 1 134 ? 12.875 13.117 -0.315 1 95.62 134 GLU B C 1
ATOM 2998 O O . GLU B 1 134 ? 12.891 12.688 0.839 1 95.62 134 GLU B O 1
ATOM 3003 N N . ARG B 1 135 ? 12.211 12.617 -1.33 1 96.56 135 ARG B N 1
ATOM 3004 C CA . ARG B 1 135 ? 11.18 11.633 -1.011 1 96.56 135 ARG B CA 1
ATOM 3005 C C . ARG B 1 135 ? 11.68 10.219 -1.296 1 96.56 135 ARG B C 1
ATOM 3007 O O . ARG B 1 135 ? 10.922 9.25 -1.16 1 96.56 135 ARG B O 1
ATOM 3014 N N . PHE B 1 136 ? 12.922 10.047 -1.652 1 98.38 136 PHE B N 1
ATOM 3015 C CA . PHE B 1 136 ? 13.445 8.75 -2.061 1 98.38 136 PHE B CA 1
ATOM 3016 C C . PHE B 1 136 ? 13.305 7.727 -0.938 1 98.38 136 PHE B C 1
ATOM 3018 O O . PHE B 1 136 ? 12.68 6.684 -1.115 1 98.38 136 PHE B O 1
ATOM 3025 N N . ASP B 1 137 ? 13.781 8.047 0.233 1 98.31 137 ASP B N 1
ATOM 3026 C CA . ASP B 1 137 ? 13.758 7.125 1.36 1 98.31 137 ASP B CA 1
ATOM 3027 C C . ASP B 1 137 ? 12.32 6.793 1.766 1 98.31 137 ASP B C 1
ATOM 3029 O O . ASP B 1 137 ? 12 5.641 2.062 1 98.31 137 ASP B O 1
ATOM 3033 N N . ALA B 1 138 ? 11.5 7.773 1.787 1 98 138 ALA B N 1
ATOM 3034 C CA . ALA B 1 138 ? 10.102 7.582 2.17 1 98 138 ALA B CA 1
ATOM 3035 C C . ALA B 1 138 ? 9.391 6.648 1.195 1 98 138 ALA B C 1
ATOM 3037 O O . ALA B 1 138 ? 8.602 5.793 1.608 1 98 138 ALA B O 1
ATOM 3038 N N . LYS B 1 139 ? 9.664 6.855 -0.051 1 98.56 139 LYS B N 1
ATOM 3039 C CA . LYS B 1 139 ? 9.023 5.996 -1.045 1 98.56 139 LYS B CA 1
ATOM 3040 C C . LYS B 1 139 ? 9.492 4.551 -0.905 1 98.56 139 LYS B C 1
ATOM 3042 O O . LYS B 1 139 ? 8.695 3.621 -1.053 1 98.56 139 LYS B O 1
ATOM 3047 N N . VAL B 1 140 ? 10.742 4.367 -0.63 1 98.88 140 VAL B N 1
ATOM 3048 C CA . VAL B 1 140 ? 11.25 3.018 -0.411 1 98.88 140 VAL B CA 1
ATOM 3049 C C . VAL B 1 140 ? 10.578 2.406 0.818 1 98.88 140 VAL B C 1
ATOM 3051 O O . VAL B 1 140 ? 10.211 1.229 0.813 1 98.88 140 VAL B O 1
ATOM 3054 N N . GLN B 1 141 ? 10.375 3.164 1.843 1 98.5 141 GLN B N 1
ATOM 3055 C CA . GLN B 1 141 ? 9.711 2.67 3.043 1 98.5 141 GLN B CA 1
ATOM 3056 C C . GLN B 1 141 ? 8.289 2.221 2.736 1 98.5 141 GLN B C 1
ATOM 3058 O O . GLN B 1 141 ? 7.844 1.176 3.215 1 98.5 141 GLN B O 1
ATOM 3063 N N . VAL B 1 142 ? 7.613 2.988 1.942 1 98.75 142 VAL B N 1
ATOM 3064 C CA . VAL B 1 142 ? 6.242 2.639 1.58 1 98.75 142 VAL B CA 1
ATOM 3065 C C . VAL B 1 142 ? 6.242 1.39 0.702 1 98.75 142 VAL B C 1
ATOM 3067 O O . VAL B 1 142 ? 5.359 0.536 0.825 1 98.75 142 VAL B O 1
ATOM 3070 N N . LEU B 1 143 ? 7.23 1.282 -0.191 1 98.88 143 LEU B N 1
ATOM 3071 C CA . LEU B 1 143 ? 7.395 0.037 -0.933 1 98.88 143 LEU B CA 1
ATOM 3072 C C . LEU B 1 143 ? 7.523 -1.148 0.018 1 98.88 143 LEU B C 1
ATOM 3074 O O . LEU B 1 143 ? 6.824 -2.15 -0.132 1 98.88 143 LEU B O 1
ATOM 3078 N N . MET B 1 144 ? 8.406 -1.002 0.98 1 98.88 144 MET B N 1
ATOM 3079 C CA . MET B 1 144 ? 8.672 -2.078 1.93 1 98.88 144 MET B CA 1
ATOM 3080 C C . MET B 1 144 ? 7.402 -2.459 2.688 1 98.88 144 MET B C 1
ATOM 3082 O O . MET B 1 144 ? 7.129 -3.643 2.895 1 98.88 144 MET B O 1
ATOM 3086 N N . GLU B 1 145 ? 6.609 -1.528 3.064 1 98.62 145 GLU B N 1
ATOM 3087 C CA . GLU B 1 145 ? 5.355 -1.77 3.768 1 98.62 145 GLU B CA 1
ATOM 3088 C C . GLU B 1 145 ? 4.383 -2.574 2.906 1 98.62 145 GLU B C 1
ATOM 3090 O O . GLU B 1 145 ? 3.768 -3.529 3.383 1 98.62 145 GLU B O 1
ATOM 3095 N N . ASN B 1 146 ? 4.27 -2.178 1.702 1 98.81 146 ASN B N 1
ATOM 3096 C CA . ASN B 1 146 ? 3.357 -2.871 0.798 1 98.81 146 ASN B CA 1
ATOM 3097 C C . ASN B 1 146 ? 3.818 -4.301 0.524 1 98.81 146 ASN B C 1
ATOM 3099 O O . ASN B 1 146 ? 3.004 -5.223 0.496 1 98.81 146 ASN B O 1
ATOM 3103 N N . VAL B 1 147 ? 5.066 -4.477 0.355 1 98.94 147 VAL B N 1
ATOM 3104 C CA . VAL B 1 147 ? 5.594 -5.809 0.082 1 98.94 147 VAL B CA 1
ATOM 3105 C C . VAL B 1 147 ? 5.445 -6.688 1.321 1 98.94 147 VAL B C 1
ATOM 3107 O O . VAL B 1 147 ? 5.047 -7.852 1.22 1 98.94 147 VAL B O 1
ATOM 3110 N N . ARG B 1 148 ? 5.758 -6.152 2.436 1 98.69 148 ARG B N 1
ATOM 3111 C CA . ARG B 1 148 ? 5.637 -6.926 3.666 1 98.69 148 ARG B CA 1
ATOM 3112 C C . ARG B 1 148 ? 4.188 -7.344 3.908 1 98.69 148 ARG B C 1
ATOM 3114 O O . ARG B 1 148 ? 3.928 -8.461 4.352 1 98.69 148 ARG B O 1
ATOM 3121 N N . ALA B 1 149 ? 3.287 -6.477 3.646 1 98 149 ALA B N 1
ATOM 3122 C CA . ALA B 1 149 ? 1.872 -6.82 3.768 1 98 149 ALA B CA 1
ATOM 3123 C C . ALA B 1 149 ? 1.491 -7.926 2.789 1 98 149 ALA B C 1
ATOM 3125 O O . ALA B 1 149 ? 0.789 -8.875 3.156 1 98 149 ALA B O 1
ATOM 3126 N N . HIS B 1 150 ? 1.913 -7.824 1.559 1 98.62 150 HIS B N 1
ATOM 3127 C CA . HIS B 1 150 ? 1.679 -8.836 0.532 1 98.62 150 HIS B CA 1
ATOM 3128 C C . HIS B 1 150 ? 2.232 -10.188 0.956 1 98.62 150 HIS B C 1
ATOM 3130 O O . HIS B 1 150 ? 1.546 -11.211 0.845 1 98.62 150 HIS B O 1
ATOM 3136 N N . VAL B 1 151 ? 3.438 -10.195 1.471 1 98.81 151 VAL B N 1
ATOM 3137 C CA . VAL B 1 151 ? 4.109 -11.414 1.903 1 98.81 151 VAL B CA 1
ATOM 3138 C C . VAL B 1 151 ? 3.344 -12.039 3.068 1 98.81 151 VAL B C 1
ATOM 3140 O O . VAL B 1 151 ? 3.135 -13.258 3.102 1 98.81 151 VAL B O 1
ATOM 3143 N N . LEU B 1 152 ? 2.975 -11.195 3.973 1 97.94 152 LEU B N 1
ATOM 3144 C CA . LEU B 1 152 ? 2.227 -11.688 5.125 1 97.94 152 LEU B CA 1
ATOM 3145 C C . LEU B 1 152 ? 0.934 -12.367 4.688 1 97.94 152 LEU B C 1
ATOM 3147 O O . LEU B 1 152 ? 0.596 -13.445 5.18 1 97.94 152 LEU B O 1
ATOM 3151 N N . GLN B 1 153 ? 0.25 -11.789 3.811 1 97.56 153 GLN B N 1
ATOM 3152 C CA . GLN B 1 153 ? -0.994 -12.367 3.309 1 97.56 153 GLN B CA 1
ATOM 3153 C C . GLN B 1 153 ? -0.744 -13.711 2.637 1 97.56 153 GLN B C 1
ATOM 3155 O O . GLN B 1 153 ? -1.46 -14.688 2.895 1 97.56 153 GLN B O 1
ATOM 3160 N N . GLU B 1 154 ? 0.215 -13.805 1.814 1 98.5 154 GLU B N 1
ATOM 3161 C CA . GLU B 1 154 ? 0.505 -15.055 1.12 1 98.5 154 GLU B CA 1
ATOM 3162 C C . GLU B 1 154 ? 0.932 -16.141 2.1 1 98.5 154 GLU B C 1
ATOM 3164 O O . GLU B 1 154 ? 0.407 -17.266 2.064 1 98.5 154 GLU B O 1
ATOM 3169 N N . GLU B 1 155 ? 1.786 -15.82 2.973 1 98.38 155 GLU B N 1
ATOM 3170 C CA . GLU B 1 155 ? 2.393 -16.844 3.826 1 98.38 155 GLU B CA 1
ATOM 3171 C C . GLU B 1 155 ? 1.449 -17.25 4.953 1 98.38 155 GLU B C 1
ATOM 3173 O O . GLU B 1 155 ? 1.482 -18.391 5.414 1 98.38 155 GLU B O 1
ATOM 3178 N N . SER B 1 156 ? 0.525 -16.359 5.395 1 97.69 156 SER B N 1
ATOM 3179 C CA . SER B 1 156 ? -0.362 -16.688 6.512 1 97.69 156 SER B CA 1
ATOM 3180 C C . SER B 1 156 ? -1.695 -17.234 6.016 1 97.69 156 SER B C 1
ATOM 3182 O O . SER B 1 156 ? -2.379 -17.953 6.738 1 97.69 156 SER B O 1
ATOM 3184 N N . ASP B 1 157 ? -2.004 -16.953 4.742 1 96.62 157 ASP B N 1
ATOM 3185 C CA . ASP B 1 157 ? -3.344 -17.297 4.285 1 96.62 157 ASP B CA 1
ATOM 3186 C C . ASP B 1 157 ? -3.285 -18.156 3.018 1 96.62 157 ASP B C 1
ATOM 3188 O O . ASP B 1 157 ? -3.668 -19.328 3.027 1 96.62 157 ASP B O 1
ATOM 3192 N N . LEU B 1 158 ? -2.723 -17.641 1.993 1 97.81 158 LEU B N 1
ATOM 3193 C CA . LEU B 1 158 ? -2.803 -18.297 0.686 1 97.81 158 LEU B CA 1
ATOM 3194 C C . LEU B 1 158 ? -1.995 -19.578 0.667 1 97.81 158 LEU B C 1
ATOM 3196 O O . LEU B 1 158 ? -2.494 -20.625 0.232 1 97.81 158 LEU B O 1
ATOM 3200 N N . PHE B 1 159 ? -0.789 -19.578 1.162 1 98.06 159 PHE B N 1
ATOM 3201 C CA . PHE B 1 159 ? 0.09 -20.734 1.065 1 98.06 159 PHE B CA 1
ATOM 3202 C C . PHE B 1 159 ? -0.457 -21.891 1.884 1 98.06 159 PHE B C 1
ATOM 3204 O O . PHE B 1 159 ? -0.5 -23.031 1.406 1 98.06 159 PHE B O 1
ATOM 3211 N N . PRO B 1 160 ? -0.879 -21.672 3.119 1 97.81 160 PRO B N 1
ATOM 3212 C CA . PRO B 1 160 ? -1.487 -22.781 3.852 1 97.81 160 PRO B CA 1
ATOM 3213 C C . PRO B 1 160 ? -2.699 -23.375 3.133 1 97.81 160 PRO B C 1
ATOM 3215 O O . PRO B 1 160 ? -2.908 -24.578 3.158 1 97.81 160 PRO B O 1
ATOM 3218 N N . ALA B 1 161 ? -3.506 -22.578 2.506 1 96.94 161 ALA B N 1
ATOM 3219 C CA . ALA B 1 161 ? -4.668 -23.062 1.759 1 96.94 161 ALA B CA 1
ATOM 3220 C C . ALA B 1 161 ? -4.238 -23.906 0.565 1 96.94 161 ALA B C 1
ATOM 3222 O O . ALA B 1 161 ? -4.922 -24.859 0.197 1 96.94 161 ALA B O 1
ATOM 3223 N N . LEU B 1 162 ? -3.15 -23.609 0.002 1 96.12 162 LEU B N 1
ATOM 3224 C CA . LEU B 1 162 ? -2.65 -24.328 -1.164 1 96.12 162 LEU B CA 1
ATOM 3225 C C . LEU B 1 162 ? -2.297 -25.781 -0.805 1 96.12 162 LEU B C 1
ATOM 3227 O O . LEU B 1 162 ? -2.455 -26.672 -1.627 1 96.12 162 LEU B O 1
ATOM 3231 N N . LYS B 1 163 ? -1.806 -25.906 0.383 1 94.94 163 LYS B N 1
ATOM 3232 C CA . LYS B 1 163 ? -1.407 -27.25 0.829 1 94.94 163 LYS B CA 1
ATOM 3233 C C . LYS B 1 163 ? -2.617 -28.172 0.963 1 94.94 163 LYS B C 1
ATOM 3235 O O . LYS B 1 163 ? -2.471 -29.391 1.005 1 94.94 163 LYS B O 1
ATOM 3240 N N . LYS B 1 164 ? -3.76 -27.547 0.984 1 94.69 164 LYS B N 1
ATOM 3241 C CA . LYS B 1 164 ? -4.992 -28.312 1.073 1 94.69 164 LYS B CA 1
ATOM 3242 C C . LYS B 1 164 ? -5.551 -28.625 -0.313 1 94.69 164 LYS B C 1
ATOM 3244 O O . LYS B 1 164 ? -6.395 -29.516 -0.467 1 94.69 164 LYS B O 1
ATOM 3249 N N . VAL B 1 165 ? -5.09 -27.922 -1.261 1 93.62 165 VAL B N 1
ATOM 3250 C CA . VAL B 1 165 ? -5.711 -27.984 -2.578 1 93.62 165 VAL B CA 1
ATOM 3251 C C . VAL B 1 165 ? -4.781 -28.703 -3.555 1 93.62 165 VAL B C 1
ATOM 3253 O O . VAL B 1 165 ? -5.234 -29.328 -4.516 1 93.62 165 VAL B O 1
ATOM 3256 N N . PHE B 1 166 ? -3.58 -28.625 -3.344 1 93.38 166 PHE B N 1
ATOM 3257 C CA . PHE B 1 166 ? -2.582 -29.25 -4.207 1 93.38 166 PHE B CA 1
ATOM 3258 C C . PHE B 1 166 ? -1.879 -30.391 -3.49 1 93.38 166 PHE B C 1
ATOM 3260 O O . PHE B 1 166 ? -1.599 -30.297 -2.293 1 93.38 166 PHE B O 1
ATOM 3267 N N . ARG B 1 167 ? -1.539 -31.453 -4.227 1 92.12 167 ARG B N 1
ATOM 3268 C CA . ARG B 1 167 ? -0.662 -32.5 -3.721 1 92.12 167 ARG B CA 1
ATOM 3269 C C . ARG B 1 167 ? 0.79 -32.031 -3.693 1 92.12 167 ARG B C 1
ATOM 3271 O O . ARG B 1 167 ? 1.189 -31.188 -4.488 1 92.12 167 ARG B O 1
ATOM 3278 N N . PRO B 1 168 ? 1.554 -32.531 -2.814 1 93.31 168 PRO B N 1
ATOM 3279 C CA . PRO B 1 168 ? 2.961 -32.125 -2.717 1 93.31 168 PRO B CA 1
ATOM 3280 C C . PRO B 1 168 ? 3.693 -32.219 -4.055 1 93.31 168 PRO B C 1
ATOM 3282 O O . PRO B 1 168 ? 4.48 -31.328 -4.395 1 93.31 168 PRO B O 1
ATOM 3285 N N . GLN B 1 169 ? 3.414 -33.25 -4.816 1 91.38 169 GLN B N 1
ATOM 3286 C CA . GLN B 1 169 ? 4.086 -33.406 -6.098 1 91.38 169 GLN B CA 1
ATOM 3287 C C . GLN B 1 169 ? 3.686 -32.312 -7.078 1 91.38 169 GLN B C 1
ATOM 3289 O O . GLN B 1 169 ? 4.5 -31.859 -7.891 1 91.38 169 GLN B O 1
ATOM 3294 N N . GLU B 1 170 ? 2.473 -31.859 -7.055 1 91.12 170 GLU B N 1
ATOM 3295 C CA . GLU B 1 170 ? 2.002 -30.766 -7.906 1 91.12 170 GLU B CA 1
ATOM 3296 C C . GLU B 1 170 ? 2.703 -29.453 -7.559 1 91.12 170 GLU B C 1
ATOM 3298 O O . GLU B 1 170 ? 3.049 -28.672 -8.445 1 91.12 170 GLU B O 1
ATOM 3303 N N . LEU B 1 171 ? 2.871 -29.297 -6.301 1 95.12 171 LEU B N 1
ATOM 3304 C CA . LEU B 1 171 ? 3.584 -28.094 -5.859 1 95.12 171 LEU B CA 1
ATOM 3305 C C . LEU B 1 171 ? 5.043 -28.141 -6.301 1 95.12 171 LEU B C 1
ATOM 3307 O O . LEU B 1 171 ? 5.629 -27.109 -6.629 1 95.12 171 LEU B O 1
ATOM 3311 N N . ARG B 1 172 ? 5.633 -29.281 -6.297 1 93.81 172 ARG B N 1
ATOM 3312 C CA . ARG B 1 172 ? 7.004 -29.438 -6.781 1 93.81 172 ARG B CA 1
ATOM 3313 C C . ARG B 1 172 ? 7.09 -29.141 -8.273 1 93.81 172 ARG B C 1
ATOM 3315 O O . ARG B 1 172 ? 8.008 -28.438 -8.719 1 93.81 172 ARG B O 1
ATOM 3322 N N . THR B 1 173 ? 6.133 -29.641 -9 1 91.19 173 THR B N 1
ATOM 3323 C CA . THR B 1 173 ? 6.094 -29.375 -10.438 1 91.19 173 THR B CA 1
ATOM 3324 C C . THR B 1 173 ? 5.922 -27.875 -10.703 1 91.19 173 THR B C 1
ATOM 3326 O O . THR B 1 173 ? 6.586 -27.312 -11.57 1 91.19 173 THR B O 1
ATOM 3329 N N . MET B 1 174 ? 5.078 -27.281 -9.953 1 91.75 174 MET B N 1
ATOM 3330 C CA . MET B 1 174 ? 4.891 -25.828 -10.086 1 91.75 174 MET B CA 1
ATOM 3331 C C . MET B 1 174 ? 6.184 -25.094 -9.773 1 91.75 174 MET B C 1
ATOM 3333 O O . MET B 1 174 ? 6.52 -24.109 -10.438 1 91.75 174 MET B O 1
ATOM 3337 N N . GLY B 1 175 ? 6.852 -25.516 -8.758 1 94.44 175 GLY B N 1
ATOM 3338 C CA . GLY B 1 175 ? 8.148 -24.938 -8.445 1 94.44 175 GLY B CA 1
ATOM 3339 C C . GLY B 1 175 ? 9.117 -24.984 -9.609 1 94.44 175 GLY B C 1
ATOM 3340 O O . GLY B 1 175 ? 9.82 -24.016 -9.883 1 94.44 175 GLY B O 1
ATOM 3341 N N . ASP B 1 176 ? 9.133 -26.094 -10.297 1 90.62 176 ASP B N 1
ATOM 3342 C CA . ASP B 1 176 ? 9.984 -26.234 -11.469 1 90.62 176 ASP B CA 1
ATOM 3343 C C . ASP B 1 176 ? 9.609 -25.234 -12.555 1 90.62 176 ASP B C 1
ATOM 3345 O O . ASP B 1 176 ? 10.484 -24.625 -13.172 1 90.62 176 ASP B O 1
ATOM 3349 N N . VAL B 1 177 ? 8.383 -25.062 -12.773 1 87.94 177 VAL B N 1
ATOM 3350 C CA . VAL B 1 177 ? 7.898 -24.156 -13.805 1 87.94 177 VAL B CA 1
ATOM 3351 C C . VAL B 1 177 ? 8.234 -22.719 -13.422 1 87.94 177 VAL B C 1
ATOM 3353 O O . VAL B 1 177 ? 8.656 -21.922 -14.266 1 87.94 177 VAL B O 1
ATOM 3356 N N . LEU B 1 178 ? 8.039 -22.422 -12.18 1 92.62 178 LEU B N 1
ATOM 3357 C CA . LEU B 1 178 ? 8.391 -21.094 -11.695 1 92.62 178 LEU B CA 1
ATOM 3358 C C . LEU B 1 178 ? 9.867 -20.797 -11.922 1 92.62 178 LEU B C 1
ATOM 3360 O O . LEU B 1 178 ? 10.227 -19.719 -12.391 1 92.62 178 LEU B O 1
ATOM 3364 N N . GLU B 1 179 ? 10.641 -21.719 -11.617 1 91.81 179 GLU B N 1
ATOM 3365 C CA . GLU B 1 179 ? 12.078 -21.547 -11.781 1 91.81 179 GLU B CA 1
ATOM 3366 C C . GLU B 1 179 ? 12.445 -21.344 -13.25 1 91.81 179 GLU B C 1
ATOM 3368 O O . GLU B 1 179 ? 13.297 -20.516 -13.57 1 91.81 179 GLU B O 1
ATOM 3373 N N . MET B 1 180 ? 11.852 -22.062 -14.078 1 88.12 180 MET B N 1
ATOM 3374 C CA . MET B 1 180 ? 12.094 -21.891 -15.516 1 88.12 180 MET B CA 1
ATOM 3375 C C . MET B 1 180 ? 11.633 -20.531 -15.992 1 88.12 180 MET B C 1
ATOM 3377 O O . MET B 1 180 ? 12.305 -19.891 -16.797 1 88.12 180 MET B O 1
ATOM 3381 N N . SER B 1 181 ? 10.531 -20.109 -15.492 1 86.25 181 SER B N 1
ATOM 3382 C CA . SER B 1 181 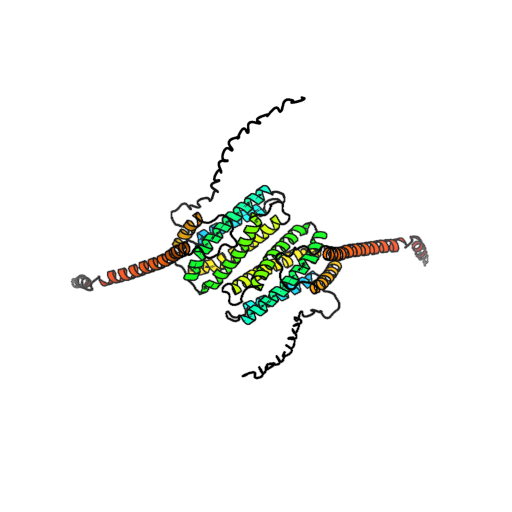? 9.961 -18.812 -15.875 1 86.25 181 SER B CA 1
ATOM 3383 C C . SER B 1 181 ? 10.836 -17.656 -15.391 1 86.25 181 SER B C 1
ATOM 3385 O O . SER B 1 181 ? 10.906 -16.609 -16.031 1 86.25 181 SER B O 1
ATOM 3387 N N . ARG B 1 182 ? 11.406 -17.891 -14.305 1 90.44 182 ARG B N 1
ATOM 3388 C CA . ARG B 1 182 ? 12.273 -16.875 -13.719 1 90.44 182 ARG B CA 1
ATOM 3389 C C . ARG B 1 182 ? 13.398 -16.5 -14.672 1 90.44 182 ARG B C 1
ATOM 3391 O O . ARG B 1 182 ? 13.773 -15.328 -14.766 1 90.44 182 ARG B O 1
ATOM 3398 N N . LYS B 1 183 ? 13.906 -17.375 -15.375 1 85 183 LYS B N 1
ATOM 3399 C CA . LYS B 1 183 ? 15.031 -17.172 -16.281 1 85 183 LYS B CA 1
ATOM 3400 C C . LYS B 1 183 ? 14.641 -16.266 -17.438 1 85 183 LYS B C 1
ATOM 3402 O O . LYS B 1 183 ? 15.484 -15.562 -18 1 85 183 LYS B O 1
ATOM 3407 N N . ALA B 1 184 ? 13.438 -16.203 -17.703 1 81.12 184 ALA B N 1
ATOM 3408 C CA . ALA B 1 184 ? 12.945 -15.438 -18.859 1 81.12 184 ALA B CA 1
ATOM 3409 C C . ALA B 1 184 ? 12.297 -14.125 -18.406 1 81.12 184 ALA B C 1
ATOM 3411 O O . ALA B 1 184 ? 11.883 -13.32 -19.234 1 81.12 184 ALA B O 1
ATOM 3412 N N . ALA B 1 185 ? 12.258 -13.906 -17.156 1 80.94 185 ALA B N 1
ATOM 3413 C CA . ALA B 1 185 ? 11.477 -12.797 -16.609 1 80.94 185 ALA B CA 1
ATOM 3414 C C . ALA B 1 185 ? 12.195 -11.469 -16.812 1 80.94 185 ALA B C 1
ATOM 3416 O O . ALA B 1 185 ? 13.414 -11.383 -16.625 1 80.94 185 ALA B O 1
ATOM 3417 N N . PRO B 1 186 ? 11.375 -10.461 -17.234 1 76.81 186 PRO B N 1
ATOM 3418 C CA . PRO B 1 186 ? 11.977 -9.133 -17.266 1 76.81 186 PRO B CA 1
ATOM 3419 C C . PRO B 1 186 ? 12.43 -8.656 -15.883 1 76.81 186 PRO B C 1
ATOM 3421 O O . PRO B 1 186 ? 11.805 -8.992 -14.867 1 76.81 186 PRO B O 1
ATOM 3424 N N . THR B 1 187 ? 13.5 -7.906 -15.953 1 77 187 THR B N 1
ATOM 3425 C CA . THR B 1 187 ? 14.094 -7.48 -14.688 1 77 187 THR B CA 1
ATOM 3426 C C . THR B 1 187 ? 13.68 -6.051 -14.352 1 77 187 THR B C 1
ATOM 3428 O O . THR B 1 187 ? 14.109 -5.496 -13.344 1 77 187 THR B O 1
ATOM 3431 N N . ARG B 1 188 ? 12.828 -5.422 -15.211 1 76.81 188 ARG B N 1
ATOM 3432 C CA . ARG B 1 188 ? 12.328 -4.078 -14.922 1 76.81 188 ARG B CA 1
ATOM 3433 C C . ARG B 1 188 ? 10.805 -4.062 -14.852 1 76.81 188 ARG B C 1
ATOM 3435 O O . ARG B 1 188 ? 10.133 -4.797 -15.586 1 76.81 188 ARG B O 1
ATOM 3442 N N . PRO B 1 189 ? 10.391 -3.213 -13.852 1 73.88 189 PRO B N 1
ATOM 3443 C CA . PRO B 1 189 ? 8.938 -3.207 -13.656 1 73.88 189 PRO B CA 1
ATOM 3444 C C . PRO B 1 189 ? 8.188 -2.605 -14.844 1 73.88 189 PRO B C 1
ATOM 3446 O O . PRO B 1 189 ? 8.68 -1.669 -15.477 1 73.88 189 PRO B O 1
ATOM 3449 N N . HIS B 1 190 ? 7.176 -3.287 -15.266 1 68.44 190 HIS B N 1
ATOM 3450 C CA . HIS B 1 190 ? 6.227 -2.736 -16.234 1 68.44 190 HIS B CA 1
ATOM 3451 C C . HIS B 1 190 ? 4.824 -2.658 -15.633 1 68.44 190 HIS B C 1
ATOM 3453 O O . HIS B 1 190 ? 4.055 -3.617 -15.719 1 68.44 190 HIS B O 1
ATOM 3459 N N . PRO B 1 191 ? 4.598 -1.504 -14.906 1 55.81 191 PRO B N 1
ATOM 3460 C CA . PRO B 1 191 ? 3.326 -1.452 -14.18 1 55.81 191 PRO B CA 1
ATOM 3461 C C . PRO B 1 191 ? 2.123 -1.736 -15.078 1 55.81 191 PRO B C 1
ATOM 3463 O O . PRO B 1 191 ? 1.085 -2.193 -14.594 1 55.81 191 PRO B O 1
ATOM 3466 N N . MET B 1 192 ? 2.316 -1.354 -16.281 1 48.69 192 MET B N 1
ATOM 3467 C CA . MET B 1 192 ? 1.181 -1.548 -17.172 1 48.69 192 MET B CA 1
ATOM 3468 C C . MET B 1 192 ? 1.248 -2.912 -17.859 1 48.69 192 MET B C 1
ATOM 3470 O O . MET B 1 192 ? 0.404 -3.236 -18.688 1 48.69 192 MET B O 1
ATOM 3474 N N . ALA B 1 193 ? 2.238 -3.615 -17.625 1 47.12 193 ALA B N 1
ATOM 3475 C CA . ALA B 1 193 ? 2.256 -4.93 -18.266 1 47.12 193 ALA B CA 1
ATOM 3476 C C . ALA B 1 193 ? 1.091 -5.789 -17.781 1 47.12 193 ALA B C 1
ATOM 3478 O O . ALA B 1 193 ? 0.791 -5.82 -16.578 1 47.12 193 ALA B O 1
ATOM 3479 N N . PRO B 1 194 ? 0.258 -6.164 -18.812 1 45.03 194 PRO B N 1
ATOM 3480 C CA . PRO B 1 194 ? -0.874 -7 -18.406 1 45.03 194 PRO B CA 1
ATOM 3481 C C . PRO B 1 194 ? -0.457 -8.148 -17.484 1 45.03 194 PRO B C 1
ATOM 3483 O O . PRO B 1 194 ? 0.663 -8.656 -17.594 1 45.03 194 PRO B O 1
ATOM 3486 N N . ASP B 1 195 ? -1.108 -8.18 -16.281 1 44.41 195 ASP B N 1
ATOM 3487 C CA . ASP B 1 195 ? -0.892 -9.258 -15.336 1 44.41 195 ASP B CA 1
ATOM 3488 C C . ASP B 1 195 ? -1.078 -10.625 -15.992 1 44.41 195 ASP B C 1
ATOM 3490 O O . ASP B 1 195 ? -0.935 -11.656 -15.344 1 44.41 195 ASP B O 1
ATOM 3494 N N . THR B 1 196 ? -1.602 -10.531 -17.203 1 41.94 196 THR B N 1
ATOM 3495 C CA . THR B 1 196 ? -1.845 -11.836 -17.812 1 41.94 196 THR B CA 1
ATOM 3496 C C . THR B 1 196 ? -0.718 -12.188 -18.781 1 41.94 196 THR B C 1
ATOM 3498 O O . THR B 1 196 ? -0.317 -11.367 -19.609 1 41.94 196 THR B O 1
ATOM 3501 N N . PRO B 1 197 ? 0.047 -13.172 -18.562 1 42.88 197 PRO B N 1
ATOM 3502 C CA . PRO B 1 197 ? 1.139 -13.609 -19.438 1 42.88 197 PRO B CA 1
ATOM 3503 C C . PRO B 1 197 ? 0.741 -13.648 -20.906 1 42.88 197 PRO B C 1
ATOM 3505 O O . PRO B 1 197 ? -0.447 -13.75 -21.219 1 42.88 197 PRO B O 1
ATOM 3508 N N . PRO B 1 198 ? 1.653 -13.445 -21.734 1 43.97 198 PRO B N 1
ATOM 3509 C CA . PRO B 1 198 ? 1.298 -13.766 -23.109 1 43.97 198 PRO B CA 1
ATOM 3510 C C . PRO B 1 198 ? 0.649 -15.148 -23.25 1 43.97 198 PRO B C 1
ATOM 3512 O O . PRO B 1 198 ? 0.935 -16.047 -22.453 1 43.97 198 PRO B O 1
ATOM 3515 N N . GLY B 1 199 ? -0.449 -15.234 -24 1 40.41 199 GLY B N 1
ATOM 3516 C CA . GLY B 1 199 ? -1.328 -16.375 -24.188 1 40.41 199 GLY B CA 1
ATOM 3517 C C . GLY B 1 199 ? -0.579 -17.688 -24.328 1 40.41 199 GLY B C 1
ATOM 3518 O O . GLY B 1 199 ? -1.033 -18.719 -23.844 1 40.41 199 GLY B O 1
ATOM 3519 N N . ASN B 1 200 ? 0.457 -17.641 -25.062 1 44.06 200 ASN B N 1
ATOM 3520 C CA . ASN B 1 200 ? 1.167 -18.875 -25.375 1 44.06 200 ASN B CA 1
ATOM 3521 C C . ASN B 1 200 ? 1.941 -19.391 -24.156 1 44.06 200 ASN B C 1
ATOM 3523 O O . ASN B 1 200 ? 1.975 -20.609 -23.906 1 44.06 200 ASN B O 1
ATOM 3527 N N . LEU B 1 201 ? 2.646 -18.688 -23.5 1 43.09 201 LEU B N 1
ATOM 3528 C CA . LEU B 1 201 ? 3.434 -19.172 -22.375 1 43.09 201 LEU B CA 1
ATOM 3529 C C . LEU B 1 201 ? 2.531 -19.516 -21.188 1 43.09 201 LEU B C 1
ATOM 3531 O O . LEU B 1 201 ? 2.789 -20.484 -20.484 1 43.09 201 LEU B O 1
ATOM 3535 N N . VAL B 1 202 ? 1.429 -18.828 -21 1 43.88 202 VAL B N 1
ATOM 3536 C CA . VAL B 1 202 ? 0.457 -19.062 -19.938 1 43.88 202 VAL B CA 1
ATOM 3537 C C . VAL B 1 202 ? -0.286 -20.375 -20.188 1 43.88 202 VAL B C 1
ATOM 3539 O O . VAL B 1 202 ? -0.445 -21.188 -19.266 1 43.88 202 VAL B O 1
ATOM 3542 N N . VAL B 1 203 ? -0.642 -20.5 -21.422 1 48.06 203 VAL B N 1
ATOM 3543 C CA . VAL B 1 203 ? -1.384 -21.719 -21.75 1 48.06 203 VAL B CA 1
ATOM 3544 C C . VAL B 1 203 ? -0.504 -22.938 -21.516 1 48.06 203 VAL B C 1
ATOM 3546 O O . VAL B 1 203 ? -0.965 -23.953 -20.969 1 48.06 203 VAL B O 1
ATOM 3549 N N . GLY B 1 204 ? 0.699 -22.828 -21.906 1 46.16 204 GLY B N 1
ATOM 3550 C CA . GLY B 1 204 ? 1.584 -23.969 -21.781 1 46.16 204 GLY B CA 1
ATOM 3551 C C . GLY B 1 204 ? 1.935 -24.297 -20.328 1 46.16 204 GLY B C 1
ATOM 3552 O O . GLY B 1 204 ? 1.889 -25.453 -19.922 1 46.16 204 GLY B O 1
ATOM 3553 N N . ALA B 1 205 ? 2.307 -23.219 -19.656 1 49.31 205 ALA B N 1
ATOM 3554 C CA . ALA B 1 205 ? 2.691 -23.5 -18.266 1 49.31 205 ALA B CA 1
ATOM 3555 C C . ALA B 1 205 ? 1.479 -23.891 -17.422 1 49.31 205 ALA B C 1
ATOM 3557 O O . ALA B 1 205 ? 1.545 -24.828 -16.641 1 49.31 205 ALA B O 1
ATOM 3558 N N . VAL B 1 206 ? 0.402 -23.188 -17.672 1 52.31 206 VAL B N 1
ATOM 3559 C CA . VAL B 1 206 ? -0.836 -23.578 -17 1 52.31 206 VAL B CA 1
ATOM 3560 C C . VAL B 1 206 ? -1.253 -24.969 -17.469 1 52.31 206 VAL B C 1
ATOM 3562 O O . VAL B 1 206 ? -1.653 -25.797 -16.656 1 52.31 206 VAL B O 1
ATOM 3565 N N . SER B 1 207 ? -1.155 -25.094 -18.812 1 54.41 207 SER B N 1
ATOM 3566 C CA . SER B 1 207 ? -1.454 -26.406 -19.344 1 54.41 207 SER B CA 1
ATOM 3567 C C . SER B 1 207 ? -0.516 -27.469 -18.766 1 54.41 207 SER B C 1
ATOM 3569 O O . SER B 1 207 ? -0.94 -28.578 -18.453 1 54.41 207 SER B O 1
ATOM 3571 N N . ALA B 1 208 ? 0.672 -27.078 -18.656 1 49.5 208 ALA B N 1
ATOM 3572 C CA . ALA B 1 208 ? 1.634 -28.047 -18.109 1 49.5 208 ALA B CA 1
ATOM 3573 C C . ALA B 1 208 ? 1.342 -28.344 -16.656 1 49.5 208 ALA B C 1
ATOM 3575 O O . ALA B 1 208 ? 1.408 -29.5 -16.219 1 49.5 208 ALA B O 1
ATOM 3576 N N . VAL B 1 209 ? 1.061 -27.281 -15.898 1 52.06 209 VAL B N 1
ATOM 3577 C CA . VAL B 1 209 ? 0.689 -27.516 -14.508 1 52.06 209 VAL B CA 1
ATOM 3578 C C . VAL B 1 209 ? -0.62 -28.297 -14.445 1 52.06 209 VAL B C 1
ATOM 3580 O O . VAL B 1 209 ? -0.739 -29.25 -13.68 1 52.06 209 VAL B O 1
ATOM 3583 N N . MET B 1 210 ? -1.557 -27.875 -15.281 1 55 210 MET B N 1
ATOM 3584 C CA . MET B 1 210 ? -2.832 -28.594 -15.312 1 55 210 MET B CA 1
ATOM 3585 C C . MET B 1 210 ? -2.662 -30 -15.883 1 55 210 MET B C 1
ATOM 3587 O O . MET B 1 210 ? -3.273 -30.953 -15.398 1 55 210 MET B O 1
ATOM 3591 N N . ASP B 1 211 ? -1.978 -30 -17.016 1 53.12 211 ASP B N 1
ATOM 3592 C CA . ASP B 1 211 ? -1.723 -31.312 -17.609 1 53.12 211 ASP B CA 1
ATOM 3593 C C . ASP B 1 211 ? -0.949 -32.219 -16.656 1 53.12 211 ASP B C 1
ATOM 3595 O O . ASP B 1 211 ? -1.216 -33.406 -16.562 1 53.12 211 ASP B O 1
ATOM 3599 N N . MET B 1 212 ? -0.164 -31.641 -15.961 1 47.56 212 MET B N 1
ATOM 3600 C CA . MET B 1 212 ? 0.579 -32.406 -14.977 1 47.56 212 MET B CA 1
ATOM 3601 C C . MET B 1 212 ? -0.325 -32.844 -13.82 1 47.56 212 MET B C 1
ATOM 3603 O O . MET B 1 212 ? -0.148 -33.906 -13.25 1 47.56 212 MET B O 1
ATOM 3607 N N . GLY B 1 213 ? -1.228 -31.984 -13.406 1 49.31 213 GLY B N 1
ATOM 3608 C CA . GLY B 1 213 ? -2.293 -32.406 -12.516 1 49.31 213 GLY B CA 1
ATOM 3609 C C . GLY B 1 213 ? -3.129 -33.562 -13.086 1 49.31 213 GLY B C 1
ATOM 3610 O O . GLY B 1 213 ? -3.43 -34.531 -12.383 1 49.31 213 GLY B O 1
ATOM 3611 N N . ARG B 1 214 ? -3.527 -33.406 -14.352 1 50.97 214 ARG B N 1
ATOM 3612 C CA . ARG B 1 214 ? -4.266 -34.5 -15.008 1 50.97 214 ARG B CA 1
ATOM 3613 C C . ARG B 1 214 ? -3.422 -35.75 -15.094 1 50.97 214 ARG B C 1
ATOM 3615 O O . ARG B 1 214 ? -3.926 -36.844 -14.867 1 50.97 214 ARG B O 1
ATOM 3622 N N . ASP B 1 215 ? -2.256 -35.5 -15.445 1 47.69 215 ASP B N 1
ATOM 3623 C CA . ASP B 1 215 ? -1.4 -36.688 -15.539 1 47.69 215 ASP B CA 1
ATOM 3624 C C . ASP B 1 215 ? -1.183 -37.312 -14.164 1 47.69 215 ASP B C 1
ATOM 3626 O O . ASP B 1 215 ? -1.165 -38.531 -14.031 1 47.69 215 ASP B O 1
ATOM 3630 N N . ALA B 1 216 ? -1.062 -36.531 -13.18 1 43.88 216 ALA B N 1
ATOM 3631 C CA . ALA B 1 216 ? -0.945 -37.062 -11.82 1 43.88 216 AL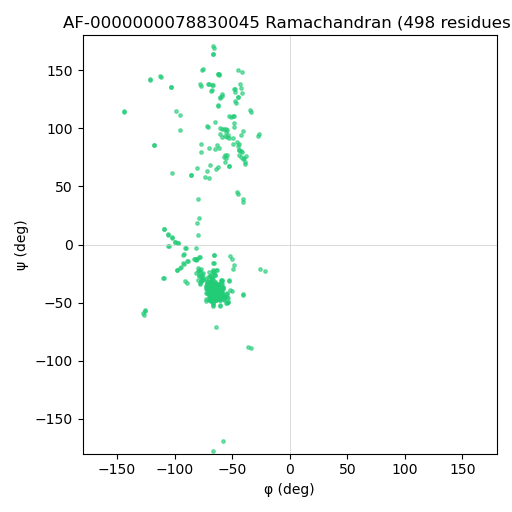A B CA 1
ATOM 3632 C C . ALA B 1 216 ? -2.236 -37.75 -11.383 1 43.88 216 ALA B C 1
ATOM 3634 O O . ALA B 1 216 ? -2.201 -38.812 -10.781 1 43.88 216 ALA B O 1
ATOM 3635 N N . LEU B 1 217 ? -3.355 -37.156 -11.695 1 47.19 217 LEU B N 1
ATOM 3636 C CA . LEU B 1 217 ? -4.633 -37.812 -11.43 1 47.19 217 LEU B CA 1
ATOM 3637 C C . LEU B 1 217 ? -4.762 -39.094 -12.258 1 47.19 217 LEU B C 1
ATOM 3639 O O . LEU B 1 217 ? -5.227 -40.094 -11.75 1 47.19 217 LEU B O 1
ATOM 3643 N N . ARG B 1 218 ? -4.352 -39.031 -13.492 1 49.06 218 ARG B N 1
ATOM 3644 C CA . ARG B 1 218 ? -4.359 -40.219 -14.344 1 49.06 218 ARG B CA 1
ATOM 3645 C C . ARG B 1 218 ? -3.402 -41.281 -13.805 1 49.06 218 ARG B C 1
ATOM 3647 O O . ARG B 1 218 ? -3.738 -42.469 -13.773 1 49.06 218 ARG B O 1
ATOM 3654 N N . ALA B 1 219 ? -2.344 -40.781 -13.328 1 45.59 219 ALA B N 1
ATOM 3655 C CA . ALA B 1 219 ? -1.396 -41.719 -12.75 1 45.59 219 ALA B CA 1
ATOM 3656 C C . ALA B 1 219 ? -1.919 -42.281 -11.43 1 45.59 219 ALA B C 1
ATOM 3658 O O . ALA B 1 219 ? -1.78 -43.469 -11.156 1 45.59 219 ALA B O 1
ATOM 3659 N N . ALA B 1 220 ? -2.613 -41.531 -10.648 1 47.12 220 ALA B N 1
ATOM 3660 C CA . ALA B 1 220 ? -3.221 -41.969 -9.406 1 47.12 220 ALA B CA 1
ATOM 3661 C C . ALA B 1 220 ? -4.383 -42.938 -9.68 1 47.12 220 ALA B C 1
ATOM 3663 O O . ALA B 1 220 ? -4.535 -43.938 -9.008 1 47.12 220 ALA B O 1
ATOM 3664 N N . ARG B 1 221 ? -5.164 -42.656 -10.672 1 48.84 221 ARG B N 1
ATOM 3665 C CA . ARG B 1 221 ? -6.266 -43.531 -11.078 1 48.84 221 ARG B CA 1
ATOM 3666 C C . ARG B 1 221 ? -5.746 -44.844 -11.625 1 48.84 221 ARG B C 1
ATOM 3668 O O . ARG B 1 221 ? -6.309 -45.906 -11.344 1 48.84 221 ARG B O 1
ATOM 3675 N N . ARG B 1 222 ? -4.711 -44.75 -12.422 1 50.41 222 ARG B N 1
ATOM 3676 C CA . ARG B 1 222 ? -4.109 -45.969 -12.977 1 50.41 222 ARG B CA 1
ATOM 3677 C C . ARG B 1 222 ? -3.539 -46.844 -11.867 1 50.41 222 ARG B C 1
ATOM 36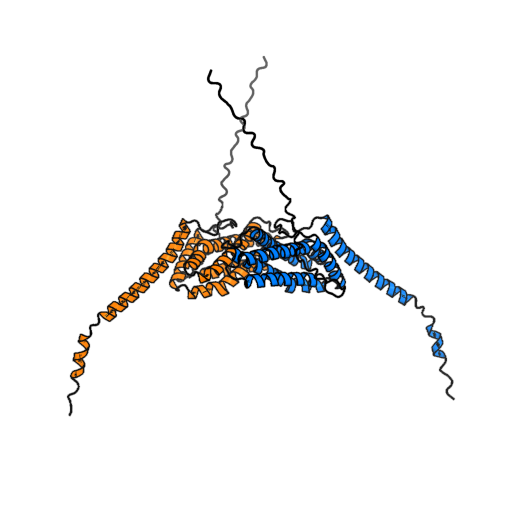79 O O . ARG B 1 222 ? -3.68 -48.062 -11.906 1 50.41 222 ARG B O 1
ATOM 3686 N N . LYS B 1 223 ? -2.914 -46.25 -10.906 1 50.69 223 LYS B N 1
ATOM 3687 C CA . LYS B 1 223 ? -2.391 -47 -9.766 1 50.69 223 LYS B CA 1
ATOM 3688 C C . LYS B 1 223 ? -3.52 -47.594 -8.945 1 50.69 223 LYS B C 1
ATOM 3690 O O . LYS B 1 223 ? -3.398 -48.719 -8.469 1 50.69 223 LYS B O 1
ATOM 3695 N N . ALA B 1 224 ? -4.656 -46.969 -8.836 1 52 224 ALA B N 1
ATOM 3696 C CA . ALA B 1 224 ? -5.828 -47.469 -8.133 1 52 224 ALA B CA 1
ATOM 3697 C C . ALA B 1 224 ? -6.473 -48.625 -8.906 1 52 224 ALA B C 1
ATOM 3699 O O . ALA B 1 224 ? -6.895 -49.625 -8.32 1 52 224 ALA B O 1
ATOM 3700 N N . THR B 1 225 ? -6.531 -48.469 -10.125 1 51.38 225 THR B N 1
ATOM 3701 C CA . THR B 1 225 ? -7.133 -49.5 -10.977 1 51.38 225 THR B CA 1
ATOM 3702 C C . THR B 1 225 ? -6.238 -50.719 -11.047 1 51.38 225 THR B C 1
ATOM 3704 O O . THR B 1 225 ? -6.734 -51.844 -11.07 1 51.38 225 THR B O 1
ATOM 3707 N N . THR B 1 226 ? -4.949 -50.5 -11.078 1 51.5 226 THR B N 1
ATOM 3708 C CA . THR B 1 226 ? -4.008 -51.594 -11.109 1 51.5 226 THR B CA 1
ATOM 3709 C C . THR B 1 226 ? -4.016 -52.344 -9.773 1 51.5 226 THR B C 1
ATOM 3711 O O . THR B 1 226 ? -3.914 -53.562 -9.742 1 51.5 226 THR B O 1
ATOM 3714 N N . LYS B 1 227 ? -4.246 -51.688 -8.688 1 51.81 227 LYS B N 1
ATOM 3715 C CA . LYS B 1 227 ? -4.363 -52.312 -7.383 1 51.81 227 LYS B CA 1
ATOM 3716 C C . LYS B 1 227 ? -5.645 -53.156 -7.289 1 51.81 227 LYS B C 1
ATOM 3718 O O . LYS B 1 227 ? -5.648 -54.219 -6.691 1 51.81 227 LYS B O 1
ATOM 3723 N N . VAL B 1 228 ? -6.668 -52.656 -7.891 1 50.19 228 VAL B N 1
ATOM 3724 C CA . VAL B 1 228 ? -7.93 -53.406 -7.91 1 50.19 228 VAL B CA 1
ATOM 3725 C C . VAL B 1 228 ? -7.785 -54.656 -8.773 1 50.19 228 VAL B C 1
ATOM 3727 O O . VAL B 1 228 ? -8.305 -55.719 -8.422 1 50.19 228 VAL B O 1
ATOM 3730 N N . ARG B 1 229 ? -7.023 -54.562 -9.789 1 49.47 229 ARG B N 1
ATOM 3731 C CA . ARG B 1 229 ? -6.852 -55.719 -10.688 1 49.47 229 ARG B CA 1
ATOM 3732 C C . ARG B 1 229 ? -5.949 -56.781 -10.07 1 49.47 229 ARG B C 1
ATOM 3734 O O . ARG B 1 229 ? -6.133 -57.969 -10.305 1 49.47 229 ARG B O 1
ATOM 3741 N N . SER B 1 230 ? -5.023 -56.344 -9.25 1 47.59 230 SER B N 1
ATOM 3742 C CA . SER B 1 230 ? -4.137 -57.312 -8.602 1 47.59 230 SER B CA 1
ATOM 3743 C C . SER B 1 230 ? -4.844 -58.031 -7.469 1 47.59 230 SER B C 1
ATOM 3745 O O . SER B 1 230 ? -4.555 -59.188 -7.199 1 47.59 230 SER B O 1
ATOM 3747 N N . VAL B 1 231 ? -5.84 -57.375 -6.781 1 46.59 231 VAL B N 1
ATOM 3748 C CA . VAL B 1 231 ? -6.586 -58.031 -5.707 1 46.59 231 VAL B CA 1
ATOM 3749 C C . VAL B 1 231 ? -7.652 -58.938 -6.301 1 46.59 231 VAL B C 1
ATOM 3751 O O . VAL B 1 231 ? -8.008 -59.969 -5.703 1 46.59 231 VAL B O 1
ATOM 3754 N N . ALA B 1 232 ? -8.062 -58.469 -7.434 1 47.38 232 ALA B N 1
ATOM 3755 C CA . ALA B 1 232 ? -9.156 -59.25 -8.031 1 47.38 232 ALA B CA 1
ATOM 3756 C C . ALA B 1 232 ? -8.648 -60.531 -8.688 1 47.38 232 ALA B C 1
ATOM 3758 O O . ALA B 1 232 ? -9.43 -61.438 -8.945 1 47.38 232 ALA B O 1
ATOM 3759 N N . SER B 1 233 ? -7.445 -60.656 -9.07 1 41.47 233 SER B N 1
ATOM 3760 C CA . SER B 1 233 ? -6.918 -61.844 -9.711 1 41.47 233 SER B CA 1
ATOM 3761 C C . SER B 1 233 ? -6.613 -62.938 -8.688 1 41.47 233 SER B C 1
ATOM 3763 O O . SER B 1 233 ? -6.16 -64 -9.047 1 41.47 233 SER B O 1
ATOM 3765 N N . ARG B 1 234 ? -6.637 -62.625 -7.391 1 45.09 234 ARG B N 1
ATOM 3766 C CA . ARG B 1 234 ? -6.445 -63.719 -6.438 1 45.09 234 ARG B CA 1
ATOM 3767 C C . ARG B 1 234 ? -7.715 -64.562 -6.297 1 45.09 234 ARG B C 1
ATOM 3769 O O . ARG B 1 234 ? -8.758 -64.062 -5.883 1 45.09 234 ARG B O 1
ATOM 3776 N N . GLY B 1 235 ? -7.973 -65.438 -7.199 1 35.88 235 GLY B N 1
ATOM 3777 C CA . GLY B 1 235 ? -9.039 -66.438 -7.301 1 35.88 235 GLY B CA 1
ATOM 3778 C C . GLY B 1 235 ? -9.312 -67.125 -5.996 1 35.88 235 GLY B C 1
ATOM 3779 O O . GLY B 1 235 ? -8.422 -67.25 -5.152 1 35.88 235 GLY B O 1
ATOM 3780 N N . PRO B 1 236 ? -10.609 -67.25 -5.492 1 39.16 236 PRO B N 1
ATOM 3781 C CA . PRO B 1 236 ? -11.078 -67.938 -4.266 1 39.16 236 PRO B CA 1
ATOM 3782 C C . PRO B 1 236 ? -10.547 -69.375 -4.105 1 39.16 236 PRO B C 1
ATOM 3784 O O . PRO B 1 236 ? -10.766 -70 -3.07 1 39.16 236 PRO B O 1
ATOM 3787 N N . GLY B 1 237 ? -10.117 -70 -5.195 1 36.03 237 GLY B N 1
ATOM 3788 C CA . GLY B 1 237 ? -10.07 -71.438 -5.191 1 36.03 237 GLY B CA 1
ATOM 3789 C C . GLY B 1 237 ? -9.07 -72 -4.195 1 36.03 237 GLY B C 1
ATOM 3790 O O . GLY B 1 237 ? -9.156 -73.188 -3.82 1 36.03 237 GLY B O 1
ATOM 3791 N N . GLN B 1 238 ? -7.895 -71.375 -4.082 1 34.91 238 GLN B N 1
ATOM 3792 C CA . GLN B 1 238 ? -6.832 -72.312 -3.629 1 34.91 238 GLN B CA 1
ATOM 3793 C C . GLN B 1 238 ? -6.887 -72.5 -2.115 1 34.91 238 GLN B C 1
ATOM 3795 O O . GLN B 1 238 ? -6.121 -73.25 -1.559 1 34.91 238 GLN B O 1
ATOM 3800 N N . VAL B 1 239 ? -7.648 -71.625 -1.435 1 35.41 239 VAL B N 1
ATOM 3801 C CA . VAL B 1 239 ? -7.32 -71.688 -0.014 1 35.41 239 VAL B CA 1
ATOM 3802 C C . VAL B 1 239 ? -8.07 -72.875 0.635 1 35.41 239 VAL B C 1
ATOM 3804 O O . VAL B 1 239 ? -7.914 -73.125 1.829 1 35.41 239 VAL B O 1
ATOM 3807 N N . VAL B 1 240 ? -9.023 -73.5 0.012 1 34.81 240 VAL B N 1
ATOM 3808 C CA . VAL B 1 240 ? -9.883 -74.375 0.808 1 34.81 240 VAL B CA 1
ATOM 3809 C C . VAL B 1 240 ? -9.148 -75.688 1.134 1 34.81 240 VAL B C 1
ATOM 3811 O O . VAL B 1 240 ? -9.523 -76.375 2.066 1 34.81 240 VAL B O 1
ATOM 3814 N N . ARG B 1 241 ? -8.195 -76.062 0.313 1 33.94 241 ARG B N 1
ATOM 3815 C CA . ARG B 1 241 ? -7.879 -77.5 0.428 1 33.94 241 ARG B CA 1
ATOM 3816 C C . ARG B 1 241 ? -7.047 -77.75 1.678 1 33.94 241 ARG B C 1
ATOM 3818 O O . ARG B 1 241 ? -6.918 -78.938 2.102 1 33.94 241 ARG B O 1
ATOM 3825 N N . GLU B 1 242 ? -6.266 -76.75 2.07 1 31.02 242 GLU B N 1
ATOM 3826 C CA . GLU B 1 242 ? -5.172 -77.25 2.896 1 31.02 242 GLU B CA 1
ATOM 3827 C C . GLU B 1 242 ? -5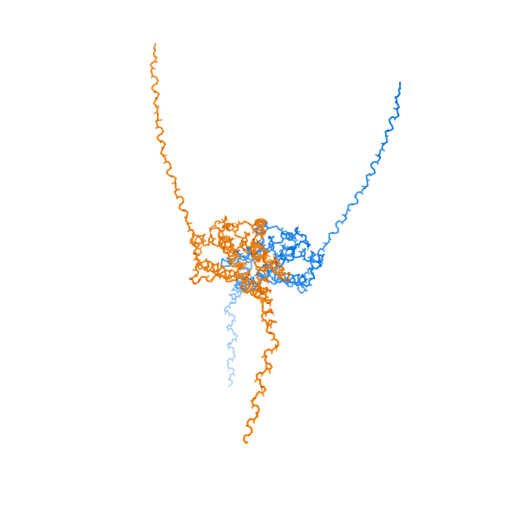.648 -77.562 4.305 1 31.02 242 GLU B C 1
ATOM 3829 O O . GLU B 1 242 ? -4.992 -78.312 5.027 1 31.02 242 GLU B O 1
ATOM 3834 N N . MET B 1 243 ? -6.727 -76.875 4.777 1 29.09 243 MET B N 1
ATOM 3835 C CA . MET B 1 243 ? -6.855 -77 6.227 1 29.09 243 MET B CA 1
ATOM 3836 C C . MET B 1 243 ? -7.5 -78.312 6.648 1 29.09 243 MET B C 1
ATOM 3838 O O . MET B 1 243 ? -7.785 -78.5 7.828 1 29.09 243 MET B O 1
ATOM 3842 N N . ALA B 1 244 ? -8.086 -79.062 5.75 1 31.69 244 ALA B N 1
ATOM 3843 C CA . ALA B 1 244 ? -8.898 -80.125 6.293 1 31.69 244 ALA B CA 1
ATOM 3844 C C . ALA B 1 244 ? -8.031 -81.188 7 1 31.69 244 ALA B C 1
ATOM 3846 O O . ALA B 1 244 ? -8.547 -82.062 7.719 1 31.69 244 ALA B O 1
ATOM 3847 N N . GLY B 1 245 ? -6.762 -81.375 6.633 1 29.22 245 GLY B N 1
ATOM 3848 C CA . GLY B 1 245 ? -6.176 -82.625 6.977 1 29.22 245 GLY B CA 1
ATOM 3849 C C . GLY B 1 245 ? -5.891 -82.812 8.461 1 29.22 245 GLY B C 1
ATOM 3850 O O . GLY B 1 245 ? -5.406 -83.812 8.898 1 29.22 245 GLY B O 1
ATOM 3851 N N . ALA B 1 246 ? -5.652 -81.625 9.172 1 33.12 246 ALA B N 1
ATOM 3852 C CA . ALA B 1 246 ? -4.867 -81.938 10.367 1 33.12 246 ALA B CA 1
ATOM 3853 C C . ALA B 1 246 ? -5.738 -82.5 11.477 1 33.12 246 ALA B C 1
ATOM 3855 O O . ALA B 1 246 ? -5.305 -82.625 12.617 1 33.12 246 ALA B O 1
ATOM 3856 N N . GLU B 1 247 ? -7.047 -82.812 11.258 1 28.81 247 GLU B N 1
ATOM 3857 C CA . GLU B 1 247 ? -7.809 -83.125 12.453 1 28.81 247 GLU B CA 1
ATOM 3858 C C . GLU B 1 247 ? -7.379 -84.5 13.016 1 28.81 247 GLU B C 1
ATOM 3860 O O . GLU B 1 247 ? -7.754 -84.875 14.133 1 28.81 247 GLU B O 1
ATOM 3865 N N . ALA B 1 248 ? -6.961 -85.5 12.281 1 30.19 248 ALA B N 1
ATOM 3866 C CA . ALA B 1 248 ? -7.367 -86.812 12.75 1 30.19 248 ALA B CA 1
ATOM 3867 C C . ALA B 1 248 ? -6.504 -87.312 13.914 1 30.19 248 ALA B C 1
ATOM 3869 O O . ALA B 1 248 ? -6.715 -88.375 14.461 1 30.19 248 ALA B O 1
ATOM 3870 N N . SER B 1 249 ? -5.266 -86.812 14.125 1 25.28 249 SER B N 1
ATOM 3871 C CA . SER B 1 249 ? -4.48 -87.812 14.82 1 25.28 249 SER B CA 1
ATOM 3872 C C . SER B 1 249 ? -4.793 -87.812 16.312 1 25.28 249 SER B C 1
ATOM 3874 O O . SER B 1 249 ? -4.379 -86.938 17.047 1 25.28 249 SER B O 1
ATOM 3876 N N . GLY B 1 250 ? -6.059 -88.188 16.672 1 25.75 250 GLY B N 1
ATOM 3877 C CA . GLY B 1 250 ? -6.488 -88.562 18.016 1 25.75 250 GLY B CA 1
ATOM 3878 C C . GLY B 1 250 ? -5.676 -89.688 18.609 1 25.75 250 GLY B C 1
ATOM 3879 O O . GLY B 1 250 ? -5.598 -90.812 18.031 1 25.75 250 GLY B O 1
ATOM 3880 N N . PRO B 1 251 ? -4.305 -89.562 19.125 1 24.98 251 PRO B N 1
ATOM 3881 C CA . PRO B 1 251 ? -4.172 -90.688 20.109 1 24.98 251 PRO B CA 1
ATOM 3882 C C . PRO B 1 251 ? -5.176 -90.562 21.25 1 24.98 251 PRO B C 1
ATOM 3884 O O . PRO B 1 251 ? -5.719 -89.5 21.5 1 24.98 251 PRO B O 1
#

Organism: Myxococcus xanthus (strain DK1622) (NCBI:txid246197)